Protein 4REL (pdb70)

Structure (mmCIF, N/CA/C/O backbone):
data_4REL
#
_entry.id   4REL
#
_cell.length_a   50.042
_cell.length_b   55.137
_cell.length_c   85.880
_cell.angle_alpha   90.00
_cell.angle_beta   104.92
_cell.angle_gamma   90.00
#
_symmetry.space_group_name_H-M   'P 1 21 1'
#
loop_
_entity.id
_entity.type
_entity.pdbx_description
1 polymer 'UDP-glucose:anthocyanidin 3-O-glucosyltransferase'
2 non-polymer 3,5,7-TRIHYDROXY-2-(4-HYDROXYPHENYL)-4H-CHROMEN-4-ONE
3 non-polymer GLYCEROL
4 non-polymer 'ACETATE ION'
5 water water
#
loop_
_atom_site.group_PDB
_atom_site.id
_atom_site.type_symbol
_atom_site.label_atom_id
_atom_site.label_alt_id
_atom_site.label_comp_id
_atom_site.label_asym_id
_atom_site.label_entity_id
_atom_site.label_seq_id
_atom_site.pdbx_PDB_ins_code
_atom_site.Cartn_x
_atom_site.Cartn_y
_atom_site.Cartn_z
_atom_site.occupancy
_atom_site.B_iso_or_equiv
_atom_site.auth_seq_id
_atom_site.auth_comp_id
_atom_site.auth_asym_id
_atom_site.auth_atom_id
_atom_site.pdbx_PDB_model_num
ATOM 1 N N . MET A 1 1 ? 58.082 39.612 18.761 1.00 16.87 1 MET A N 1
ATOM 2 C CA . MET A 1 1 ? 58.247 38.701 17.627 1.00 21.48 1 MET A CA 1
ATOM 3 C C . MET A 1 1 ? 57.035 37.805 17.541 1.00 26.96 1 MET A C 1
ATOM 4 O O . MET A 1 1 ? 56.511 37.379 18.570 1.00 22.18 1 MET A O 1
ATOM 9 N N . LYS A 1 2 ? 56.612 37.485 16.324 1.00 27.52 2 LYS A N 1
ATOM 10 C CA . LYS A 1 2 ? 55.541 36.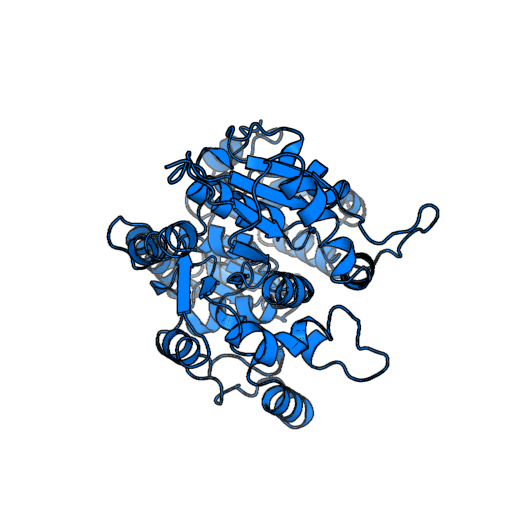514 16.146 1.00 29.88 2 LYS A CA 1
ATOM 11 C C . LYS A 1 2 ? 56.047 35.095 16.411 1.00 22.62 2 LYS A C 1
ATOM 12 O O . LYS A 1 2 ? 57.091 34.697 15.889 1.00 23.10 2 LYS A O 1
ATOM 18 N N . ASN A 1 3 ? 55.337 34.340 17.249 1.00 21.42 3 ASN A N 1
ATOM 19 C CA . ASN A 1 3 ? 55.691 32.940 17.448 1.00 23.50 3 ASN A CA 1
ATOM 20 C C . ASN A 1 3 ? 55.431 32.182 16.152 1.00 17.76 3 ASN A C 1
ATOM 21 O O . ASN A 1 3 ? 54.329 32.225 15.602 1.00 25.07 3 ASN A O 1
ATOM 26 N N . LYS A 1 4 ? 56.458 31.506 15.656 1.00 14.52 4 LYS A N 1
ATOM 27 C CA . LYS A 1 4 ? 56.327 30.779 14.407 1.00 11.59 4 LYS A CA 1
ATOM 28 C C . LYS A 1 4 ? 56.608 29.300 14.614 1.00 11.63 4 LYS A C 1
ATOM 29 O O . LYS A 1 4 ? 56.855 28.592 13.647 1.00 17.11 4 LYS A O 1
ATOM 35 N N . GLN A 1 5 ? 56.587 28.846 15.872 1.00 9.53 5 GLN A N 1
ATOM 36 C CA . GLN A 1 5 ? 56.814 27.421 16.164 1.00 9.26 5 GLN A CA 1
ATOM 37 C C . GLN A 1 5 ? 55.657 26.583 15.626 1.00 9.90 5 GLN A C 1
ATOM 38 O O . GLN A 1 5 ? 54.480 26.877 15.873 1.00 12.40 5 GLN A O 1
ATOM 44 N N . HIS A 1 6 ? 55.993 25.536 14.885 1.00 7.28 6 HIS A N 1
ATOM 45 C CA . HIS A 1 6 ? 54.976 24.759 14.186 1.00 10.01 6 HIS A CA 1
ATOM 46 C C . HIS A 1 6 ? 55.407 23.307 14.096 1.00 10.96 6 HIS A C 1
ATOM 47 O O . HIS A 1 6 ? 56.316 22.962 13.338 1.00 9.85 6 HIS A O 1
ATOM 54 N N . VAL A 1 7 ? 54.729 22.458 14.862 1.00 8.44 7 VAL A N 1
ATOM 55 C CA . VAL A 1 7 ? 55.076 21.050 14.943 1.00 7.10 7 VAL A CA 1
ATOM 56 C C . VAL A 1 7 ? 54.126 20.257 14.048 1.00 9.82 7 VAL A C 1
ATOM 57 O O . VAL A 1 7 ? 52.899 20.394 14.144 1.00 10.84 7 VAL A O 1
ATOM 61 N N . ALA A 1 8 ? 54.686 19.445 13.155 1.00 6.03 8 ALA A N 1
ATOM 62 C CA . ALA A 1 8 ? 53.865 18.546 12.357 1.00 7.19 8 ALA A CA 1
ATOM 63 C C . ALA A 1 8 ? 53.958 17.184 12.998 1.00 10.08 8 ALA A C 1
ATOM 64 O O . ALA A 1 8 ? 55.044 16.768 13.407 1.00 8.85 8 ALA A O 1
ATOM 66 N N . ILE A 1 9 ? 52.823 16.486 13.079 1.00 6.80 9 ILE A N 1
ATOM 67 C CA . ILE A 1 9 ? 52.762 15.206 13.764 1.00 6.04 9 ILE A CA 1
ATOM 68 C C . ILE A 1 9 ? 52.222 14.136 12.836 1.00 7.56 9 ILE A C 1
ATOM 69 O O . ILE A 1 9 ? 51.166 14.320 12.218 1.00 9.05 9 ILE A O 1
ATOM 74 N N . PHE A 1 10 ? 52.958 13.027 12.736 1.00 7.30 10 PHE A N 1
ATOM 75 C CA . PHE A 1 10 ? 52.543 11.878 11.915 1.00 5.90 10 PHE A CA 1
ATOM 76 C C . PHE A 1 10 ? 52.321 10.639 12.768 1.00 8.48 10 PHE A C 1
ATOM 77 O O . PHE A 1 10 ? 53.282 9.948 13.102 1.00 8.50 10 PHE A O 1
ATOM 85 N N . PRO A 1 11 ? 51.057 10.337 13.107 1.00 9.16 11 PRO A N 1
ATOM 86 C CA . PRO A 1 11 ? 50.809 9.036 13.737 1.00 8.93 11 PRO A CA 1
ATOM 87 C C . PRO A 1 11 ? 51.037 7.906 12.753 1.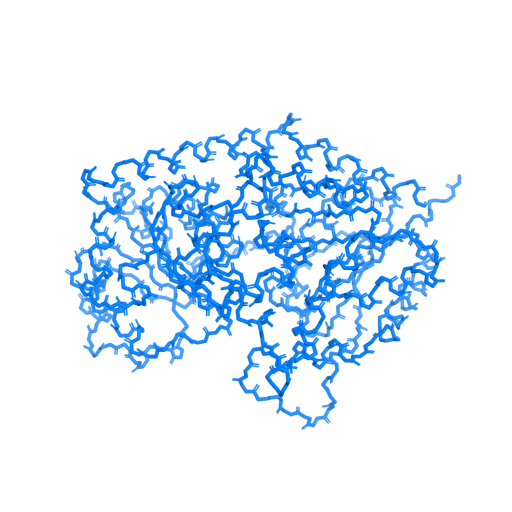00 7.23 11 PRO A C 1
ATOM 88 O O . PRO A 1 11 ? 50.969 8.120 11.542 1.00 9.87 11 PRO A O 1
ATOM 92 N N . PHE A 1 12 ? 51.303 6.714 13.276 1.00 5.80 12 PHE A N 1
ATOM 93 C CA . PHE A 1 12 ? 51.084 5.481 12.527 1.00 6.55 12 PHE A CA 1
ATOM 94 C C . PHE A 1 12 ? 49.565 5.330 12.585 1.00 7.36 12 PHE A C 1
ATOM 95 O O . PHE A 1 12 ? 48.994 5.149 13.659 1.00 10.04 12 PHE A O 1
ATOM 103 N N . PRO A 1 13 ? 48.894 5.461 11.429 1.00 9.18 13 PRO A N 1
ATOM 104 C CA . PRO A 1 13 ? 47.454 5.774 11.431 1.00 10.70 13 PRO A CA 1
ATOM 105 C C . PRO A 1 13 ? 46.553 4.550 11.626 1.00 12.43 13 PRO A C 1
ATOM 106 O O . PRO A 1 13 ? 45.607 4.312 10.856 1.00 12.43 13 PRO A O 1
ATOM 110 N N . PHE A 1 14 ? 46.839 3.800 12.688 1.00 11.75 14 PHE A N 1
ATOM 111 C CA . PHE A 1 14 ? 46.148 2.545 12.968 1.00 11.21 14 PHE A CA 1
ATOM 112 C C . PHE A 1 14 ? 45.869 2.356 14.446 1.00 16.40 14 PHE A C 1
ATOM 113 O O . PHE A 1 14 ? 46.795 2.387 15.261 1.00 20.85 14 PHE A O 1
ATOM 121 N N . GLY A 1 15 ? 44.590 2.155 14.768 1.00 15.11 15 GLY A N 1
ATOM 122 C CA . GLY A 1 15 ? 44.136 1.783 16.103 1.00 18.45 15 GLY A CA 1
ATOM 123 C C . GLY A 1 15 ? 44.950 2.214 17.309 1.00 16.74 15 GLY A C 1
ATOM 124 O O . GLY A 1 15 ? 44.907 3.374 17.717 1.00 15.76 15 GLY A O 1
ATOM 125 N N . SER A 1 16 ? 45.712 1.275 17.859 1.00 13.06 16 SER A N 1
ATOM 126 C CA . SER A 1 16 ? 46.352 1.454 19.160 1.00 19.71 16 SER A CA 1
ATOM 127 C C . SER A 1 16 ? 47.455 2.505 19.166 1.00 16.65 16 SER A C 1
ATOM 128 O O . SER A 1 16 ? 47.873 2.968 20.226 1.00 17.09 16 SER A O 1
ATOM 131 N N . HIS A 1 17 ? 47.942 2.876 17.988 1.00 10.81 17 HIS A N 1
ATOM 132 C CA . HIS A 1 17 ? 48.964 3.918 17.921 1.00 9.82 17 HIS A CA 1
ATOM 133 C C . HIS A 1 17 ? 48.399 5.330 17.997 1.00 8.97 17 HIS A C 1
ATOM 134 O O . HIS A 1 17 ? 49.149 6.279 18.203 1.00 10.98 17 HIS A O 1
ATOM 141 N N . LEU A 1 18 ? 47.089 5.464 17.827 1.00 9.52 18 LEU A N 1
ATOM 142 C CA . LEU A 1 18 ? 46.477 6.784 17.698 1.00 11.02 18 LEU A CA 1
ATOM 143 C C . LEU A 1 18 ? 46.234 7.527 19.025 1.00 11.25 18 LEU A C 1
ATOM 144 O O . LEU A 1 18 ? 46.703 8.661 19.190 1.00 11.94 18 LEU A O 1
ATOM 149 N N . PRO A 1 19 ? 45.517 6.907 19.980 1.00 9.67 19 PRO A N 1
ATOM 150 C CA . PRO A 1 19 ? 45.333 7.671 21.222 1.00 13.53 19 PRO A CA 1
ATOM 151 C C . PRO A 1 19 ? 46.629 8.093 21.963 1.00 9.76 19 PRO A C 1
ATOM 152 O O . PRO A 1 19 ? 46.675 9.229 22.442 1.00 11.49 19 PRO A O 1
ATOM 156 N N . PRO A 1 20 ? 47.659 7.220 22.056 1.00 9.64 20 PRO A N 1
ATOM 157 C CA . PRO A 1 20 ? 48.842 7.684 22.799 1.00 9.83 20 PRO A CA 1
ATOM 158 C C . PRO A 1 20 ? 49.523 8.907 22.181 1.00 9.53 20 PRO A C 1
ATOM 159 O O . PRO A 1 20 ? 50.046 9.751 22.923 1.00 11.27 20 PRO A O 1
ATOM 163 N N . LEU A 1 21 ? 49.516 9.025 20.856 1.00 8.09 21 LEU A N 1
ATOM 164 C CA . LEU A 1 21 ? 50.171 10.177 20.245 1.00 9.19 21 LEU A CA 1
ATOM 165 C C . LEU A 1 21 ? 49.303 11.426 20.392 1.00 7.90 21 LEU A C 1
ATOM 166 O O . LEU A 1 21 ? 49.823 12.518 20.628 1.00 8.33 21 LEU A O 1
ATOM 171 N N . LEU A 1 22 ? 47.984 11.282 20.252 1.00 9.42 22 LEU A N 1
ATOM 172 C CA . LEU A 1 22 ? 47.110 12.437 20.486 1.00 11.39 22 LEU A CA 1
ATOM 173 C C . LEU A 1 22 ? 47.247 12.894 21.922 1.00 10.18 22 LEU A C 1
ATOM 174 O O . LEU A 1 22 ? 47.254 14.095 22.206 1.00 11.19 22 LEU A O 1
ATOM 179 N N . ASN A 1 23 ? 47.366 11.931 22.827 1.00 10.21 23 ASN A N 1
ATOM 180 C CA . ASN A 1 23 ? 47.548 12.225 24.244 1.00 10.56 23 ASN A CA 1
ATOM 181 C C . ASN A 1 23 ? 48.769 13.116 24.449 1.00 9.60 23 ASN A C 1
ATOM 182 O O . ASN A 1 23 ? 48.706 14.136 25.137 1.00 8.90 23 ASN A O 1
ATOM 187 N N . LEU A 1 24 ? 49.885 12.737 23.839 1.00 8.19 24 LEU A N 1
ATOM 188 C CA . LEU A 1 24 ? 51.107 13.532 23.965 1.00 9.81 24 LEU A CA 1
ATOM 189 C C . LEU A 1 24 ? 50.948 14.923 23.351 1.00 11.09 24 LEU A C 1
ATOM 190 O O . LEU A 1 24 ? 51.331 15.934 23.953 1.00 9.60 24 LEU A O 1
ATOM 195 N N . VAL A 1 25 ? 50.376 14.984 22.154 1.00 9.45 25 VAL A N 1
ATOM 196 C CA . VAL A 1 25 ? 50.175 16.275 21.485 1.00 9.32 25 VAL A CA 1
ATOM 197 C C . VAL A 1 25 ? 49.245 17.190 22.288 1.00 10.04 25 VAL A C 1
ATOM 198 O O . VAL A 1 25 ? 49.474 18.404 22.376 1.00 10.16 25 VAL A O 1
ATOM 202 N N . LEU A 1 26 ? 48.203 16.615 22.889 1.00 8.29 26 LEU A N 1
ATOM 203 C CA . LEU A 1 26 ? 47.319 17.404 23.752 1.00 9.25 26 LEU A CA 1
ATOM 204 C C . LEU A 1 26 ? 48.101 18.035 24.906 1.00 12.97 26 LEU A C 1
ATOM 205 O O . LEU A 1 26 ? 47.885 19.202 25.240 1.00 11.78 26 LEU A O 1
ATOM 210 N N . LYS A 1 27 ? 49.005 17.271 25.509 1.00 12.64 27 LYS A N 1
ATOM 211 C CA . LYS A 1 27 ? 49.807 17.787 26.627 1.00 11.66 27 LYS A CA 1
ATOM 212 C C . LYS A 1 27 ? 50.725 18.906 26.156 1.00 11.55 27 LYS A C 1
ATOM 213 O O . LYS A 1 27 ? 50.860 19.932 26.821 1.00 10.56 27 LYS A O 1
ATOM 219 N N . LEU A 1 28 ? 51.375 18.686 25.017 1.00 8.26 28 LEU A N 1
ATOM 220 C CA . LEU A 1 28 ? 52.285 19.689 24.455 1.00 6.84 28 LEU A CA 1
ATOM 221 C C . LEU A 1 28 ? 51.527 20.950 24.039 1.00 10.49 28 LEU A C 1
ATOM 222 O O . LEU A 1 28 ? 52.012 22.066 24.232 1.00 11.10 28 LEU A O 1
ATOM 227 N N . ALA A 1 29 ? 50.351 20.772 23.442 1.00 10.37 29 ALA A N 1
ATOM 228 C CA . ALA A 1 29 ? 49.560 21.914 22.990 1.00 12.23 29 ALA A CA 1
ATOM 229 C C . ALA A 1 29 ? 49.050 22.743 24.168 1.00 13.75 29 ALA A C 1
ATOM 230 O O . ALA A 1 29 ? 48.926 23.967 24.076 1.00 13.30 29 ALA A O 1
ATOM 232 N N . HIS A 1 30 ? 48.741 22.083 25.279 1.00 11.45 30 HIS A N 1
ATOM 233 C CA A HIS A 1 30 ? 48.229 22.790 26.449 0.50 12.53 30 HIS A CA 1
ATOM 234 C CA B HIS A 1 30 ? 48.234 22.794 26.452 0.50 12.50 30 HIS A CA 1
ATOM 235 C C . HIS A 1 30 ? 49.307 23.656 27.101 1.00 13.37 30 HIS A C 1
ATOM 236 O O . HIS A 1 30 ? 49.037 24.775 27.565 1.00 13.52 30 HIS A O 1
ATOM 249 N N . ILE A 1 31 ? 50.530 23.146 27.133 1.00 10.21 31 ILE A N 1
ATOM 250 C CA . ILE A 1 31 ? 51.620 23.869 27.787 1.00 15.21 31 ILE A CA 1
ATOM 251 C C . ILE A 1 31 ? 52.227 24.936 26.879 1.00 15.53 31 ILE A C 1
ATOM 252 O O . ILE A 1 31 ? 52.838 25.900 27.354 1.00 13.02 31 ILE A O 1
ATOM 257 N N . ALA A 1 32 ? 52.027 24.777 25.575 1.00 10.34 32 ALA A N 1
ATOM 258 C CA . ALA A 1 32 ? 52.521 25.734 24.592 1.00 12.62 32 ALA A CA 1
ATOM 259 C C . ALA A 1 32 ? 51.404 26.221 23.677 1.00 10.90 32 ALA A C 1
ATOM 260 O O . ALA A 1 32 ? 51.398 25.929 22.482 1.00 11.21 32 ALA A O 1
ATOM 262 N N . PRO A 1 33 ? 50.451 26.985 24.225 1.00 10.21 33 PRO A N 1
ATOM 263 C CA . PRO A 1 33 ? 49.313 27.423 23.412 1.00 11.50 33 PRO A CA 1
ATOM 264 C C . PRO A 1 33 ? 49.673 28.403 22.288 1.00 10.82 33 PRO A C 1
ATOM 265 O O . PRO A 1 33 ? 48.844 28.621 21.412 1.00 12.55 33 PRO A O 1
ATOM 269 N N . ASN A 1 34 ? 50.869 28.977 22.315 1.00 11.18 34 ASN A N 1
ATOM 270 C CA . ASN A 1 34 ? 51.318 29.856 21.238 1.00 14.08 34 ASN A CA 1
ATOM 271 C C . ASN A 1 34 ? 51.958 29.116 20.060 1.00 14.70 34 ASN A C 1
ATOM 272 O O . ASN A 1 34 ? 52.359 29.726 19.068 1.00 18.28 34 ASN A O 1
ATOM 277 N N . THR A 1 35 ? 52.044 27.797 20.180 1.00 9.81 35 THR A N 1
ATOM 278 C CA . THR A 1 35 ? 52.695 26.962 19.174 1.00 7.67 35 THR A CA 1
ATOM 279 C C . THR A 1 35 ? 51.630 26.190 18.403 1.00 10.19 35 THR A C 1
ATOM 280 O O . THR A 1 35 ? 50.642 25.752 18.991 1.00 9.54 35 THR A O 1
ATOM 284 N N . SER A 1 36 ? 51.824 26.057 17.091 1.00 9.41 36 SER A N 1
ATOM 285 C CA . SER A 1 36 ? 50.890 25.334 16.229 1.00 9.54 36 SER A CA 1
ATOM 286 C C . SER A 1 36 ? 51.243 23.864 16.201 1.00 10.07 36 SER A C 1
ATOM 287 O O . SER A 1 36 ? 52.415 23.517 16.049 1.00 11.29 36 SER A O 1
ATOM 290 N N . PHE A 1 37 ? 50.225 23.014 16.322 1.00 8.88 37 PHE A N 1
ATOM 291 C CA . PHE A 1 37 ? 50.398 21.569 16.218 1.00 7.82 37 PHE A CA 1
ATOM 292 C C . PHE A 1 37 ? 49.503 21.049 15.099 1.00 8.40 37 PHE A C 1
ATOM 293 O O . PHE A 1 37 ? 48.281 21.206 15.136 1.00 10.88 37 PHE A O 1
ATOM 301 N N . SER A 1 38 ? 50.123 20.438 14.096 1.00 8.87 38 SER A N 1
ATOM 302 C CA . SER A 1 38 ? 49.397 19.994 12.919 1.00 8.55 38 SER A CA 1
ATOM 303 C C . SER A 1 38 ? 49.430 18.476 12.866 1.00 10.72 38 SER A C 1
ATOM 304 O O . SER A 1 38 ? 50.475 17.879 12.613 1.00 10.14 38 SER A O 1
ATOM 307 N N . PHE A 1 39 ? 48.277 17.867 13.117 1.00 8.30 39 PHE A N 1
ATOM 308 C CA . PHE A 1 39 ? 48.148 16.415 13.247 1.00 9.92 39 PHE A CA 1
ATOM 309 C C . PHE A 1 39 ? 47.708 15.850 11.899 1.00 12.69 39 PHE A C 1
ATOM 310 O O . PHE A 1 39 ? 46.621 16.153 11.408 1.00 11.50 39 PHE A O 1
ATOM 318 N N . ILE A 1 40 ? 48.553 15.019 11.304 1.00 9.31 40 ILE A N 1
ATOM 319 C CA . ILE A 1 40 ? 48.365 14.608 9.920 1.00 8.33 40 ILE A CA 1
ATOM 320 C C . ILE A 1 40 ? 48.065 13.113 9.874 1.00 7.78 40 ILE A C 1
ATOM 321 O O . ILE A 1 40 ? 48.951 12.285 10.085 1.00 11.43 40 ILE A O 1
ATOM 326 N N . GLY A 1 41 ? 46.808 12.771 9.609 1.00 9.44 41 GLY A N 1
ATOM 327 C CA . GLY A 1 41 ? 46.398 11.372 9.574 1.00 8.32 41 GLY A CA 1
ATOM 328 C C . GLY A 1 41 ? 45.672 11.033 8.290 1.00 11.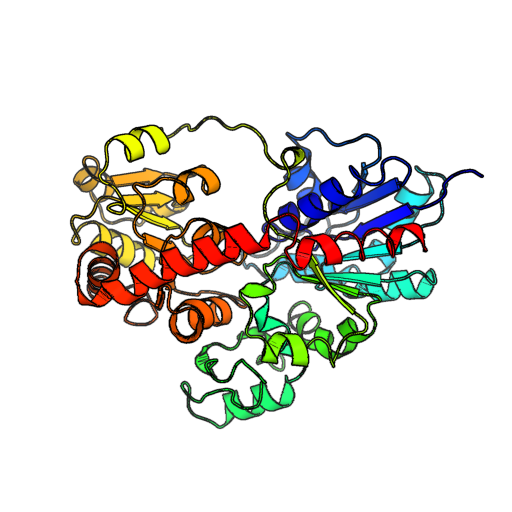41 41 GLY A C 1
ATOM 329 O O . GLY A 1 41 ? 45.601 11.859 7.380 1.00 10.29 41 GLY A O 1
ATOM 330 N N . THR A 1 42 ? 45.132 9.819 8.210 1.00 10.24 42 THR A N 1
ATOM 331 C CA . THR A 1 42 ? 44.329 9.421 7.060 1.00 10.84 42 THR A CA 1
ATOM 332 C C . THR A 1 42 ? 42.870 9.717 7.374 1.00 13.23 42 THR A C 1
ATOM 333 O O . THR A 1 42 ? 42.538 10.061 8.512 1.00 11.65 42 THR A O 1
ATOM 337 N N . HIS A 1 43 ? 41.991 9.572 6.388 1.00 13.18 43 HIS A N 1
ATOM 338 C CA . HIS A 1 43 ? 40.575 9.811 6.652 1.00 12.92 43 HIS A CA 1
ATOM 339 C C . HIS A 1 43 ? 40.112 8.856 7.746 1.00 13.86 43 HIS A C 1
ATOM 340 O O . HIS A 1 43 ? 39.455 9.268 8.700 1.00 15.75 43 HIS A O 1
ATOM 347 N N . SER A 1 44 ? 40.494 7.588 7.642 1.00 14.57 44 SER A N 1
ATOM 348 C CA . SER A 1 44 ? 40.069 6.618 8.644 1.00 16.18 44 SER A CA 1
ATOM 349 C C . SER A 1 44 ? 40.685 6.864 10.029 1.00 15.73 44 SER A C 1
ATOM 350 O O . SER A 1 44 ? 40.014 6.673 11.039 1.00 15.60 44 SER A O 1
ATOM 353 N N . SER A 1 45 ? 41.943 7.299 10.091 1.00 10.76 45 SER A N 1
ATOM 354 C CA . SER A 1 45 ? 42.556 7.523 11.400 1.00 10.15 45 SER A CA 1
ATOM 355 C C . SER A 1 45 ? 42.015 8.798 12.036 1.00 10.19 45 SER A C 1
ATOM 356 O O . SER A 1 45 ? 41.871 8.879 13.261 1.00 15.71 45 SER A O 1
ATOM 359 N N . ASN A 1 46 ? 41.715 9.793 11.205 1.00 12.57 46 ASN A N 1
ATOM 360 C CA . ASN A 1 46 ? 41.142 11.033 11.716 1.00 12.68 46 ASN A CA 1
ATOM 361 C C . ASN A 1 46 ? 39.717 10.794 12.210 1.00 14.38 46 ASN A C 1
ATOM 362 O O . ASN A 1 46 ? 39.317 11.326 13.242 1.00 15.42 46 ASN A O 1
ATOM 367 N N . ALA A 1 47 ? 38.962 9.965 11.497 1.00 14.75 47 ALA A N 1
ATOM 368 C CA . ALA A 1 47 ? 37.613 9.623 11.953 1.00 18.06 47 ALA A CA 1
ATOM 369 C C . ALA A 1 47 ? 37.677 8.940 13.317 1.00 19.19 47 ALA A C 1
ATOM 370 O O . ALA A 1 47 ? 36.894 9.243 14.223 1.00 18.44 47 ALA A O 1
ATOM 372 N N . PHE A 1 48 ? 38.628 8.023 13.452 1.00 19.11 48 PHE A N 1
ATOM 373 C CA . PHE A 1 48 ? 38.820 7.265 14.682 1.00 15.42 48 PHE A CA 1
ATOM 374 C C . PHE A 1 48 ? 39.090 8.161 15.889 1.00 20.85 48 PHE A C 1
ATOM 375 O O . PHE A 1 48 ? 38.509 7.955 16.951 1.00 18.91 48 PHE A O 1
ATOM 383 N N . LEU A 1 49 ? 39.951 9.163 15.724 1.00 18.89 49 LEU A N 1
ATOM 384 C CA . LEU A 1 49 ? 40.332 10.035 16.837 1.00 16.15 49 LEU A CA 1
ATOM 385 C C . LEU A 1 49 ? 39.414 11.219 17.078 1.00 18.24 49 LEU A C 1
ATOM 386 O O . LEU A 1 49 ? 39.158 11.574 18.221 1.00 20.89 49 LEU A O 1
ATOM 391 N N . PHE A 1 50 ? 38.935 11.846 16.012 1.00 14.63 50 PHE A N 1
ATOM 392 C CA . PHE A 1 50 ? 38.376 13.187 16.154 1.00 17.55 50 PHE A CA 1
ATOM 393 C C . PHE A 1 50 ? 36.866 13.322 15.959 1.00 22.60 50 PHE A C 1
ATOM 394 O O . PHE A 1 50 ? 36.334 14.427 16.008 1.00 27.92 50 PHE A O 1
ATOM 402 N N . THR A 1 51 ? 36.175 12.213 15.748 1.00 25.87 51 THR A N 1
ATOM 403 C CA . THR A 1 51 ? 34.733 12.289 15.526 1.00 29.71 51 THR A CA 1
ATOM 404 C C . THR A 1 51 ? 33.981 12.898 16.716 1.00 31.79 51 THR A C 1
ATOM 405 O O . THR A 1 51 ? 33.268 13.891 16.565 1.00 37.65 51 THR A O 1
ATOM 409 N N . LYS A 1 52 ? 34.160 12.318 17.897 1.00 29.25 52 LYS A N 1
ATOM 410 C CA . LYS A 1 52 ? 33.345 12.681 19.057 1.00 47.77 52 LYS A CA 1
ATOM 411 C C . LYS A 1 52 ? 34.033 13.720 19.936 1.00 51.04 52 LYS A C 1
ATOM 412 O O . LYS A 1 52 ? 33.568 14.026 21.034 1.00 55.19 52 LYS A O 1
ATOM 418 N N . ARG A 1 53 ? 35.125 14.279 19.431 1.00 46.40 53 ARG A N 1
ATOM 419 C CA . ARG A 1 53 ? 36.142 14.886 20.280 1.00 37.43 53 ARG A CA 1
ATOM 420 C C . ARG A 1 53 ? 36.371 16.378 19.995 1.00 34.67 53 ARG A C 1
ATOM 421 O O . ARG A 1 53 ? 36.505 16.782 18.843 1.00 38.18 53 ARG A O 1
ATOM 429 N N . HIS A 1 54 ? 36.396 17.196 21.047 1.00 33.77 54 HIS A N 1
ATOM 430 C CA . HIS A 1 54 ? 36.768 18.608 20.917 1.00 37.45 54 HIS A CA 1
ATOM 431 C C . HIS A 1 54 ? 38.276 18.762 21.117 1.00 31.55 54 HIS A C 1
ATOM 432 O O . HIS A 1 54 ? 38.857 18.155 22.019 1.00 31.59 54 HIS A O 1
ATOM 439 N N . ILE A 1 55 ? 38.918 19.565 20.277 1.00 23.31 55 ILE A N 1
ATOM 440 C CA . ILE A 1 55 ? 40.356 19.757 20.414 1.00 19.26 55 ILE A CA 1
ATOM 441 C C . ILE A 1 55 ? 40.702 21.227 20.583 1.00 16.04 55 ILE A C 1
ATOM 442 O O . ILE A 1 55 ? 39.982 22.091 20.074 1.00 23.06 55 ILE A O 1
ATOM 447 N N . PRO A 1 56 ? 41.793 21.512 21.314 1.00 21.79 56 PRO A N 1
ATOM 448 C CA . PRO A 1 56 ? 42.236 22.894 21.519 1.00 21.24 56 PRO A CA 1
ATOM 449 C C . PRO A 1 56 ? 42.500 23.627 20.213 1.00 20.20 56 PRO A C 1
ATOM 450 O O . PRO A 1 56 ? 42.718 23.008 19.167 1.00 15.84 56 PRO A O 1
ATOM 454 N N . ASN A 1 57 ? 42.471 24.952 20.287 1.00 15.84 57 ASN A N 1
ATOM 455 C CA . ASN A 1 57 ? 42.556 25.795 19.107 1.00 19.83 57 ASN A CA 1
ATOM 456 C C . ASN A 1 57 ? 43.885 25.695 18.362 1.00 21.91 57 ASN A C 1
ATOM 457 O O . ASN A 1 57 ? 43.940 25.934 17.157 1.00 24.00 57 ASN A O 1
ATOM 462 N N . ASN A 1 58 ? 44.950 25.327 19.068 1.00 17.30 58 ASN A N 1
ATOM 463 C CA . ASN A 1 58 ? 46.263 25.246 18.427 1.00 14.94 58 ASN A CA 1
ATOM 464 C C . ASN A 1 58 ? 46.604 23.867 17.838 1.00 13.14 58 ASN A C 1
ATOM 465 O O . ASN A 1 58 ? 47.728 23.643 17.378 1.00 14.05 58 ASN A O 1
ATOM 470 N N . ILE A 1 59 ? 45.629 22.956 17.854 1.00 10.02 59 ILE A N 1
ATOM 471 C CA . ILE A 1 59 ? 45.761 21.679 17.155 1.00 8.63 59 ILE A CA 1
ATOM 472 C C . ILE A 1 59 ? 44.837 21.696 15.943 1.00 11.57 59 ILE A C 1
ATOM 473 O O . ILE A 1 59 ? 43.640 21.996 16.060 1.00 13.25 59 ILE A O 1
ATOM 478 N N . ARG A 1 60 ? 45.393 21.406 14.774 1.00 7.27 60 ARG A N 1
ATOM 479 C CA . ARG A 1 60 ? 44.602 21.362 13.552 1.00 8.54 60 ARG A CA 1
ATOM 480 C C . ARG A 1 60 ? 44.820 20.009 12.919 1.00 12.78 60 ARG A C 1
ATOM 481 O O . ARG A 1 60 ? 45.917 19.461 12.999 1.00 9.36 60 ARG A O 1
ATOM 489 N N . VAL A 1 61 ? 43.781 19.483 12.279 1.00 11.09 61 VAL A N 1
ATOM 490 C CA . VAL A 1 61 ? 43.839 18.125 11.746 1.00 10.67 61 VAL A CA 1
ATOM 491 C C . VAL A 1 61 ? 43.850 18.151 10.225 1.00 11.46 61 VAL A C 1
ATOM 492 O O . VAL A 1 61 ? 43.050 18.854 9.601 1.00 12.42 61 VAL A O 1
ATOM 496 N N . PHE A 1 62 ? 44.779 17.405 9.629 1.00 7.90 62 PHE A N 1
ATOM 497 C CA . PHE A 1 62 ? 44.888 17.340 8.174 1.00 9.49 62 PHE A CA 1
ATOM 498 C C . PHE A 1 62 ? 44.835 15.902 7.699 1.00 13.16 62 PHE A C 1
ATOM 499 O O . PHE A 1 62 ? 45.132 14.978 8.462 1.00 12.98 62 PHE A O 1
ATOM 507 N N . THR A 1 63 ? 44.441 15.715 6.444 1.00 8.89 63 THR A N 1
ATOM 508 C CA . THR A 1 63 ? 44.217 14.370 5.915 1.00 7.19 63 THR A CA 1
ATOM 509 C C . THR A 1 63 ? 45.109 14.048 4.719 1.00 11.43 63 THR A C 1
ATOM 510 O O . THR A 1 63 ? 45.175 14.815 3.755 1.00 11.54 63 THR A O 1
ATOM 514 N N . ILE A 1 64 ? 45.773 12.896 4.781 1.00 10.57 64 ILE A N 1
ATOM 515 C CA . ILE A 1 64 ? 46.560 12.388 3.655 1.00 9.46 64 ILE A CA 1
ATOM 516 C C . ILE A 1 64 ? 46.036 11.019 3.207 1.00 10.85 64 ILE A C 1
ATOM 517 O O . ILE A 1 64 ? 45.161 10.433 3.854 1.00 12.90 64 ILE A O 1
ATOM 522 N N . SER A 1 65 ? 46.568 10.514 2.099 1.00 9.57 65 SER A N 1
ATOM 523 C CA . SER A 1 65 ? 46.110 9.232 1.547 1.00 11.30 65 SER A CA 1
ATOM 524 C C . SER A 1 65 ? 46.392 8.038 2.463 1.00 14.26 65 SER A C 1
ATOM 525 O O . SER A 1 65 ? 47.412 8.007 3.151 1.00 10.91 65 SER A O 1
ATOM 528 N N . ASP A 1 66 ? 45.497 7.046 2.456 1.00 11.19 66 ASP A N 1
ATOM 529 C CA . ASP A 1 66 ? 45.755 5.795 3.164 1.00 10.48 66 ASP A CA 1
ATOM 530 C C . ASP A 1 66 ? 46.431 4.742 2.285 1.00 11.93 66 ASP A C 1
ATOM 531 O O . ASP A 1 66 ? 46.781 3.660 2.763 1.00 10.76 66 ASP A O 1
ATOM 536 N N . GLY A 1 67 ? 46.634 5.064 1.010 1.00 11.51 67 GLY A N 1
ATOM 537 C CA . GLY A 1 67 ? 47.326 4.157 0.109 1.00 13.11 67 GLY A CA 1
ATOM 538 C C . GLY A 1 67 ? 46.444 3.073 -0.467 1.00 10.67 67 GLY A C 1
ATOM 539 O O . GLY A 1 67 ? 46.920 2.172 -1.167 1.00 12.07 67 GLY A O 1
ATOM 540 N N . ILE A 1 68 ? 45.152 3.161 -0.179 1.00 9.59 68 ILE A N 1
ATOM 541 C CA . ILE A 1 68 ? 44.192 2.186 -0.688 1.00 11.75 68 ILE A CA 1
ATOM 542 C C . ILE A 1 68 ? 43.446 2.840 -1.847 1.00 14.76 68 ILE A C 1
ATOM 543 O O . ILE A 1 68 ? 42.577 3.682 -1.622 1.00 17.42 68 ILE A O 1
ATOM 548 N N . PRO A 1 69 ? 43.803 2.489 -3.097 1.00 13.41 69 PRO A N 1
ATOM 549 C CA . PRO A 1 69 ? 43.125 3.131 -4.232 1.00 12.42 69 PRO A CA 1
ATOM 550 C C . PRO A 1 69 ? 41.642 2.784 -4.229 1.00 12.69 69 PRO A C 1
ATOM 551 O O . PRO A 1 69 ? 41.277 1.690 -3.809 1.00 13.59 69 PRO A O 1
ATOM 555 N N . GLU A 1 70 ? 40.794 3.707 -4.669 1.00 15.16 70 GLU A N 1
ATOM 556 C CA . GLU A 1 70 ? 39.364 3.433 -4.691 1.00 17.64 70 GLU A CA 1
ATOM 557 C C . GLU A 1 70 ? 39.107 2.187 -5.519 1.00 14.59 70 GLU A C 1
ATOM 558 O O . GLU A 1 70 ? 39.665 2.034 -6.613 1.00 16.40 70 GLU A O 1
ATOM 564 N N . GLY A 1 71 ? 38.283 1.285 -4.995 1.00 17.32 71 GLY A N 1
ATOM 565 C CA . GLY A 1 71 ? 37.974 0.051 -5.696 1.00 18.80 71 GLY A CA 1
ATOM 566 C C . GLY A 1 71 ? 38.715 -1.132 -5.108 1.00 14.15 71 GLY A C 1
ATOM 567 O O . GLY A 1 71 ? 38.278 -2.278 -5.225 1.00 21.20 71 GLY A O 1
ATOM 568 N N . HIS A 1 72 ? 39.853 -0.870 -4.468 1.00 12.09 72 HIS A N 1
ATOM 569 C CA . HIS A 1 72 ? 40.597 -1.959 -3.848 1.00 12.14 72 HIS A CA 1
ATOM 570 C C . HIS A 1 72 ? 39.936 -2.372 -2.534 1.00 17.94 72 HIS A C 1
ATOM 571 O O . HIS A 1 72 ? 39.436 -1.528 -1.776 1.00 17.03 72 HIS A O 1
ATOM 578 N N . VAL A 1 73 ? 39.937 -3.674 -2.282 1.00 13.98 73 VAL A N 1
ATOM 579 C CA . VAL A 1 73 ? 39.413 -4.245 -1.048 1.00 12.94 73 VAL A CA 1
ATOM 580 C C . VAL A 1 73 ? 40.498 -5.100 -0.395 1.00 17.18 73 VAL A C 1
ATOM 581 O O . VAL A 1 73 ? 40.750 -6.238 -0.824 1.00 13.62 73 VAL A O 1
ATOM 585 N N . PRO A 1 74 ? 41.148 -4.570 0.651 1.00 12.35 74 PRO A N 1
ATOM 586 C CA . PRO A 1 74 ? 42.219 -5.330 1.303 1.00 15.58 74 PRO A CA 1
ATOM 587 C C . PRO A 1 74 ? 41.729 -6.652 1.877 1.00 17.45 74 PRO A C 1
ATOM 588 O O . PRO A 1 74 ? 40.563 -6.776 2.254 1.00 18.48 74 PRO A O 1
ATOM 592 N N . ALA A 1 75 ? 42.618 -7.636 1.924 1.00 12.97 75 ALA A N 1
ATOM 593 C CA . ALA A 1 75 ? 42.307 -8.923 2.528 1.00 16.66 75 ALA A CA 1
ATOM 594 C C . ALA A 1 75 ? 42.158 -8.755 4.034 1.00 17.33 75 ALA A C 1
ATOM 595 O O . ALA A 1 75 ? 42.612 -7.758 4.607 1.00 17.52 75 ALA A O 1
ATOM 597 N N . ASN A 1 76 ? 41.526 -9.732 4.676 1.00 20.94 76 ASN A N 1
ATOM 598 C CA . ASN A 1 76 ? 41.361 -9.698 6.125 1.00 26.71 76 ASN A CA 1
ATOM 599 C C . ASN A 1 76 ? 42.615 -10.200 6.828 1.00 29.82 76 ASN A C 1
ATOM 600 O O . ASN A 1 76 ? 42.621 -11.272 7.427 1.00 31.04 76 ASN A O 1
ATOM 605 N N . ASN A 1 77 ? 43.686 -9.422 6.742 1.00 23.02 77 ASN A N 1
ATOM 606 C CA . ASN A 1 77 ? 44.881 -9.713 7.506 1.00 25.86 77 ASN A 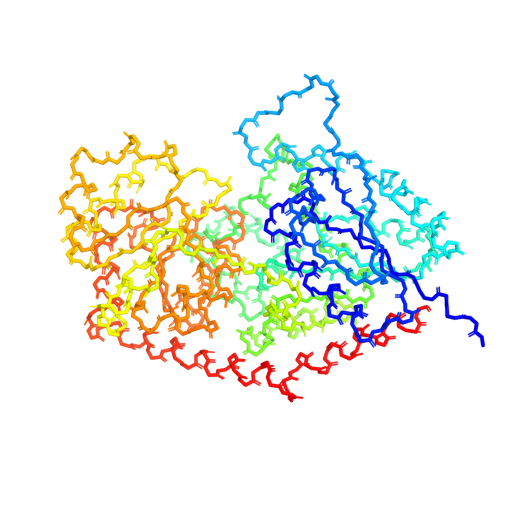CA 1
ATOM 607 C C . ASN A 1 77 ? 45.502 -8.398 7.954 1.00 26.74 77 ASN A C 1
ATOM 608 O O . ASN A 1 77 ? 45.484 -7.407 7.213 1.00 27.75 77 ASN A O 1
ATOM 613 N N . PRO A 1 78 ? 46.047 -8.381 9.173 1.00 24.65 78 PRO A N 1
ATOM 614 C CA . PRO A 1 78 ? 46.354 -7.120 9.853 1.00 25.12 78 PRO A CA 1
ATOM 615 C C . PRO A 1 78 ? 47.538 -6.356 9.268 1.00 21.13 78 PRO A C 1
ATOM 616 O O . PRO A 1 78 ? 47.841 -5.278 9.762 1.00 21.23 78 PRO A O 1
ATOM 620 N N . ILE A 1 79 ? 48.202 -6.893 8.253 1.00 14.11 79 ILE A N 1
ATOM 621 C CA . ILE A 1 79 ? 49.402 -6.237 7.750 1.00 13.62 79 ILE A CA 1
ATOM 622 C C . ILE A 1 79 ? 49.151 -5.452 6.464 1.00 12.75 79 ILE A C 1
ATOM 623 O O . ILE A 1 79 ? 49.835 -4.460 6.193 1.00 11.58 79 ILE A O 1
ATOM 628 N N . GLU A 1 80 ? 48.178 -5.889 5.670 1.00 11.66 80 GLU A N 1
ATOM 629 C CA . GLU A 1 80 ? 47.971 -5.277 4.352 1.00 10.13 80 GLU A CA 1
ATOM 630 C C . GLU A 1 80 ? 47.788 -3.762 4.387 1.00 11.44 80 GLU A C 1
ATOM 631 O O . GLU A 1 80 ? 48.472 -3.036 3.658 1.00 10.39 80 GLU A O 1
ATOM 637 N N . LYS A 1 81 ? 46.881 -3.273 5.229 1.00 9.53 81 LYS A N 1
ATOM 638 C CA . LYS A 1 81 ? 46.646 -1.831 5.271 1.00 10.86 81 LYS A CA 1
ATOM 639 C C . LYS A 1 81 ? 47.866 -1.067 5.761 1.00 12.76 81 LYS A C 1
ATOM 640 O O . LYS A 1 81 ? 48.080 0.088 5.361 1.00 11.00 81 LYS A O 1
ATOM 646 N N . LEU A 1 82 ? 48.663 -1.701 6.618 1.00 10.85 82 LEU A N 1
ATOM 647 C CA . LEU A 1 82 ? 49.914 -1.094 7.083 1.00 10.69 82 LEU A CA 1
ATOM 648 C C . LEU A 1 82 ? 50.881 -0.931 5.912 1.00 12.29 82 LEU A C 1
ATOM 649 O O . LEU A 1 82 ? 51.462 0.138 5.723 1.00 9.77 82 LEU A O 1
ATOM 654 N N . ASP A 1 83 ? 51.074 -2.000 5.142 1.00 11.52 83 ASP A N 1
ATOM 655 C CA . ASP A 1 83 ? 51.927 -1.925 3.953 1.00 9.04 83 ASP A CA 1
ATOM 656 C C . ASP A 1 83 ? 51.456 -0.836 2.989 1.00 14.28 83 ASP A C 1
ATOM 657 O O . ASP A 1 83 ? 52.263 -0.064 2.461 1.00 11.78 83 ASP A O 1
ATOM 662 N N . LEU A 1 84 ? 50.149 -0.800 2.731 1.00 10.30 84 LEU A N 1
ATOM 663 C CA . LEU A 1 84 ? 49.599 0.140 1.750 1.00 8.50 84 LEU A CA 1
ATOM 664 C C . LEU A 1 84 ? 49.836 1.579 2.180 1.00 8.25 84 LEU A C 1
ATOM 665 O O . LEU A 1 84 ? 50.224 2.420 1.362 1.00 9.29 84 LEU A O 1
ATOM 670 N N . PHE A 1 85 ? 49.633 1.870 3.462 1.00 8.89 85 PHE A N 1
ATOM 671 C CA . PHE A 1 85 ? 49.956 3.213 3.942 1.00 8.30 85 PHE A CA 1
ATOM 672 C C . PHE A 1 85 ? 51.450 3.501 3.842 1.00 9.13 85 PHE A C 1
ATOM 673 O O . PHE A 1 85 ? 51.849 4.561 3.379 1.00 10.50 85 PHE A O 1
ATOM 681 N N . LEU A 1 86 ? 52.283 2.572 4.305 1.00 8.71 86 LEU A N 1
ATOM 682 C CA . LEU A 1 86 ? 53.716 2.831 4.283 1.00 8.61 86 LEU A CA 1
ATOM 683 C C . LEU A 1 86 ? 54.202 3.008 2.839 1.00 10.54 86 LEU A C 1
ATOM 684 O O . LEU A 1 86 ? 55.140 3.773 2.588 1.00 11.03 86 LEU A O 1
ATOM 689 N N . SER A 1 87 ? 53.556 2.327 1.894 1.00 11.25 87 SER A N 1
ATOM 690 C CA . SER A 1 87 ? 53.979 2.414 0.494 1.00 7.63 87 SER A CA 1
ATOM 691 C C . SER A 1 87 ? 53.752 3.791 -0.128 1.00 10.77 87 SER A C 1
ATOM 692 O O . SER A 1 87 ? 54.288 4.075 -1.200 1.00 12.29 87 SER A O 1
ATOM 695 N N . THR A 1 88 ? 52.980 4.651 0.536 1.00 12.91 88 THR A N 1
ATOM 696 C CA . THR A 1 88 ? 52.713 5.980 -0.012 1.00 13.89 88 THR A CA 1
ATOM 697 C C . THR A 1 88 ? 53.916 6.907 0.093 1.00 14.70 88 THR A C 1
ATOM 698 O O . THR A 1 88 ? 53.937 7.959 -0.539 1.00 12.48 88 THR A O 1
ATOM 702 N N . GLY A 1 89 ? 54.888 6.533 0.919 1.00 11.89 89 GLY A N 1
ATOM 703 C CA . GLY A 1 89 ? 56.181 7.195 0.941 1.00 11.88 89 GLY A CA 1
ATOM 704 C C . GLY A 1 89 ? 56.170 8.616 1.466 1.00 14.63 89 GLY A C 1
ATOM 705 O O . GLY A 1 89 ? 55.141 9.124 1.922 1.00 12.33 89 GLY A O 1
ATOM 706 N N . PRO A 1 90 ? 57.335 9.273 1.410 1.00 13.34 90 PRO A N 1
ATOM 707 C CA . PRO A 1 90 ? 57.433 10.620 1.972 1.00 12.25 90 PRO A CA 1
ATOM 708 C C . PRO A 1 90 ? 56.614 11.644 1.190 1.00 11.68 90 PRO A C 1
ATOM 709 O O . PRO A 1 90 ? 56.195 12.632 1.777 1.00 12.78 90 PRO A O 1
ATOM 713 N N . ASP A 1 91 ? 56.369 11.421 -0.097 1.00 11.79 91 ASP A N 1
ATOM 714 C CA . ASP A 1 91 ? 55.581 12.407 -0.839 1.00 15.43 91 ASP A CA 1
ATOM 715 C C . ASP A 1 91 ? 54.151 12.560 -0.326 1.00 12.37 91 ASP A C 1
ATOM 716 O O . ASP A 1 91 ? 53.609 13.664 -0.306 1.00 10.74 91 ASP A O 1
ATOM 721 N N . ASN A 1 92 ? 53.542 11.463 0.104 1.00 11.25 92 ASN A N 1
ATOM 722 C CA . ASN A 1 92 ? 52.226 11.545 0.717 1.00 11.97 92 ASN A CA 1
ATOM 723 C C . ASN A 1 92 ? 52.303 12.333 2.020 1.00 12.51 92 ASN A C 1
ATOM 724 O O . ASN A 1 92 ? 51.430 13.150 2.320 1.00 9.61 92 ASN A O 1
ATOM 729 N N . LEU A 1 93 ? 53.356 12.100 2.796 1.00 10.04 93 LEU A N 1
ATOM 730 C CA . LEU A 1 93 ? 53.537 12.856 4.029 1.00 6.88 93 LEU A CA 1
ATOM 731 C C . LEU A 1 93 ? 53.727 14.336 3.743 1.00 9.59 93 LEU A C 1
ATOM 732 O O . LEU A 1 93 ? 53.229 15.193 4.491 1.00 11.48 93 LEU A O 1
ATOM 737 N N . ARG A 1 94 ? 54.434 14.653 2.660 1.00 7.36 94 ARG A N 1
ATOM 738 C CA A ARG A 1 94 ? 54.683 16.052 2.306 0.50 9.10 94 ARG A CA 1
ATOM 739 C CA B ARG A 1 94 ? 54.681 16.054 2.322 0.50 9.06 94 ARG A CA 1
ATOM 740 C C . ARG A 1 94 ? 53.417 16.751 1.829 1.00 10.79 94 ARG A C 1
ATOM 741 O O . ARG A 1 94 ? 53.329 17.968 1.848 1.00 12.72 94 ARG A O 1
ATOM 756 N N . LYS A 1 95 ? 52.429 15.979 1.390 1.00 11.11 95 LYS A N 1
ATOM 757 C CA . LYS A 1 95 ? 51.148 16.594 1.057 1.00 11.30 95 LYS A CA 1
ATOM 758 C C . LYS A 1 95 ? 50.521 17.101 2.365 1.00 10.15 95 LYS A C 1
ATOM 759 O O . LYS A 1 95 ? 49.925 18.173 2.409 1.00 11.79 95 LYS A O 1
ATOM 765 N N . GLY A 1 96 ? 50.675 16.332 3.437 1.00 6.24 96 GLY A N 1
ATOM 766 C CA . GLY A 1 96 ? 50.242 16.771 4.754 1.00 8.14 96 GLY A CA 1
ATOM 767 C C . GLY A 1 96 ? 50.953 18.033 5.202 1.00 8.67 96 GLY A C 1
ATOM 768 O O . GLY A 1 96 ? 50.331 18.943 5.764 1.00 11.10 96 GLY A O 1
ATOM 769 N N . ILE A 1 97 ? 52.267 18.084 4.981 1.00 8.38 97 ILE A N 1
ATOM 770 C CA . ILE A 1 97 ? 53.043 19.270 5.356 1.00 9.11 97 ILE A CA 1
ATOM 771 C C . ILE A 1 97 ? 52.496 20.480 4.603 1.00 7.60 97 ILE A C 1
ATOM 772 O O . ILE A 1 97 ? 52.309 21.565 5.183 1.00 8.99 97 ILE A O 1
ATOM 777 N N . GLU A 1 98 ? 52.221 20.287 3.315 1.00 10.70 98 GLU A N 1
ATOM 778 C CA . GLU A 1 98 ? 51.716 21.384 2.479 1.00 8.60 98 GLU A CA 1
ATOM 779 C C . GLU A 1 98 ? 50.420 21.944 3.049 1.00 10.72 98 GLU A C 1
ATOM 780 O O . GLU A 1 98 ? 50.297 23.151 3.243 1.00 9.38 98 GLU A O 1
ATOM 786 N N . LEU A 1 99 ? 49.455 21.070 3.328 1.00 12.22 99 LEU A N 1
ATOM 787 C CA . LEU A 1 99 ? 48.188 21.509 3.921 1.00 9.14 99 LEU A CA 1
ATOM 788 C C . LEU A 1 99 ? 48.393 22.271 5.233 1.00 11.24 99 LEU A C 1
ATOM 789 O O . LEU A 1 99 ? 47.739 23.283 5.487 1.00 10.43 99 LEU A O 1
ATOM 794 N N . ALA A 1 100 ? 49.307 21.783 6.070 1.00 8.85 100 ALA A N 1
ATOM 795 C CA . ALA A 1 100 ? 49.584 22.413 7.366 1.00 8.83 100 ALA A CA 1
ATOM 796 C C . ALA A 1 100 ? 50.226 23.791 7.202 1.00 10.44 100 ALA A C 1
ATOM 797 O O . ALA A 1 100 ? 49.871 24.765 7.887 1.00 9.72 100 ALA A O 1
ATOM 799 N N . VAL A 1 101 ? 51.160 23.880 6.272 1.00 10.01 101 VAL A N 1
ATOM 800 C CA . VAL A 1 101 ? 51.843 25.137 6.018 1.00 8.50 101 VAL A CA 1
ATOM 801 C C . VAL A 1 101 ? 50.856 26.142 5.421 1.00 12.63 101 VAL A C 1
ATOM 802 O O . VAL A 1 101 ? 50.859 27.315 5.788 1.00 12.85 101 VAL A O 1
ATOM 806 N N . ALA A 1 102 ? 49.987 25.677 4.525 1.00 9.14 102 ALA A N 1
ATOM 807 C CA . ALA A 1 102 ? 49.024 26.577 3.890 1.00 10.89 102 ALA A CA 1
ATOM 808 C C . ALA A 1 102 ? 48.026 27.146 4.905 1.00 13.41 102 ALA A C 1
ATOM 809 O O . ALA A 1 102 ? 47.684 28.328 4.852 1.00 12.56 102 ALA A O 1
ATOM 811 N N . GLU A 1 103 ? 47.579 26.319 5.849 1.00 11.46 103 GLU A N 1
ATOM 812 C CA A GLU A 1 103 ? 46.580 26.754 6.824 0.50 10.87 103 GLU A CA 1
ATOM 813 C CA B GLU A 1 103 ? 46.577 26.764 6.814 0.50 10.84 103 GLU A CA 1
ATOM 814 C C . GLU A 1 103 ? 47.182 27.668 7.885 1.00 12.40 103 GLU A C 1
ATOM 815 O O . GLU A 1 103 ? 46.606 28.709 8.235 1.00 12.68 103 GLU A O 1
ATOM 826 N N . THR A 1 104 ? 48.352 27.289 8.389 1.00 11.34 104 THR A N 1
ATOM 827 C CA . THR A 1 104 ? 48.986 28.045 9.474 1.00 11.30 104 THR A CA 1
ATOM 828 C C . THR A 1 104 ? 49.781 29.249 8.981 1.00 13.06 104 THR A C 1
ATOM 829 O O . THR A 1 104 ? 50.081 30.159 9.754 1.00 14.11 104 THR A O 1
ATOM 833 N N . LYS A 1 105 ? 50.140 29.228 7.701 1.00 10.71 105 LYS A N 1
ATOM 834 C CA . LYS A 1 105 ? 51.064 30.203 7.101 1.00 10.81 105 LYS A CA 1
ATOM 835 C C . LYS A 1 105 ? 52.445 30.179 7.757 1.00 15.54 105 LYS A C 1
ATOM 836 O O . LYS A 1 105 ? 53.186 31.174 7.723 1.00 14.60 105 LYS A O 1
ATOM 842 N N . GLN A 1 106 ? 52.793 29.030 8.335 1.00 11.36 106 GLN A N 1
ATOM 843 C CA . GLN A 1 106 ? 54.052 28.864 9.061 1.00 13.14 106 GLN A CA 1
ATOM 844 C C . GLN A 1 106 ? 54.791 27.646 8.545 1.00 9.74 106 GLN A C 1
ATOM 845 O O . GLN A 1 106 ? 54.210 26.571 8.440 1.00 10.48 106 GLN A O 1
ATOM 851 N N . SER A 1 107 ? 56.072 27.805 8.237 1.00 9.99 107 SER A N 1
ATOM 852 C CA . SER A 1 107 ? 56.898 26.658 7.893 1.00 11.20 107 SER A CA 1
ATOM 853 C C . SER A 1 107 ? 56.962 25.751 9.127 1.00 10.12 107 SER A C 1
ATOM 854 O O . SER A 1 107 ? 56.898 26.223 10.270 1.00 9.92 107 SER A O 1
ATOM 857 N N . VAL A 1 108 ? 57.034 24.447 8.896 1.00 8.81 108 VAL A N 1
ATOM 858 C CA . VAL A 1 108 ? 57.226 23.492 9.983 1.00 9.73 108 VAL A CA 1
ATOM 859 C C . VAL A 1 108 ? 58.611 23.660 10.616 1.00 10.01 108 VAL A C 1
ATOM 860 O O . VAL A 1 108 ? 59.613 23.835 9.914 1.00 11.81 108 VAL A O 1
ATOM 864 N N . THR A 1 109 ? 58.675 23.634 11.946 1.00 9.48 109 THR A N 1
ATOM 865 C CA . THR A 1 109 ? 59.959 23.785 12.637 1.00 7.25 109 THR A CA 1
ATOM 866 C C . THR A 1 109 ? 60.424 22.508 13.333 1.00 8.91 109 THR A C 1
ATOM 867 O O . THR A 1 109 ? 61.572 22.423 13.772 1.00 10.33 109 THR A O 1
ATOM 871 N N . CYS A 1 110 ? 59.541 21.513 13.424 1.00 6.42 110 CYS A N 1
ATOM 872 C CA . CYS A 1 110 ? 59.841 20.303 14.169 1.00 8.38 110 CYS A CA 1
ATOM 873 C C . CYS A 1 110 ? 58.831 19.233 13.764 1.00 11.82 110 CYS A C 1
ATOM 874 O O . CYS A 1 110 ? 57.671 19.544 13.508 1.00 8.27 110 CYS A O 1
ATOM 877 N N . ILE A 1 111 ? 59.270 17.980 13.673 1.00 7.89 111 ILE A N 1
ATOM 878 C CA . ILE A 1 111 ? 58.354 16.884 13.397 1.00 6.16 111 ILE A CA 1
ATOM 879 C C . ILE A 1 111 ? 58.379 15.900 14.551 1.00 8.91 111 ILE A C 1
ATOM 880 O O . ILE A 1 111 ? 59.454 15.540 15.042 1.00 10.43 111 ILE A O 1
ATOM 885 N N . ILE A 1 112 ? 57.190 15.499 15.002 1.00 8.10 112 ILE A N 1
ATOM 886 C CA . ILE A 1 112 ? 57.053 14.361 15.907 1.00 6.74 112 ILE A CA 1
ATOM 887 C C . ILE A 1 112 ? 56.342 13.287 15.120 1.00 7.53 112 ILE A C 1
ATOM 888 O O . ILE A 1 112 ? 55.302 13.530 14.515 1.00 7.47 112 ILE A O 1
ATOM 893 N N . ALA A 1 113 ? 56.893 12.086 15.124 1.00 4.58 113 ALA A N 1
ATOM 894 C CA . ALA A 1 113 ? 56.271 11.005 14.379 1.00 7.45 113 ALA A CA 1
ATOM 895 C C . ALA A 1 113 ? 56.358 9.697 15.131 1.00 7.49 113 ALA A C 1
ATOM 896 O O . ALA A 1 113 ? 57.335 9.427 15.835 1.00 10.15 113 ALA A O 1
ATOM 898 N N . ASP A 1 114 ? 55.321 8.883 14.978 1.00 6.59 114 ASP A N 1
ATOM 899 C CA . ASP A 1 114 ? 55.391 7.505 15.440 1.00 8.31 114 ASP A CA 1
ATOM 900 C C . ASP A 1 114 ? 56.613 6.895 14.759 1.00 10.77 114 ASP A C 1
ATOM 901 O O . ASP A 1 114 ? 56.825 7.114 13.576 1.00 8.69 114 ASP A O 1
ATOM 906 N N . ALA A 1 115 ? 57.441 6.173 15.512 1.00 7.58 115 ALA A N 1
ATOM 907 C CA . ALA A 1 115 ? 58.685 5.616 14.973 1.00 10.33 115 ALA A CA 1
ATOM 908 C C . ALA A 1 115 ? 58.490 4.756 13.725 1.00 8.77 115 ALA A C 1
ATOM 909 O O . ALA A 1 115 ? 59.406 4.629 12.913 1.00 8.29 115 ALA A O 1
ATOM 911 N N . PHE A 1 116 ? 57.324 4.130 13.588 1.00 7.97 116 PHE A N 1
ATOM 912 C CA . PHE A 1 116 ? 57.090 3.249 12.438 1.00 9.66 116 PHE A CA 1
ATOM 913 C C . PHE A 1 116 ? 56.966 4.028 11.127 1.00 9.76 116 PHE A C 1
ATOM 914 O O . PHE A 1 116 ? 57.134 3.453 10.048 1.00 9.52 116 PHE A O 1
ATOM 922 N N . VAL A 1 117 ? 56.635 5.315 11.210 1.00 9.49 117 VAL A N 1
ATOM 923 C CA . VAL A 1 117 ? 56.519 6.124 9.995 1.00 6.84 117 VAL A CA 1
ATOM 924 C C . VAL A 1 117 ? 57.904 6.648 9.643 1.00 9.75 117 VAL A C 1
ATOM 925 O O . VAL A 1 117 ? 58.203 7.837 9.760 1.00 9.68 117 VAL A O 1
ATOM 929 N N . THR A 1 118 ? 58.768 5.741 9.213 1.00 9.72 118 THR A N 1
ATOM 930 C CA . THR A 1 118 ? 60.167 6.103 9.016 1.00 9.82 118 THR A CA 1
ATOM 931 C C . THR A 1 118 ? 60.363 7.076 7.858 1.00 10.05 118 THR A C 1
ATOM 932 O O . THR A 1 118 ? 61.350 7.808 7.830 1.00 11.90 118 THR A O 1
ATOM 936 N N . SER A 1 119 ? 59.429 7.096 6.909 1.00 11.08 119 SER A N 1
ATOM 937 C CA . SER A 1 119 ? 59.506 8.069 5.811 1.00 10.81 119 SER A CA 1
ATOM 938 C C . SER A 1 119 ? 59.462 9.515 6.318 1.00 10.08 119 SER A C 1
ATOM 939 O O . SER A 1 119 ? 59.919 10.432 5.633 1.00 10.49 119 SER A O 1
ATOM 942 N N . SER A 1 120 ? 58.908 9.726 7.509 1.00 8.02 120 SER A N 1
ATOM 943 C CA . SER A 1 120 ? 58.841 11.084 8.045 1.00 10.89 120 SER A CA 1
ATOM 944 C C . SER A 1 120 ? 60.212 11.621 8.448 1.00 11.83 120 SER A C 1
ATOM 945 O O . SER A 1 120 ? 60.398 12.831 8.555 1.00 11.02 120 SER A O 1
ATOM 948 N N . LEU A 1 121 ? 61.186 10.734 8.656 1.00 9.66 121 LEU A N 1
ATOM 949 C CA . LEU A 1 121 ? 62.540 11.207 8.911 1.00 7.82 121 LEU A CA 1
ATOM 950 C C . LEU A 1 121 ? 63.115 11.854 7.657 1.00 8.59 121 LEU A C 1
ATOM 951 O O . LEU A 1 121 ? 63.799 12.882 7.739 1.00 13.14 121 LEU A O 1
ATOM 956 N N . LEU A 1 122 ? 62.830 11.263 6.499 1.00 9.16 122 LEU A N 1
ATOM 957 C CA . LEU A 1 122 ? 63.266 11.834 5.227 1.00 11.37 122 LEU A CA 1
ATOM 958 C C . LEU A 1 122 ? 62.649 13.210 5.043 1.00 12.57 122 LEU A C 1
ATOM 959 O O . LEU A 1 122 ? 63.306 14.142 4.550 1.00 13.91 122 LEU A O 1
ATOM 964 N N . VAL A 1 123 ? 61.387 13.337 5.451 1.00 9.05 123 VAL A N 1
ATOM 965 C CA . VAL A 1 123 ? 60.670 14.609 5.352 1.00 13.95 123 VAL A CA 1
ATOM 966 C C . VAL A 1 123 ? 61.347 15.647 6.245 1.00 13.65 123 VAL A C 1
ATOM 967 O O . VAL A 1 123 ? 61.575 16.788 5.836 1.00 13.29 123 VAL A O 1
ATOM 971 N N . ALA A 1 124 ? 61.673 15.245 7.467 1.00 8.54 124 ALA A N 1
ATOM 972 C CA . ALA A 1 124 ? 62.330 16.157 8.401 1.00 8.57 124 ALA A CA 1
ATOM 973 C C . ALA A 1 124 ? 63.695 16.579 7.866 1.00 12.96 124 ALA A C 1
ATOM 974 O O . ALA A 1 124 ? 64.081 17.742 7.975 1.00 12.38 124 ALA A O 1
ATOM 976 N N . GLN A 1 125 ? 64.422 15.636 7.272 1.00 10.46 125 GLN A N 1
ATOM 977 C CA . GLN A 1 125 ? 65.746 15.944 6.746 1.00 13.45 125 GLN A CA 1
ATOM 978 C C . GLN A 1 125 ? 65.674 16.910 5.561 1.00 17.13 125 GLN A C 1
ATOM 979 O O . GLN A 1 125 ? 66.500 17.819 5.436 1.00 18.08 125 GLN A O 1
ATOM 985 N N . THR A 1 126 ? 64.666 16.728 4.717 1.00 13.00 126 THR A N 1
ATOM 986 C CA . THR A 1 126 ? 64.418 17.627 3.596 1.00 14.61 126 THR A CA 1
ATOM 987 C C . THR A 1 126 ? 64.128 19.059 4.058 1.00 18.60 126 THR A C 1
ATOM 988 O O . THR A 1 126 ? 64.617 20.035 3.466 1.00 17.85 126 THR A O 1
ATOM 992 N N . LEU A 1 127 ? 63.350 19.182 5.128 1.00 12.21 127 LEU A N 1
ATOM 993 C CA . LEU A 1 127 ? 62.988 20.493 5.673 1.00 14.29 127 LEU A CA 1
ATOM 994 C C . LEU A 1 127 ? 64.082 21.065 6.574 1.00 15.85 127 LEU A C 1
ATOM 995 O O . LEU A 1 127 ? 64.017 22.234 6.984 1.00 18.85 127 LEU A O 1
ATOM 1000 N N . ASN A 1 128 ? 65.068 20.231 6.890 1.00 12.11 128 ASN A N 1
ATOM 1001 C CA . ASN A 1 128 ? 66.101 20.560 7.877 1.00 14.65 128 ASN A CA 1
ATOM 1002 C C . ASN A 1 128 ? 65.514 20.939 9.240 1.00 13.88 128 ASN A C 1
ATOM 1003 O O . ASN A 1 128 ? 65.852 21.988 9.811 1.00 16.15 128 ASN A O 1
ATOM 1008 N N . VAL A 1 129 ? 64.642 20.077 9.762 1.00 9.03 129 VAL A N 1
ATOM 1009 C CA . VAL A 1 129 ? 64.067 20.271 11.096 1.00 9.73 129 VAL A CA 1
ATOM 1010 C C . VAL A 1 129 ? 64.330 19.028 11.933 1.00 12.55 129 VAL A C 1
ATOM 1011 O O . VAL A 1 129 ? 64.531 17.940 11.384 1.00 11.31 129 VAL A O 1
ATOM 1015 N N . PRO A 1 130 ? 64.325 19.176 13.266 1.00 10.54 130 PRO A N 1
ATOM 1016 C CA . PRO A 1 130 ? 64.490 17.985 14.105 1.00 10.44 130 PRO A CA 1
ATOM 1017 C C . PRO A 1 130 ? 63.372 16.960 13.934 1.00 13.46 130 PRO A C 1
ATOM 1018 O O . PRO A 1 130 ? 62.204 17.316 13.711 1.00 11.43 130 PRO A O 1
ATOM 1022 N N . TRP A 1 131 ? 63.742 15.688 14.044 1.00 10.01 131 TRP A N 1
ATOM 1023 C CA . TRP A 1 131 ? 62.788 14.595 13.979 1.00 8.93 131 TRP A CA 1
ATOM 1024 C C . TRP A 1 131 ? 62.731 13.904 15.334 1.00 8.31 131 TRP A C 1
ATOM 1025 O O . TRP A 1 131 ? 63.741 13.392 15.836 1.00 10.58 131 TRP A O 1
ATOM 1036 N N . ILE A 1 132 ? 61.548 13.905 15.931 1.00 7.90 132 ILE A N 1
ATOM 1037 C CA . ILE A 1 132 ? 61.353 13.322 17.249 1.00 5.36 132 ILE A CA 1
ATOM 1038 C C . ILE A 1 132 ? 60.508 12.073 17.067 1.00 7.09 132 ILE A C 1
ATOM 1039 O O . ILE A 1 132 ? 59.388 12.143 16.572 1.00 8.64 132 ILE A O 1
ATOM 1044 N N . ALA A 1 133 ? 61.061 10.922 17.439 1.00 6.20 133 ALA A N 1
ATOM 1045 C CA . ALA A 1 133 ? 60.364 9.653 17.251 1.00 8.27 133 ALA A CA 1
ATOM 1046 C C . ALA A 1 133 ? 59.597 9.268 18.515 1.00 8.57 133 ALA A C 1
ATOM 1047 O O . ALA A 1 133 ? 60.124 9.369 19.633 1.00 16.45 133 ALA A O 1
ATOM 1049 N N . PHE A 1 134 ? 58.352 8.831 18.331 1.00 7.84 134 PHE A N 1
ATOM 1050 C CA . PHE A 1 134 ? 57.482 8.462 19.449 1.00 7.45 134 PHE A CA 1
ATOM 1051 C C . PHE A 1 134 ? 57.341 6.940 19.455 1.00 11.11 134 PHE A C 1
ATOM 1052 O O . PHE A 1 134 ? 57.130 6.327 18.399 1.00 9.74 134 PHE A O 1
ATOM 1060 N N . TRP A 1 135 ? 57.450 6.340 20.639 1.00 5.77 135 TRP A N 1
ATOM 1061 C CA . TRP A 1 135 ? 57.432 4.881 20.790 1.00 9.36 135 TRP A CA 1
ATOM 1062 C C . TRP A 1 135 ? 56.318 4.427 21.729 1.00 9.69 135 TRP A C 1
ATOM 1063 O O . TRP A 1 135 ? 56.495 4.419 22.954 1.00 10.29 135 TRP A O 1
ATOM 1074 N N . PRO A 1 136 ? 55.157 4.052 21.165 1.00 10.47 136 PRO A N 1
ATOM 1075 C CA . PRO A 1 136 ? 54.033 3.642 22.010 1.00 9.41 136 PRO A CA 1
ATOM 1076 C C . PRO A 1 136 ? 53.949 2.120 22.170 1.00 11.95 136 PRO A C 1
ATOM 1077 O O . PRO A 1 136 ? 52.919 1.598 22.583 1.00 19.51 136 PRO A O 1
ATOM 1081 N N . ASN A 1 137 ? 55.020 1.417 21.835 1.00 11.14 137 ASN A N 1
ATOM 1082 C CA . ASN A 1 137 ? 55.027 -0.037 21.936 1.00 11.60 137 ASN A CA 1
ATOM 1083 C C . ASN A 1 137 ? 55.654 -0.470 23.239 1.00 11.91 137 ASN A C 1
ATOM 1084 O O . ASN A 1 137 ? 55.871 0.355 24.127 1.00 18.14 137 ASN A O 1
ATOM 1089 N N . VAL A 1 138 ? 55.921 -1.761 23.380 1.00 11.98 138 VAL A N 1
ATOM 1090 C CA . VAL A 1 138 ? 56.589 -2.233 24.577 1.00 8.06 138 VAL A CA 1
ATOM 1091 C C . VAL A 1 138 ? 57.959 -1.572 24.633 1.00 10.20 138 VAL A C 1
ATOM 1092 O O . VAL A 1 138 ? 58.745 -1.665 23.691 1.00 8.98 138 VAL A O 1
ATOM 1096 N N . SER A 1 139 ? 58.220 -0.859 25.723 1.00 10.61 139 SER A N 1
ATOM 1097 C CA . SER A 1 139 ? 59.457 -0.093 25.858 1.00 12.72 139 SER A CA 1
ATOM 1098 C C . SER A 1 139 ? 60.690 -0.954 25.577 1.00 13.21 139 SER A C 1
ATOM 1099 O O . SER A 1 139 ? 61.546 -0.586 24.774 1.00 11.89 139 SER A O 1
ATOM 1102 N N . CYS A 1 140 ? 60.750 -2.123 26.208 1.00 15.56 140 CYS A N 1
ATOM 1103 C CA . CYS A 1 140 ? 61.907 -3.012 26.082 1.00 14.67 140 CYS A CA 1
ATOM 1104 C C . CYS A 1 140 ? 62.213 -3.491 24.660 1.00 21.58 140 CYS A C 1
ATOM 1105 O O . CYS A 1 140 ? 63.357 -3.827 24.351 1.00 20.61 140 CYS A O 1
ATOM 1108 N N . SER A 1 141 ? 61.215 -3.502 23.783 1.00 14.47 141 SER A N 1
ATOM 1109 C CA . SER A 1 141 ? 61.445 -4.032 22.444 1.00 10.21 141 SER A CA 1
ATOM 1110 C C . SER A 1 141 ? 62.362 -3.129 21.621 1.00 11.19 141 SER A C 1
ATOM 1111 O O . SER A 1 141 ? 62.875 -3.550 20.599 1.00 12.59 141 SER A O 1
ATOM 1114 N N . LEU A 1 142 ? 62.590 -1.894 22.076 1.00 10.48 142 LEU A N 1
ATOM 1115 C CA . LEU A 1 142 ? 63.531 -0.995 21.387 1.00 10.00 142 LEU A CA 1
ATOM 1116 C C . LEU A 1 142 ? 64.894 -1.645 21.158 1.00 13.32 142 LEU A C 1
ATOM 1117 O O . LEU A 1 142 ? 65.529 -1.434 20.120 1.00 13.88 142 LEU A O 1
ATOM 1122 N N A SER A 1 143 ? 65.336 -2.441 22.126 0.50 10.55 143 SER A N 1
ATOM 1123 N N B SER A 1 143 ? 65.334 -2.448 22.126 0.50 10.51 143 SER A N 1
ATOM 1124 C CA A SER A 1 143 ? 66.662 -3.048 22.060 0.50 14.38 143 SER A CA 1
ATOM 1125 C CA B SER A 1 143 ? 66.666 -3.052 22.074 0.50 14.41 143 SER A CA 1
ATOM 1126 C C A SER A 1 143 ? 66.823 -4.022 20.907 0.50 14.83 143 SER A C 1
ATOM 1127 C C B SER A 1 143 ? 66.831 -4.048 20.931 0.50 14.82 143 SER A C 1
ATOM 1128 O O A SER A 1 143 ? 67.908 -4.148 20.340 0.50 13.78 143 SER A O 1
ATOM 1129 O O B SER A 1 143 ? 67.927 -4.222 20.398 0.50 14.14 143 SER A O 1
ATOM 1134 N N . LEU A 1 144 ? 65.735 -4.702 20.561 1.00 12.73 144 LEU A N 1
ATOM 1135 C CA . LEU A 1 144 ? 65.763 -5.710 19.507 1.00 14.97 144 LEU A CA 1
ATOM 1136 C C . LEU A 1 144 ? 66.302 -5.166 18.189 1.00 11.59 144 LEU A C 1
ATOM 1137 O O . LEU A 1 144 ? 67.073 -5.835 17.499 1.00 12.60 144 LEU A O 1
ATOM 1142 N N . TYR A 1 145 ? 65.902 -3.942 17.850 1.00 8.42 145 TYR A N 1
ATOM 1143 C CA . TYR A 1 145 ? 66.186 -3.385 16.532 1.00 12.25 145 TYR A CA 1
ATOM 1144 C C . TYR A 1 145 ? 67.644 -2.982 16.332 1.00 13.39 145 TYR A C 1
ATOM 1145 O O . TYR A 1 145 ? 68.075 -2.724 15.210 1.00 14.98 145 TYR A O 1
ATOM 1154 N N . PHE A 1 146 ? 68.408 -2.974 17.419 1.00 12.25 146 PHE A N 1
ATOM 1155 C CA . PHE A 1 146 ? 69.845 -2.738 17.344 1.00 13.01 146 PHE A CA 1
ATOM 1156 C C . PHE A 1 146 ? 70.661 -4.022 17.354 1.00 10.11 146 PHE A C 1
ATOM 1157 O O . PHE A 1 146 ? 71.898 -3.982 17.369 1.00 15.99 146 PHE A O 1
ATOM 1165 N N . ASN A 1 147 ? 69.971 -5.159 17.305 1.00 10.47 147 ASN A N 1
ATOM 1166 C CA . ASN A 1 147 ? 70.631 -6.455 17.436 1.00 9.79 147 ASN A CA 1
ATOM 1167 C C . ASN A 1 147 ? 70.002 -7.517 16.540 1.00 13.11 147 ASN A C 1
ATOM 1168 O O . ASN A 1 147 ? 69.966 -8.686 16.898 1.00 12.49 147 ASN A O 1
ATOM 1173 N N . ILE A 1 148 ? 69.522 -7.106 15.368 1.00 11.86 148 ILE A N 1
ATOM 1174 C CA . ILE A 1 148 ? 68.795 -8.023 14.490 1.00 12.29 148 ILE A CA 1
ATOM 1175 C C . ILE A 1 148 ? 69.642 -9.229 14.065 1.00 14.26 148 ILE A C 1
ATOM 1176 O O . ILE A 1 148 ? 69.168 -10.371 14.108 1.00 13.18 148 ILE A O 1
ATOM 1181 N N . ASP A 1 149 ? 70.894 -8.993 13.677 1.00 15.59 149 ASP A N 1
ATOM 1182 C CA . ASP A 1 149 ? 71.737 -10.104 13.222 1.00 14.88 149 ASP A CA 1
ATOM 1183 C C . ASP A 1 149 ? 72.003 -11.123 14.332 1.00 14.73 149 ASP A C 1
ATOM 1184 O O . ASP A 1 149 ? 71.942 -12.331 14.096 1.00 15.70 149 ASP A O 1
ATOM 1189 N N . LEU A 1 150 ? 72.274 -10.644 15.543 1.00 12.69 150 LEU A N 1
ATOM 1190 C CA . LEU A 1 150 ? 72.495 -11.552 16.673 1.00 15.25 150 LEU A CA 1
ATOM 1191 C C . LEU A 1 150 ? 71.227 -12.331 16.980 1.00 16.16 150 LEU A C 1
ATOM 1192 O O . LEU A 1 150 ? 71.266 -13.535 17.255 1.00 17.04 150 LEU A O 1
ATOM 1197 N N . ILE A 1 151 ? 70.100 -11.631 16.938 1.00 10.25 151 ILE A N 1
ATOM 1198 C CA . ILE A 1 151 ? 68.821 -12.249 17.247 1.00 11.45 151 ILE A CA 1
ATOM 1199 C C . ILE A 1 151 ? 68.465 -13.319 16.209 1.00 14.76 151 ILE A C 1
ATOM 1200 O O . ILE A 1 151 ? 68.085 -14.434 16.574 1.00 14.71 151 ILE A O 1
ATOM 1205 N N . ARG A 1 152 ? 68.620 -12.999 14.926 1.00 14.49 152 ARG A N 1
ATOM 1206 C CA . ARG A 1 152 ? 68.323 -13.971 13.876 1.00 12.91 152 ARG A CA 1
ATOM 1207 C C . ARG A 1 152 ? 69.226 -15.183 13.990 1.00 14.04 152 ARG A C 1
ATOM 1208 O O . ARG A 1 152 ? 68.777 -16.323 13.824 1.00 17.76 152 ARG A O 1
ATOM 1216 N N . ASP A 1 153 ? 70.502 -14.944 14.269 1.00 19.76 153 ASP A N 1
ATOM 1217 C CA . ASP A 1 153 ? 71.445 -16.049 14.395 1.00 17.61 153 ASP A CA 1
ATOM 1218 C C . ASP A 1 153 ? 71.072 -16.956 15.566 1.00 17.20 153 ASP A C 1
ATOM 1219 O O . ASP A 1 153 ? 71.039 -18.183 15.426 1.00 19.55 153 ASP A O 1
ATOM 1224 N N . LYS A 1 154 ? 70.780 -16.357 16.716 1.00 15.98 154 LYS A N 1
ATOM 1225 C CA . LYS A 1 154 ? 70.398 -17.132 17.891 1.00 14.03 154 LYS A CA 1
ATOM 1226 C C . LYS A 1 154 ? 69.066 -17.867 17.681 1.00 18.00 154 LYS A C 1
ATOM 1227 O O . LYS A 1 154 ? 68.934 -19.034 18.040 1.00 22.64 154 LYS A O 1
ATOM 1233 N N . CYS A 1 155 ? 68.084 -17.194 17.088 1.00 15.98 155 CYS A N 1
ATOM 1234 C CA . CYS A 1 155 ? 66.785 -17.835 16.869 1.00 15.50 155 CYS A CA 1
ATOM 1235 C C . CYS A 1 155 ? 66.885 -18.999 15.896 1.00 23.77 155 CYS A C 1
ATOM 1236 O O . CYS A 1 155 ? 66.103 -19.946 15.969 1.00 25.71 155 CYS A O 1
ATOM 1239 N N . SER A 1 156 ? 67.861 -18.930 14.999 1.00 18.72 156 SER A N 1
ATOM 1240 C CA . SER A 1 156 ? 68.044 -19.978 14.000 1.00 27.16 156 SER A CA 1
ATOM 1241 C C . SER A 1 156 ? 68.829 -21.180 14.530 1.00 30.76 156 SER A C 1
ATOM 1242 O O . SER A 1 156 ? 68.564 -22.319 14.144 1.00 30.99 156 SER A O 1
ATOM 1245 N N . LYS A 1 157 ? 69.791 -20.926 15.410 1.00 25.91 157 LYS A N 1
ATOM 1246 C CA . LYS A 1 157 ? 70.735 -21.965 15.834 1.00 25.65 157 LYS A CA 1
ATOM 1247 C C . LYS A 1 157 ? 70.461 -22.545 17.217 1.00 31.35 157 LYS A C 1
ATOM 1248 O O . LYS A 1 157 ? 70.673 -23.735 17.457 1.00 40.85 157 LYS A O 1
ATOM 1254 N N . ASP A 1 158 ? 70.014 -21.692 18.130 1.00 22.30 158 ASP A N 1
ATOM 1255 C CA . ASP A 1 158 ? 69.892 -22.056 19.540 1.00 25.59 158 ASP A CA 1
ATOM 1256 C C . ASP A 1 158 ? 68.507 -22.612 19.896 1.00 24.18 158 ASP A C 1
ATOM 1257 O O . ASP A 1 158 ? 67.620 -22.678 19.048 1.00 24.15 158 ASP A O 1
ATOM 1262 N N . ALA A 1 159 ? 68.334 -23.010 21.155 1.00 28.64 159 ALA A N 1
ATOM 1263 C CA . ALA A 1 159 ? 67.080 -23.603 21.617 1.00 29.04 159 ALA A CA 1
ATOM 1264 C C . ALA A 1 159 ? 66.014 -22.529 21.764 1.00 28.39 159 ALA A C 1
ATOM 1265 O O . ALA A 1 159 ? 66.336 -21.351 21.879 1.00 20.19 159 ALA A O 1
ATOM 1267 N N . LYS A 1 160 ? 64.750 -22.934 21.785 1.00 25.36 160 LYS A N 1
ATOM 1268 C CA . LYS A 1 160 ? 63.656 -21.964 21.824 1.00 28.56 160 LYS A CA 1
ATOM 1269 C C . LYS A 1 160 ? 63.593 -21.189 23.136 1.00 24.78 160 LYS A C 1
ATOM 1270 O O . LYS A 1 160 ? 63.120 -20.049 23.175 1.00 23.36 160 LYS A O 1
ATOM 1276 N N . ASN A 1 161 ? 64.082 -21.801 24.207 1.00 17.93 161 ASN A N 1
ATOM 1277 C CA . ASN A 1 161 ? 64.096 -21.143 25.509 1.00 16.36 161 ASN A CA 1
ATOM 1278 C C . ASN A 1 161 ? 65.450 -20.516 25.863 1.00 16.60 161 ASN A C 1
ATOM 1279 O O . ASN A 1 161 ? 65.683 -20.138 27.015 1.00 23.70 161 ASN A O 1
ATOM 1284 N N . ALA A 1 162 ? 66.338 -20.408 24.875 1.00 20.67 162 ALA A N 1
ATOM 1285 C CA . ALA A 1 162 ? 67.659 -19.818 25.104 1.00 18.67 162 ALA A CA 1
ATOM 1286 C C . ALA A 1 162 ? 67.503 -18.332 25.362 1.00 13.81 162 ALA A C 1
ATOM 1287 O O . ALA A 1 162 ? 66.696 -17.672 24.706 1.00 19.93 162 ALA A O 1
ATOM 1289 N N . THR A 1 163 ? 68.294 -17.803 26.291 1.00 15.83 163 THR A N 1
ATOM 1290 C CA . THR A 1 163 ? 68.147 -16.413 26.714 1.00 16.18 163 THR A CA 1
ATOM 1291 C C . THR A 1 163 ? 68.962 -15.468 25.831 1.00 21.54 163 THR A C 1
ATOM 1292 O O . THR A 1 163 ? 69.973 -15.873 25.243 1.00 19.75 163 THR A O 1
ATOM 1296 N N . LEU A 1 164 ? 68.504 -14.220 25.725 1.00 12.44 164 LEU A N 1
ATOM 1297 C CA . LEU A 1 164 ? 69.146 -13.227 24.871 1.00 14.76 164 LEU A CA 1
ATOM 1298 C C . LEU A 1 164 ? 70.120 -12.401 25.707 1.00 14.34 164 LEU A C 1
ATOM 1299 O O . LEU A 1 164 ? 69.966 -11.184 25.856 1.00 12.78 164 LEU A O 1
ATOM 1304 N N . ASP A 1 165 ? 71.134 -13.068 26.245 1.00 14.64 165 ASP A N 1
ATOM 1305 C CA . ASP A 1 165 ? 72.031 -12.431 27.202 1.00 14.84 165 ASP A CA 1
ATOM 1306 C C . ASP A 1 165 ? 72.781 -11.240 26.618 1.00 14.58 165 ASP A C 1
ATOM 1307 O O . ASP A 1 165 ? 73.224 -10.363 27.360 1.00 17.35 165 ASP A O 1
ATOM 1312 N N . PHE A 1 166 ? 72.882 -11.187 25.291 1.00 13.84 166 PHE A N 1
ATOM 1313 C CA . PHE A 1 166 ? 73.605 -10.092 24.633 1.00 18.51 166 PHE A CA 1
ATOM 1314 C C . PHE A 1 166 ? 72.886 -8.742 24.684 1.00 18.58 166 PHE A C 1
ATOM 1315 O O . PHE A 1 166 ? 73.445 -7.723 24.272 1.00 16.51 166 PHE A O 1
ATOM 1323 N N . LEU A 1 167 ? 71.644 -8.737 25.166 1.00 14.38 167 LEU A N 1
ATOM 1324 C CA . LEU A 1 167 ? 70.888 -7.496 25.337 1.00 11.78 167 LEU A CA 1
ATOM 1325 C C . LEU A 1 167 ? 71.023 -7.041 26.778 1.00 13.50 167 LEU A C 1
ATOM 1326 O O . LEU A 1 167 ? 70.469 -7.673 27.681 1.00 13.26 167 LEU A O 1
ATOM 1331 N N . PRO A 1 168 ? 71.752 -5.936 27.013 1.00 14.70 168 PRO A N 1
ATOM 1332 C CA . PRO A 1 168 ? 71.926 -5.481 28.397 1.00 15.67 168 PRO A CA 1
ATOM 1333 C C . PRO A 1 168 ? 70.593 -5.207 29.099 1.00 15.73 168 PRO A C 1
ATOM 1334 O O . PRO A 1 168 ? 69.712 -4.532 28.552 1.00 13.38 168 PRO A O 1
ATOM 1338 N N . GLY A 1 169 ? 70.446 -5.771 30.294 1.00 13.56 169 GLY A N 1
ATOM 1339 C CA . GLY A 1 169 ? 69.257 -5.579 31.106 1.00 13.78 169 GLY A CA 1
ATOM 1340 C C . GLY A 1 169 ? 68.099 -6.490 30.732 1.00 12.90 169 GLY A C 1
ATOM 1341 O O . GLY A 1 169 ? 67.084 -6.543 31.435 1.00 14.45 169 GLY A O 1
ATOM 1342 N N . LEU A 1 170 ? 68.238 -7.196 29.614 1.00 10.15 170 LEU A N 1
ATOM 1343 C CA . LEU A 1 170 ? 67.127 -7.972 29.070 1.00 8.63 170 LEU A CA 1
ATOM 1344 C C . LEU A 1 170 ? 67.487 -9.439 28.876 1.00 9.87 170 LEU A C 1
ATOM 1345 O O . LEU A 1 170 ? 66.983 -10.097 27.963 1.00 12.36 170 LEU A O 1
ATOM 1350 N N . SER A 1 171 ? 68.345 -9.952 29.750 1.00 11.98 171 SER A N 1
ATOM 1351 C CA . SER A 1 171 ? 68.779 -11.349 29.675 1.00 11.98 171 SER A CA 1
ATOM 1352 C C . SER A 1 171 ? 67.647 -12.347 29.954 1.00 16.32 171 SER A C 1
ATOM 1353 O O . SER A 1 171 ? 67.776 -13.531 29.652 1.00 19.35 171 SER A O 1
ATOM 1356 N N . LYS A 1 172 ? 66.534 -11.883 30.520 1.00 11.58 172 LYS A N 1
ATOM 1357 C CA . LYS A 1 172 ? 65.389 -12.773 30.704 1.00 11.06 172 LYS A CA 1
ATOM 1358 C C . LYS A 1 172 ? 64.627 -13.045 29.405 1.00 13.10 172 LYS A C 1
ATOM 1359 O O . LYS A 1 172 ? 63.877 -14.015 29.330 1.00 15.14 172 LYS A O 1
ATOM 1365 N N . LEU A 1 173 ? 64.802 -12.195 28.392 1.00 10.81 173 LEU A N 1
ATOM 1366 C CA . LEU A 1 173 ? 64.133 -12.411 27.109 1.00 9.09 173 LEU A CA 1
ATOM 1367 C C . LEU A 1 173 ? 64.678 -13.677 26.455 1.00 13.21 173 LEU A C 1
ATOM 1368 O O . LEU A 1 173 ? 65.872 -13.986 26.575 1.00 16.79 173 LEU A O 1
ATOM 1373 N N . ARG A 1 174 ? 63.793 -14.422 25.796 1.00 13.45 174 ARG A N 1
ATOM 1374 C CA . ARG A 1 174 ? 64.178 -15.670 25.151 1.00 13.45 174 ARG A CA 1
ATOM 1375 C C . ARG A 1 174 ? 63.914 -15.642 23.657 1.00 13.02 174 ARG A C 1
ATOM 1376 O O . ARG A 1 174 ? 63.114 -14.848 23.159 1.00 12.78 174 ARG A O 1
ATOM 1384 N N . VAL A 1 175 ? 64.586 -16.545 22.953 1.00 14.69 175 VAL A N 1
ATOM 1385 C CA . VAL A 1 175 ? 64.356 -16.778 21.541 1.00 13.03 175 VAL A CA 1
ATOM 1386 C C . VAL A 1 175 ? 62.863 -16.850 21.199 1.00 14.03 175 VAL A C 1
ATOM 1387 O O . VAL A 1 175 ? 62.402 -16.217 20.246 1.00 15.83 175 VAL A O 1
ATOM 1391 N N . GLU A 1 176 ? 62.098 -17.582 22.004 1.00 11.96 176 GLU A N 1
ATOM 1392 C CA . GLU A 1 176 ? 60.676 -17.780 21.712 1.00 13.45 176 GLU A CA 1
ATOM 1393 C C . GLU A 1 176 ? 59.827 -16.511 21.864 1.00 15.73 176 GLU A C 1
ATOM 1394 O O . GLU A 1 176 ? 58.675 -16.465 21.413 1.00 15.99 176 GLU A O 1
ATOM 1400 N N . ASP A 1 177 ? 60.393 -15.475 22.481 1.00 14.39 177 ASP A N 1
ATOM 1401 C CA . ASP A 1 177 ? 59.664 -14.223 22.678 1.00 13.88 177 ASP A CA 1
ATOM 1402 C C . ASP A 1 177 ? 59.792 -13.255 21.501 1.00 15.27 177 ASP A C 1
ATOM 1403 O O . ASP A 1 177 ? 59.020 -12.305 21.394 1.00 12.45 177 ASP A O 1
ATOM 1408 N N . VAL A 1 178 ? 60.778 -13.489 20.637 1.00 14.80 178 VAL A N 1
ATOM 1409 C CA . VAL A 1 178 ? 61.124 -12.548 19.567 1.00 15.05 178 VAL A CA 1
ATOM 1410 C C . VAL A 1 178 ? 59.980 -12.385 18.556 1.00 17.11 178 VAL A C 1
ATOM 1411 O O . VAL A 1 178 ? 59.380 -13.377 18.140 1.00 19.82 178 VAL A O 1
ATOM 1415 N N . PRO A 1 179 ? 59.655 -11.135 18.173 1.00 12.90 179 PRO A N 1
ATOM 1416 C CA . PRO A 1 179 ? 58.630 -10.940 17.137 1.00 13.60 179 PRO A CA 1
ATOM 1417 C C . PRO A 1 179 ? 58.976 -11.709 15.862 1.00 19.19 179 PRO A C 1
ATOM 1418 O O . PRO A 1 179 ? 60.096 -11.581 15.357 1.00 15.56 179 PRO A O 1
ATOM 1422 N N . GLN A 1 180 ? 58.042 -12.514 15.357 1.00 16.94 180 GLN A N 1
ATOM 1423 C CA . GLN A 1 180 ? 58.313 -13.279 14.144 1.00 16.58 180 GLN A CA 1
ATOM 1424 C C . GLN A 1 180 ? 58.673 -12.358 12.978 1.00 17.02 180 GLN A C 1
ATOM 1425 O O . GLN A 1 180 ? 59.510 -12.716 12.146 1.00 17.24 180 GLN A O 1
ATOM 1431 N N . ASP A 1 181 ? 58.057 -11.176 12.930 1.00 17.43 181 ASP A N 1
ATOM 1432 C CA . ASP A 1 181 ? 58.310 -10.222 11.846 1.00 23.73 181 ASP A CA 1
ATOM 1433 C C . ASP A 1 181 ? 59.799 -9.949 11.618 1.00 21.28 181 ASP A C 1
ATOM 1434 O O . ASP A 1 181 ? 60.230 -9.756 10.478 1.00 21.52 181 ASP A O 1
ATOM 1439 N N . MET A 1 182 ? 60.587 -9.933 12.690 1.00 14.35 182 MET A N 1
ATOM 1440 C CA . MET A 1 182 ? 61.980 -9.516 12.547 1.00 14.34 182 MET A CA 1
ATOM 1441 C C . MET A 1 182 ? 62.873 -10.663 12.105 1.00 12.88 182 MET A C 1
ATOM 1442 O O . MET A 1 182 ? 64.022 -10.446 11.718 1.00 17.45 182 MET A O 1
ATOM 1447 N N . LEU A 1 183 ? 62.319 -11.871 12.132 1.00 13.39 183 LEU A N 1
ATOM 1448 C CA . LEU A 1 183 ? 63.040 -13.062 11.698 1.00 13.65 183 LEU A CA 1
ATOM 1449 C C . LEU A 1 183 ? 62.756 -13.432 10.236 1.00 19.11 183 LEU A C 1
ATOM 1450 O O . LEU A 1 183 ? 63.583 -14.087 9.591 1.00 18.31 183 LEU A O 1
ATOM 1455 N N . ASP A 1 184 ? 61.585 -13.042 9.725 1.00 20.73 184 ASP A N 1
ATOM 1456 C CA . ASP A 1 184 ? 61.166 -13.437 8.377 1.00 21.66 184 ASP A CA 1
ATOM 1457 C C . ASP A 1 184 ? 62.137 -12.924 7.319 1.00 25.98 184 ASP A C 1
ATOM 1458 O O . ASP A 1 184 ? 62.509 -11.755 7.333 1.00 26.20 184 ASP A O 1
ATOM 1463 N N . VAL A 1 185 ? 62.541 -13.809 6.410 1.00 34.74 185 VAL A N 1
ATOM 1464 C CA . VAL A 1 185 ? 63.394 -13.433 5.286 1.00 39.71 185 VAL A CA 1
ATOM 1465 C C . VAL A 1 185 ? 62.766 -13.914 3.980 1.00 37.26 185 VAL A C 1
ATOM 1466 O O . VAL A 1 185 ? 62.106 -14.954 3.949 1.00 47.12 185 VAL A O 1
ATOM 1470 N N . GLY A 1 186 ? 62.959 -13.157 2.907 1.00 33.34 186 GLY A N 1
ATOM 1471 C CA . GLY A 1 186 ? 62.431 -13.548 1.611 1.00 35.70 186 GLY A CA 1
ATOM 1472 C C . GLY A 1 186 ? 60.977 -13.171 1.390 1.00 36.92 186 GLY A C 1
ATOM 1473 O O . GLY A 1 186 ? 60.549 -12.081 1.763 1.00 34.69 186 GLY A O 1
ATOM 1474 N N . GLU A 1 187 ? 60.223 -14.082 0.780 1.00 38.89 187 GLU A N 1
ATOM 1475 C CA . GLU A 1 187 ? 58.816 -13.850 0.446 1.00 37.49 187 GLU A CA 1
ATOM 1476 C C . GLU A 1 187 ? 57.969 -13.499 1.670 1.00 32.99 187 GLU A C 1
ATOM 1477 O O . GLU A 1 187 ? 56.980 -12.777 1.555 1.00 34.40 187 GLU A O 1
ATOM 1483 N N . LYS A 1 188 ? 58.356 -14.011 2.837 1.00 30.39 188 LYS A N 1
ATOM 1484 C CA . LYS A 1 188 ? 57.623 -13.734 4.068 1.00 25.07 188 LYS A CA 1
ATOM 1485 C C . LYS A 1 188 ? 57.775 -12.270 4.516 1.00 23.71 188 LYS A C 1
ATOM 1486 O O . LYS A 1 188 ? 56.926 -11.759 5.253 1.00 29.49 188 LYS A O 1
ATOM 1492 N N . GLU A 1 189 ? 58.841 -11.601 4.072 1.00 17.11 189 GLU A N 1
ATOM 1493 C CA . GLU A 1 189 ? 59.076 -10.200 4.465 1.00 16.88 189 GLU A CA 1
ATOM 1494 C C . GLU A 1 189 ? 58.009 -9.297 3.884 1.00 21.58 189 GLU A C 1
ATOM 1495 O O . GLU A 1 189 ? 57.525 -9.518 2.775 1.00 24.39 189 GLU A O 1
ATOM 1501 N N . THR A 1 190 ? 57.642 -8.267 4.630 1.00 12.51 190 THR A N 1
ATOM 1502 C CA . THR A 1 190 ? 56.640 -7.330 4.148 1.00 14.22 190 THR A CA 1
ATOM 1503 C C . THR A 1 190 ? 57.230 -5.935 4.224 1.00 13.77 190 THR A C 1
ATOM 1504 O O . THR A 1 190 ? 58.257 -5.734 4.876 1.00 14.11 190 THR A O 1
ATOM 1508 N N . LEU A 1 191 ? 56.599 -4.968 3.565 1.00 12.25 191 LEU A N 1
ATOM 1509 C CA . LEU A 1 191 ? 57.091 -3.600 3.661 1.00 9.32 191 LEU A CA 1
ATOM 1510 C C . LEU A 1 191 ? 57.089 -3.176 5.124 1.00 13.81 191 LEU A C 1
ATOM 1511 O O . LEU A 1 191 ? 57.990 -2.468 5.579 1.00 14.19 191 LEU A O 1
ATOM 1516 N N . PHE A 1 192 ? 56.093 -3.644 5.870 1.00 12.26 192 PHE A N 1
ATOM 1517 C CA . PHE A 1 192 ? 56.005 -3.339 7.296 1.00 14.70 192 PHE A CA 1
ATOM 1518 C C . PHE A 1 192 ? 57.178 -3.947 8.062 1.00 12.98 192 PHE A C 1
ATOM 1519 O O . PHE A 1 192 ? 57.812 -3.272 8.870 1.00 11.04 192 PHE A O 1
ATOM 1527 N N . SER A 1 193 ? 57.483 -5.218 7.814 1.00 11.90 193 SER A N 1
ATOM 1528 C CA . SER A 1 193 ? 58.594 -5.835 8.540 1.00 12.07 193 SER A CA 1
ATOM 1529 C C . SER A 1 193 ? 59.922 -5.183 8.188 1.00 11.63 193 SER A C 1
ATOM 1530 O O . SER A 1 193 ? 60.777 -5.008 9.058 1.00 12.92 193 SER A O 1
ATOM 1533 N N . ARG A 1 194 ? 60.101 -4.815 6.921 1.00 9.09 194 ARG A N 1
ATOM 1534 C CA A ARG A 1 194 ? 61.331 -4.160 6.483 0.50 11.55 194 ARG A CA 1
ATOM 1535 C CA B ARG A 1 194 ? 61.340 -4.172 6.500 0.50 11.58 194 ARG A CA 1
ATOM 1536 C C . ARG A 1 194 ? 61.494 -2.795 7.137 1.00 13.10 194 ARG A C 1
ATOM 1537 O O . ARG A 1 194 ? 62.605 -2.380 7.486 1.00 11.79 194 ARG A O 1
ATOM 1552 N N . THR A 1 195 ? 60.377 -2.097 7.288 1.00 10.98 195 THR A N 1
ATOM 1553 C CA . THR A 1 195 ? 60.360 -0.804 7.960 1.00 11.67 195 THR A CA 1
ATOM 1554 C C . THR A 1 195 ? 60.777 -0.948 9.433 1.00 13.47 195 THR A C 1
ATOM 1555 O O . THR A 1 195 ? 61.637 -0.205 9.923 1.00 12.52 195 THR A O 1
ATOM 1559 N N . LEU A 1 196 ? 60.186 -1.909 10.139 1.00 8.84 196 LEU A N 1
ATOM 1560 C CA . LEU A 1 196 ? 60.582 -2.150 11.524 1.00 10.82 196 LEU A CA 1
ATOM 1561 C C . LEU A 1 196 ? 62.059 -2.526 11.608 1.00 8.95 196 LEU A C 1
ATOM 1562 O O . LEU A 1 196 ? 62.787 -2.026 12.466 1.00 10.28 196 LEU A O 1
ATOM 1567 N N . ASN A 1 197 ? 62.526 -3.366 10.691 1.00 9.69 197 ASN A N 1
ATOM 1568 C CA . ASN A 1 197 ? 63.918 -3.791 10.740 1.00 10.53 197 ASN A CA 1
ATOM 1569 C C . ASN A 1 197 ? 64.923 -2.683 10.450 1.00 13.52 197 ASN A C 1
ATOM 1570 O O . ASN A 1 197 ? 66.109 -2.856 10.683 1.00 16.50 197 ASN A O 1
ATOM 1575 N N . SER A 1 198 ? 64.450 -1.550 9.942 1.00 10.39 198 SER A N 1
ATOM 1576 C CA . SER A 1 198 ? 65.328 -0.413 9.678 1.00 12.05 198 SER A CA 1
ATOM 1577 C C . SER A 1 198 ? 65.464 0.493 10.897 1.00 13.57 198 SER A C 1
ATOM 1578 O O . SER A 1 198 ? 66.212 1.472 10.863 1.00 11.43 198 SER A O 1
ATOM 1581 N N . LEU A 1 199 ? 64.747 0.181 11.973 1.00 9.71 199 LEU A N 1
ATOM 1582 C CA . LEU A 1 199 ? 64.714 1.092 13.127 1.00 8.29 199 LEU A CA 1
ATOM 1583 C C . LEU A 1 199 ? 66.080 1.301 13.799 1.00 10.76 199 LEU A C 1
ATOM 1584 O O . LEU A 1 199 ? 66.339 2.361 14.362 1.00 11.22 199 LEU A O 1
ATOM 1589 N N . GLY A 1 200 ? 66.943 0.293 13.740 1.00 10.38 200 GLY A N 1
ATOM 1590 C CA . GLY A 1 200 ? 68.276 0.410 14.307 1.00 10.50 200 GLY A CA 1
ATOM 1591 C C . GLY A 1 200 ? 69.083 1.512 13.646 1.00 12.53 200 GLY A C 1
ATOM 1592 O O . GLY A 1 200 ? 69.892 2.187 14.292 1.00 13.60 200 GLY A O 1
ATOM 1593 N N . VAL A 1 201 ? 68.855 1.715 12.353 1.00 9.89 201 VAL A N 1
ATOM 1594 C CA . VAL A 1 201 ? 69.559 2.753 11.623 1.00 7.68 201 VAL A CA 1
ATOM 1595 C C . VAL A 1 201 ? 68.782 4.072 11.684 1.00 12.59 201 VAL A C 1
ATOM 1596 O O . VAL A 1 201 ? 69.370 5.159 11.721 1.00 14.71 201 VAL A O 1
ATOM 1600 N N . VAL A 1 202 ? 67.460 3.967 11.704 1.00 11.26 202 VAL A N 1
ATOM 1601 C CA . VAL A 1 202 ? 66.596 5.152 11.709 1.00 12.43 202 VAL A CA 1
ATOM 1602 C C . VAL A 1 202 ? 66.625 5.915 13.042 1.00 12.41 202 VAL A C 1
ATOM 1603 O O . VAL A 1 202 ? 66.831 7.130 13.066 1.00 11.65 202 VAL A O 1
ATOM 1607 N N . LEU A 1 203 ? 66.433 5.205 14.149 1.00 10.51 203 LEU A N 1
ATOM 1608 C CA . LEU A 1 203 ? 66.264 5.857 15.453 1.00 7.19 203 LEU A CA 1
ATOM 1609 C C . LEU A 1 203 ? 67.431 6.745 15.957 1.00 9.08 203 LEU A C 1
ATOM 1610 O O . LEU A 1 203 ? 67.181 7.775 16.594 1.00 8.98 203 LEU A O 1
ATOM 1615 N N . PRO A 1 204 ? 68.696 6.363 15.685 1.00 9.28 204 PRO A N 1
ATOM 1616 C CA . PRO A 1 204 ? 69.768 7.266 16.124 1.00 10.63 204 PRO A CA 1
ATOM 1617 C C . PRO A 1 204 ? 69.782 8.613 15.392 1.00 9.19 204 PRO A C 1
ATOM 1618 O O . PRO A 1 204 ? 70.494 9.541 15.808 1.00 11.58 204 PRO A O 1
ATOM 1622 N N . GLN A 1 205 ? 69.013 8.732 14.316 1.00 10.67 205 GLN A N 1
ATOM 1623 C CA . GLN A 1 205 ? 68.968 9.989 13.575 1.00 12.85 205 GLN A CA 1
ATOM 1624 C C . GLN A 1 205 ? 67.936 10.946 14.166 1.00 12.95 205 GLN A C 1
ATOM 1625 O O . GLN A 1 205 ? 67.857 12.107 13.767 1.00 11.54 205 GLN A O 1
ATOM 1631 N N . ALA A 1 206 ? 67.148 10.450 15.117 1.00 9.03 206 ALA A N 1
ATOM 1632 C CA . ALA A 1 206 ? 66.148 11.279 15.786 1.00 9.45 206 ALA A CA 1
ATOM 1633 C C . ALA A 1 206 ? 66.794 12.227 16.783 1.00 10.49 206 ALA A C 1
ATOM 1634 O O . ALA A 1 206 ? 67.707 11.844 17.520 1.00 10.31 206 ALA A O 1
ATOM 1636 N N . LYS A 1 207 ? 66.307 13.465 16.814 1.00 9.07 207 LYS A N 1
ATOM 1637 C CA . LYS A 1 207 ? 66.747 14.443 17.808 1.00 10.00 207 LYS A CA 1
ATOM 1638 C C . LYS A 1 207 ? 66.457 13.930 19.218 1.00 9.99 207 LYS A C 1
ATOM 1639 O O . LYS A 1 207 ? 67.253 14.132 20.150 1.00 10.86 207 LYS A O 1
ATOM 1645 N N . ALA A 1 208 ? 65.318 13.258 19.366 1.00 12.27 208 ALA A N 1
ATOM 1646 C CA . ALA A 1 208 ? 64.965 12.578 20.606 1.00 10.23 208 ALA A CA 1
ATOM 1647 C C . ALA A 1 208 ? 64.016 11.423 20.309 1.00 9.57 208 ALA A C 1
ATOM 1648 O O . ALA A 1 208 ? 63.273 11.452 19.318 1.00 9.53 208 ALA A O 1
ATOM 1650 N N . VAL A 1 209 ? 64.056 10.396 21.151 1.00 7.66 209 VAL A N 1
ATOM 1651 C CA . VAL A 1 209 ? 63.074 9.330 21.090 1.00 8.76 209 VAL A CA 1
ATOM 1652 C C . VAL A 1 209 ? 62.241 9.445 22.360 1.00 13.22 209 VAL A C 1
ATOM 1653 O O . VAL A 1 209 ? 62.789 9.474 23.471 1.00 9.40 209 VAL A O 1
ATOM 1657 N N . VAL A 1 210 ? 60.925 9.547 22.193 1.00 8.96 210 VAL A N 1
ATOM 1658 C CA . VAL A 1 210 ? 60.011 9.714 23.323 1.00 5.54 210 VAL A CA 1
ATOM 1659 C C . VAL A 1 210 ? 59.291 8.391 23.590 1.00 8.62 210 VAL A C 1
ATOM 1660 O O . VAL A 1 210 ? 58.564 7.885 22.725 1.00 10.23 210 VAL A O 1
ATOM 1664 N N . VAL A 1 211 ? 59.508 7.827 24.780 1.00 9.75 211 VAL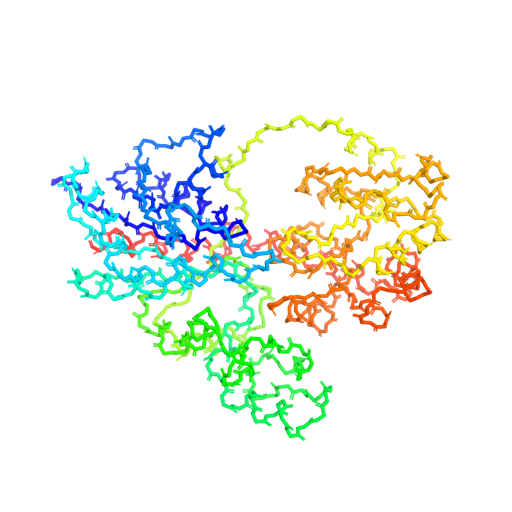 A N 1
ATOM 1665 C CA . VAL A 1 211 ? 58.927 6.535 25.125 1.00 11.34 211 VAL A CA 1
ATOM 1666 C C . VAL A 1 211 ? 57.676 6.749 25.968 1.00 8.06 211 VAL A C 1
ATOM 1667 O O . VAL A 1 211 ? 57.704 7.478 26.956 1.00 9.43 211 VAL A O 1
ATOM 1671 N N . ASN A 1 212 ? 56.589 6.090 25.575 1.00 7.64 212 ASN A N 1
ATOM 1672 C CA . ASN A 1 212 ? 55.285 6.242 26.215 1.00 10.71 212 ASN A CA 1
ATOM 1673 C C . ASN A 1 212 ? 55.178 5.283 27.399 1.00 10.12 212 ASN A C 1
ATOM 1674 O O . ASN A 1 212 ? 54.333 4.392 27.414 1.00 13.55 212 ASN A O 1
ATOM 1679 N N . PHE A 1 213 ? 56.037 5.457 28.394 1.00 9.26 213 PHE A N 1
ATOM 1680 C CA . PHE A 1 213 ? 56.066 4.527 29.517 1.00 9.56 213 PHE A CA 1
ATOM 1681 C C . PHE A 1 213 ? 56.727 5.154 30.744 1.00 11.82 213 PHE A C 1
ATOM 1682 O O . PHE A 1 213 ? 57.012 6.348 30.768 1.00 13.01 213 PHE A O 1
ATOM 1690 N N . PHE A 1 214 ? 56.963 4.333 31.760 1.00 14.15 214 PHE A N 1
ATOM 1691 C CA . PHE A 1 214 ? 57.537 4.783 33.020 1.00 14.38 214 PHE A CA 1
ATOM 1692 C C . PHE A 1 214 ? 58.984 4.307 33.102 1.00 17.34 214 PHE A C 1
ATOM 1693 O O . PHE A 1 214 ? 59.239 3.107 33.192 1.00 15.70 214 PHE A O 1
ATOM 1701 N N . ALA A 1 215 ? 59.933 5.241 33.071 1.00 12.65 215 ALA A N 1
ATOM 1702 C CA . ALA A 1 215 ? 61.349 4.885 33.083 1.00 15.21 215 ALA A CA 1
ATOM 1703 C C . ALA A 1 215 ? 61.707 4.018 34.288 1.00 14.28 215 ALA A C 1
ATOM 1704 O O . ALA A 1 215 ? 62.548 3.120 34.195 1.00 15.87 215 ALA A O 1
ATOM 1706 N N . GLU A 1 216 ? 61.046 4.291 35.412 1.00 15.01 216 GLU A N 1
ATOM 1707 C CA . GLU A 1 216 ? 61.305 3.589 36.670 1.00 15.61 216 GLU A CA 1
ATOM 1708 C C . GLU A 1 216 ? 60.958 2.102 36.613 1.00 18.16 216 GLU A C 1
ATOM 1709 O O . GLU A 1 216 ? 61.405 1.322 37.456 1.00 21.30 216 GLU A O 1
ATOM 1715 N N . LEU A 1 217 ? 60.177 1.702 35.615 1.00 13.89 217 LEU A N 1
ATOM 1716 C CA . LEU A 1 217 ? 59.784 0.298 35.459 1.00 11.72 217 LEU A CA 1
ATOM 1717 C C . LEU A 1 217 ? 60.674 -0.491 34.509 1.00 14.84 217 LEU A C 1
ATOM 1718 O O . LEU A 1 217 ? 60.641 -1.720 34.503 1.00 20.79 217 LEU A O 1
ATOM 1723 N N . ASP A 1 218 ? 61.436 0.206 33.675 1.00 13.51 218 ASP A N 1
ATOM 1724 C CA . ASP A 1 218 ? 62.327 -0.469 32.736 1.00 11.42 218 ASP A CA 1
ATOM 1725 C C . ASP A 1 218 ? 63.619 -0.845 33.450 1.00 11.48 218 ASP A C 1
ATOM 1726 O O . ASP A 1 218 ? 64.045 -0.150 34.376 1.00 14.32 218 ASP A O 1
ATOM 1731 N N . PRO A 1 219 ? 64.255 -1.950 33.026 1.00 14.15 219 PRO A N 1
ATOM 1732 C CA . PRO A 1 219 ? 65.533 -2.314 33.648 1.00 14.26 219 PRO A CA 1
ATOM 1733 C C . PRO A 1 219 ? 66.545 -1.200 33.424 1.00 15.07 219 PRO A C 1
ATOM 1734 O O . PRO A 1 219 ? 66.687 -0.741 32.285 1.00 11.97 219 PRO A O 1
ATOM 1738 N N . PRO A 1 220 ? 67.201 -0.729 34.499 1.00 15.13 220 PRO A N 1
ATOM 1739 C CA . PRO A 1 220 ? 68.135 0.399 34.392 1.00 14.73 220 PRO A CA 1
ATOM 1740 C C . PRO A 1 220 ? 69.242 0.178 33.352 1.00 16.44 220 PRO A C 1
ATOM 1741 O O . PRO A 1 220 ? 69.644 1.136 32.686 1.00 14.93 220 PRO A O 1
ATOM 1745 N N . LEU A 1 221 ? 69.725 -1.056 33.206 1.00 14.92 221 LEU A N 1
ATOM 1746 C CA . LEU A 1 221 ? 70.734 -1.350 32.181 1.00 15.47 221 LEU A CA 1
ATOM 1747 C C . LEU A 1 221 ? 70.191 -1.222 30.764 1.00 14.96 221 LEU A C 1
ATOM 1748 O O . LEU A 1 221 ? 70.903 -0.786 29.860 1.00 16.67 221 LEU A O 1
ATOM 1753 N N . PHE A 1 222 ? 68.938 -1.627 30.560 1.00 11.85 222 PHE A N 1
ATOM 1754 C CA . PHE A 1 222 ? 68.298 -1.405 29.274 1.00 15.64 222 PHE A CA 1
ATOM 1755 C C . PHE A 1 222 ? 68.230 0.093 28.984 1.00 10.17 222 PHE A C 1
ATOM 1756 O O . PHE A 1 222 ? 68.492 0.527 27.857 1.00 11.70 222 PHE A O 1
ATOM 1764 N N . VAL A 1 223 ? 67.878 0.885 29.996 1.00 9.84 223 VAL A N 1
ATOM 1765 C CA . VAL A 1 223 ? 67.738 2.318 29.797 1.00 11.47 223 VAL A CA 1
ATOM 1766 C C . VAL A 1 223 ? 69.093 2.899 29.431 1.00 14.47 223 VAL A C 1
ATOM 1767 O O . VAL A 1 223 ? 69.193 3.677 28.484 1.00 11.48 223 VAL A O 1
ATOM 1771 N N . LYS A 1 224 ? 70.137 2.493 30.158 1.00 13.18 224 LYS A N 1
ATOM 1772 C CA . LYS A 1 224 ? 71.494 2.951 29.848 1.00 15.35 224 LYS A CA 1
ATOM 1773 C C . LYS A 1 224 ? 71.921 2.529 28.452 1.00 15.55 224 LYS A C 1
ATOM 1774 O O . LYS A 1 224 ? 72.500 3.318 27.716 1.00 15.72 224 LYS A O 1
ATOM 1780 N N . TYR A 1 225 ? 71.628 1.286 28.088 1.00 13.04 225 TYR A N 1
ATOM 1781 C CA . TYR A 1 225 ? 71.938 0.814 26.743 1.00 15.70 225 TYR A CA 1
ATOM 1782 C C . TYR A 1 225 ? 71.276 1.686 25.670 1.00 14.08 225 TYR A C 1
ATOM 1783 O O . TYR A 1 225 ? 71.923 2.088 24.700 1.00 13.23 225 TYR A O 1
ATOM 1792 N N . MET A 1 226 ? 69.996 1.997 25.838 1.00 13.32 226 MET A N 1
ATOM 1793 C CA . MET A 1 226 ? 69.323 2.795 24.828 1.00 12.39 226 MET A CA 1
ATOM 1794 C C . MET A 1 226 ? 69.861 4.215 24.784 1.00 10.84 226 MET A C 1
ATOM 1795 O O . MET A 1 226 ? 69.936 4.810 23.720 1.00 13.91 226 MET A O 1
ATOM 1800 N N . ARG A 1 227 ? 70.249 4.761 25.934 1.00 11.24 227 ARG A N 1
ATOM 1801 C CA A ARG A 1 227 ? 70.828 6.104 25.950 0.50 12.54 227 ARG A CA 1
ATOM 1802 C CA B ARG A 1 227 ? 70.828 6.102 25.956 0.50 12.56 227 ARG A CA 1
ATOM 1803 C C . ARG A 1 227 ? 72.118 6.138 25.141 1.00 14.95 227 ARG A C 1
ATOM 1804 O O . ARG A 1 227 ? 72.449 7.149 24.525 1.00 15.15 227 ARG A O 1
ATOM 1819 N N . SER A 1 228 ? 72.840 5.025 25.144 1.00 12.96 228 SER A N 1
ATOM 1820 C CA . SER A 1 228 ? 74.106 4.942 24.423 1.00 14.06 228 SER A CA 1
ATOM 1821 C C . SER A 1 228 ? 73.899 4.848 22.909 1.00 15.69 228 SER A C 1
ATOM 1822 O O . SER A 1 228 ? 74.830 5.052 22.1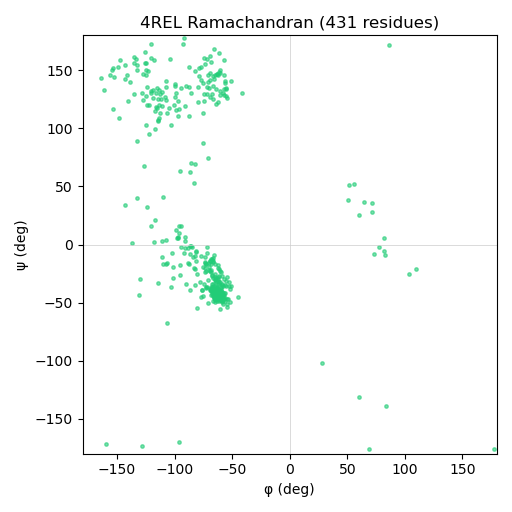32 1.00 15.75 228 SER A O 1
ATOM 1825 N N . LYS A 1 229 ? 72.675 4.548 22.491 1.00 12.94 229 LYS A N 1
ATOM 1826 C CA . LYS A 1 229 ? 72.375 4.388 21.068 1.00 12.04 229 LYS A CA 1
ATOM 1827 C C . LYS A 1 229 ? 71.697 5.600 20.451 1.00 12.87 229 LYS A C 1
ATOM 1828 O O . LYS A 1 229 ? 71.683 5.745 19.229 1.00 15.87 229 LYS A O 1
ATOM 1834 N N . LEU A 1 230 ? 71.114 6.448 21.291 1.00 13.35 230 LEU A N 1
ATOM 1835 C CA . LEU A 1 230 ? 70.241 7.522 20.811 1.00 9.48 230 LEU A CA 1
ATOM 1836 C C . LEU A 1 230 ? 70.777 8.901 21.160 1.00 13.50 230 LEU A C 1
ATOM 1837 O O . LEU A 1 230 ? 71.567 9.048 22.092 1.00 13.23 230 LEU A O 1
ATOM 1842 N N . GLN A 1 231 ? 70.334 9.920 20.423 1.00 11.61 231 GLN A N 1
ATOM 1843 C CA . GLN A 1 231 ? 70.734 11.286 20.735 1.00 12.85 231 GLN A CA 1
ATOM 1844 C C . GLN A 1 231 ? 70.153 11.727 22.066 1.00 15.29 231 GLN A C 1
ATOM 1845 O O . GLN A 1 231 ? 70.803 12.426 22.839 1.00 16.27 231 GLN A O 1
ATOM 1851 N N . SER A 1 232 ? 68.927 11.296 22.332 1.00 11.61 232 SER A N 1
ATOM 1852 C CA . SER A 1 232 ? 68.232 11.639 23.569 1.00 9.62 232 SER A CA 1
ATOM 1853 C C . SER A 1 232 ? 67.097 10.654 23.787 1.00 12.09 232 SER A C 1
ATOM 1854 O O . SER A 1 232 ? 66.351 10.353 22.853 1.00 13.66 232 SER A O 1
ATOM 1857 N N . LEU A 1 233 ? 66.985 10.125 25.004 1.00 10.90 233 LEU A N 1
ATOM 1858 C CA . LEU A 1 233 ? 65.897 9.221 25.344 1.00 8.82 233 LEU A CA 1
ATOM 1859 C C . LEU A 1 233 ? 65.049 9.877 26.407 1.00 12.83 233 LEU A C 1
ATOM 1860 O O . LEU A 1 233 ? 65.544 10.167 27.498 1.00 12.58 233 LEU A O 1
ATOM 1865 N N . LEU A 1 234 ? 63.778 10.113 26.092 1.00 8.83 234 LEU A N 1
ATOM 1866 C CA . LEU A 1 234 ? 62.879 10.814 27.003 1.00 8.13 234 LEU A CA 1
ATOM 1867 C C . LEU A 1 234 ? 61.658 9.949 27.286 1.00 12.86 234 LEU A C 1
ATOM 1868 O O . LEU A 1 234 ? 61.086 9.349 26.364 1.00 15.44 234 LEU A O 1
ATOM 1873 N N . TYR A 1 235 ? 61.261 9.871 28.554 1.00 11.22 235 TYR A N 1
ATOM 1874 C CA . TYR A 1 235 ? 60.045 9.149 28.918 1.00 12.42 235 TYR A CA 1
ATOM 1875 C C . TYR A 1 235 ? 58.973 10.163 29.303 1.00 19.45 235 TYR A C 1
ATOM 1876 O O . TYR A 1 235 ? 59.193 11.008 30.171 1.00 28.45 235 TYR A O 1
ATOM 1885 N N . VAL A 1 236 ? 57.825 10.093 28.642 1.00 9.42 236 VAL A N 1
ATOM 1886 C CA . VAL A 1 236 ? 56.685 10.920 29.010 1.00 11.34 236 VAL A CA 1
ATOM 1887 C C . VAL A 1 236 ? 55.560 10.005 29.471 1.00 12.11 236 VAL A C 1
ATOM 1888 O O . VAL A 1 236 ? 55.234 9.020 28.801 1.00 14.63 236 VAL A O 1
ATOM 1892 N N . VAL A 1 237 ? 55.003 10.328 30.636 1.00 13.67 237 VAL A N 1
ATOM 1893 C CA . VAL A 1 237 ? 54.000 9.498 31.294 1.00 16.89 237 VAL A CA 1
ATOM 1894 C C . VAL A 1 237 ? 52.837 9.225 30.349 1.00 13.80 237 VAL A C 1
ATOM 1895 O O . VAL A 1 237 ? 52.248 10.160 29.796 1.00 15.84 237 VAL A O 1
ATOM 1899 N N . PRO A 1 238 ? 52.501 7.941 30.160 1.00 14.00 238 PRO A N 1
ATOM 1900 C CA . PRO A 1 238 ? 51.482 7.510 29.190 1.00 16.19 238 PRO A CA 1
ATOM 1901 C C . PRO A 1 238 ? 50.045 7.720 29.647 1.00 14.94 238 PRO A C 1
ATOM 1902 O O . PRO A 1 238 ? 49.134 7.544 28.839 1.00 17.04 238 PRO A O 1
ATOM 1906 N N . LEU A 1 239 ? 49.850 8.063 30.920 1.00 13.73 239 LEU A N 1
ATOM 1907 C CA . LEU A 1 239 ? 48.516 8.282 31.467 1.00 16.40 239 LEU A CA 1
ATOM 1908 C C . LEU A 1 239 ? 47.777 9.347 30.674 1.00 15.03 239 LEU A C 1
ATOM 1909 O O . LEU A 1 239 ? 48.393 10.296 30.182 1.00 16.10 239 LEU A O 1
ATOM 1914 N N . PRO A 1 240 ? 46.449 9.191 30.541 1.00 18.82 240 PRO A N 1
ATOM 1915 C CA . PRO A 1 240 ? 45.653 10.129 29.742 1.00 21.78 240 PRO A CA 1
ATOM 1916 C C . PRO A 1 240 ? 45.539 11.498 30.395 1.00 25.68 240 PRO A C 1
ATOM 1917 O O . PRO A 1 240 ? 45.290 11.594 31.601 1.00 25.52 240 PRO A O 1
ATOM 1921 N N . CYS A 1 241 ? 45.731 12.549 29.609 1.00 23.98 241 CYS A N 1
ATOM 1922 C CA . CYS A 1 241 ? 45.383 13.884 30.065 1.00 20.57 241 CYS A CA 1
ATOM 1923 C C . CYS A 1 241 ? 43.863 14.002 29.954 1.00 24.07 241 CYS A C 1
ATOM 1924 O O . CYS A 1 241 ? 43.251 13.325 29.130 1.00 20.88 241 CYS A O 1
ATOM 1927 N N . PRO A 1 242 ? 43.245 14.852 30.788 1.00 30.98 242 PRO A N 1
ATOM 1928 C CA . PRO A 1 242 ? 41.778 14.927 30.816 1.00 33.64 242 PRO A CA 1
ATOM 1929 C C . PRO A 1 242 ? 41.124 15.162 29.450 1.00 29.81 242 PRO A C 1
ATOM 1930 O O . PRO A 1 242 ? 40.023 14.651 29.225 1.00 25.80 242 PRO A O 1
ATOM 1934 N N . GLN A 1 243 ? 41.788 15.895 28.554 1.00 30.14 243 GLN A N 1
ATOM 1935 C CA . GLN A 1 243 ? 41.200 16.204 27.248 1.00 33.61 243 GLN A CA 1
ATOM 1936 C C . GLN A 1 243 ? 41.164 14.993 26.312 1.00 27.89 243 GLN A C 1
ATOM 1937 O O . GLN A 1 243 ? 40.434 14.988 25.318 1.00 25.92 243 GLN A O 1
ATOM 1943 N N . LEU A 1 244 ? 41.946 13.964 26.625 1.00 24.17 244 LEU A N 1
ATOM 1944 C CA . LEU A 1 244 ? 41.924 12.754 25.805 1.00 24.23 244 LEU A CA 1
ATOM 1945 C C . LEU A 1 244 ? 40.620 11.992 26.031 1.00 25.48 244 LEU A C 1
ATOM 1946 O O . LEU A 1 244 ? 40.048 11.416 25.105 1.00 23.82 244 LEU A O 1
ATOM 1951 N N . LEU A 1 245 ? 40.153 12.007 27.274 1.00 32.80 245 LEU A N 1
ATOM 1952 C CA . LEU A 1 245 ? 39.008 11.200 27.672 1.00 41.18 245 LEU A CA 1
ATOM 1953 C C . LEU A 1 245 ? 37.683 11.710 27.112 1.00 48.39 245 LEU A C 1
ATOM 1954 O O . LEU A 1 245 ? 37.405 12.913 27.118 1.00 46.16 245 LEU A O 1
ATOM 1959 N N . LEU A 1 246 ? 36.876 10.776 26.619 1.00 52.17 246 LEU A N 1
ATOM 1960 C CA . LEU A 1 246 ? 35.515 11.073 26.202 1.00 60.70 246 LEU A CA 1
ATOM 1961 C C . LEU A 1 246 ? 34.553 10.329 27.121 1.00 65.98 246 LEU A C 1
ATOM 1962 O O . LEU A 1 246 ? 34.455 9.102 27.044 1.00 66.52 246 LEU A O 1
ATOM 1967 N N . PRO A 1 247 ? 33.868 11.070 28.014 1.00 69.06 247 PRO A N 1
ATOM 1968 C CA . PRO A 1 247 ? 32.834 10.548 28.915 1.00 68.47 247 PRO A CA 1
ATOM 1969 C C . PRO A 1 247 ? 31.924 9.562 28.196 1.00 65.44 247 PRO A C 1
ATOM 1970 O O . PRO A 1 247 ? 31.436 9.858 27.104 1.00 63.37 247 PRO A O 1
ATOM 1974 N N . GLU A 1 248 ? 31.716 8.396 28.797 1.00 64.11 248 GLU A N 1
ATOM 1975 C CA . GLU A 1 248 ? 31.013 7.320 28.117 1.00 60.77 248 GLU A CA 1
ATOM 1976 C C . GLU A 1 248 ? 30.038 6.586 29.037 1.00 47.78 248 GLU A C 1
ATOM 1977 O O . GLU A 1 248 ? 30.330 6.328 30.208 1.00 35.15 248 GLU A O 1
ATOM 1983 N N . ILE A 1 249 ? 28.873 6.257 28.492 1.00 44.00 249 ILE A N 1
ATOM 1984 C CA . ILE A 1 249 ? 27.865 5.514 29.235 1.00 33.62 249 ILE A CA 1
ATOM 1985 C C . ILE A 1 249 ? 28.267 4.045 29.363 1.00 35.24 249 ILE A C 1
ATOM 1986 O O . ILE A 1 249 ? 28.517 3.369 28.365 1.00 38.41 249 ILE A O 1
ATOM 1991 N N . ASP A 1 250 ? 28.347 3.576 30.603 1.00 29.61 250 ASP A N 1
ATOM 1992 C CA . ASP A 1 250 ? 28.629 2.172 30.914 1.00 28.71 250 ASP A CA 1
ATOM 1993 C C . ASP A 1 250 ? 27.396 1.355 30.538 1.00 21.39 250 ASP A C 1
ATOM 1994 O O . ASP A 1 250 ? 26.634 0.930 31.406 1.00 23.02 250 ASP A O 1
ATOM 1999 N N . SER A 1 251 ? 27.197 1.149 29.240 1.00 26.71 251 SER A N 1
ATOM 2000 C CA . SER A 1 251 ? 25.983 0.507 28.734 1.00 41.72 251 SER A CA 1
ATOM 2001 C C . SER A 1 251 ? 25.706 -0.865 29.357 1.00 43.84 251 SER A C 1
ATOM 2002 O O . SER A 1 251 ? 24.547 -1.252 29.536 1.00 44.91 251 SER A O 1
ATOM 2005 N N . ASN A 1 252 ? 26.767 -1.582 29.714 1.00 39.10 252 ASN A N 1
ATOM 2006 C CA . ASN A 1 252 ? 26.621 -2.917 30.276 1.00 40.51 252 ASN A CA 1
ATOM 2007 C C . ASN A 1 252 ? 26.600 -2.939 31.802 1.00 38.34 252 ASN A C 1
ATOM 2008 O O . ASN A 1 252 ? 26.453 -3.997 32.405 1.00 43.73 252 ASN A O 1
ATOM 2013 N N . GLY A 1 253 ? 26.751 -1.777 32.429 1.00 22.94 253 GLY A N 1
ATOM 2014 C CA . GLY A 1 253 ? 26.726 -1.701 33.883 1.00 27.12 253 GLY A CA 1
ATOM 2015 C C . GLY A 1 253 ? 27.879 -2.436 34.556 1.00 29.17 253 GLY A C 1
ATOM 2016 O O . GLY A 1 253 ? 27.717 -3.034 35.627 1.00 24.35 253 GLY A O 1
ATOM 2017 N N . CYS A 1 254 ? 29.051 -2.377 33.931 1.00 31.09 254 CYS A N 1
ATOM 2018 C CA . CYS A 1 254 ? 30.229 -3.091 34.420 1.00 26.27 254 CYS A CA 1
ATOM 2019 C C . CYS A 1 254 ? 30.627 -2.690 35.823 1.00 23.91 254 CYS A C 1
ATOM 2020 O O . CYS A 1 254 ? 30.873 -3.546 36.677 1.00 23.14 254 CYS A O 1
ATOM 2023 N N . LEU A 1 255 ? 30.703 -1.383 36.060 1.00 20.22 255 LEU A N 1
ATOM 2024 C CA . LEU A 1 255 ? 31.198 -0.889 37.332 1.00 21.25 255 LEU A CA 1
ATOM 2025 C C . LEU A 1 255 ? 30.241 -1.211 38.462 1.00 21.90 255 LEU A C 1
ATOM 2026 O O . LEU A 1 255 ? 30.669 -1.569 39.563 1.00 24.82 255 LEU A O 1
ATOM 2031 N N . SER A 1 256 ? 28.945 -1.082 38.185 1.00 21.39 256 SER A N 1
ATOM 2032 C CA . SER A 1 256 ? 27.934 -1.378 39.186 1.00 27.87 256 SER A CA 1
ATOM 2033 C C . SER A 1 256 ? 27.998 -2.868 39.510 1.00 24.16 256 SER A C 1
ATOM 2034 O O . SER A 1 256 ? 27.926 -3.270 40.675 1.00 27.18 256 SER A O 1
ATOM 2037 N N . TRP A 1 257 ? 28.149 -3.674 38.466 1.00 23.13 257 TRP A N 1
ATOM 2038 C CA . TRP A 1 257 ? 28.294 -5.114 38.628 1.00 19.53 257 TRP A CA 1
ATOM 2039 C C . TRP A 1 257 ? 29.531 -5.427 39.472 1.00 19.51 257 TRP A C 1
ATOM 2040 O O . TRP A 1 257 ? 29.478 -6.241 40.397 1.00 21.06 257 TRP A O 1
ATOM 2051 N N . LEU A 1 258 ? 30.642 -4.763 39.160 1.00 20.19 258 LEU A N 1
ATOM 2052 C CA . LEU A 1 258 ? 31.879 -4.962 39.916 1.00 17.72 258 LEU A CA 1
ATOM 2053 C C . LEU A 1 258 ? 31.731 -4.508 41.377 1.00 20.56 258 LEU A C 1
ATOM 2054 O O . LEU A 1 258 ? 32.333 -5.099 42.274 1.00 21.94 258 LEU A O 1
ATOM 2059 N N . ASP A 1 259 ? 30.914 -3.481 41.622 1.00 20.08 259 ASP A N 1
ATOM 2060 C CA . ASP A 1 259 ? 30.686 -3.008 42.993 1.00 22.94 259 ASP A CA 1
ATOM 2061 C C . ASP A 1 259 ? 30.121 -4.106 43.896 1.00 24.54 259 ASP A C 1
ATOM 2062 O O . ASP A 1 259 ? 30.317 -4.088 45.115 1.00 28.05 259 ASP A O 1
ATOM 2067 N N . SER A 1 260 ? 29.420 -5.058 43.289 1.00 24.57 260 SER A N 1
ATOM 2068 C CA . SER A 1 260 ? 28.745 -6.112 44.036 1.00 29.40 260 SER A CA 1
ATOM 2069 C C . SER A 1 260 ? 29.682 -7.278 44.304 1.00 28.80 260 SER A C 1
ATOM 2070 O O . SER A 1 260 ? 29.302 -8.248 44.958 1.00 25.15 260 SER A O 1
ATOM 2073 N N . LYS A 1 261 ? 30.912 -7.176 43.806 1.00 22.35 261 LYS A N 1
ATOM 2074 C CA . LYS A 1 261 ? 31.888 -8.256 43.953 1.00 18.74 261 LYS A CA 1
ATOM 2075 C C . LYS A 1 261 ? 32.941 -7.941 45.018 1.00 20.11 261 LYS A C 1
ATOM 2076 O O . LYS A 1 261 ? 33.150 -6.781 45.364 1.00 24.27 261 LYS A O 1
ATOM 2082 N N . SER A 1 262 ? 33.593 -8.984 45.527 1.00 18.82 262 SER A N 1
ATOM 2083 C CA . SER A 1 262 ? 34.641 -8.854 46.542 1.00 24.09 262 SER A CA 1
ATOM 2084 C C . SER A 1 262 ? 35.942 -8.301 45.957 1.00 24.76 262 SER A C 1
ATOM 2085 O O . SER A 1 262 ? 36.208 -8.461 44.764 1.00 19.83 262 SER A O 1
ATOM 2088 N N . SER A 1 263 ? 36.765 -7.670 46.794 1.00 23.02 263 SER A N 1
ATOM 2089 C CA A SER A 1 263 ? 38.011 -7.083 46.307 0.50 19.98 263 SER A CA 1
ATOM 2090 C CA B SER A 1 263 ? 38.029 -7.093 46.338 0.50 20.73 263 SER A CA 1
ATOM 2091 C C . SER A 1 263 ? 38.917 -8.154 45.697 1.00 16.26 263 SER A C 1
ATOM 2092 O O . SER A 1 263 ? 39.026 -9.267 46.216 1.00 20.23 263 SER A O 1
ATOM 2097 N N . ARG A 1 264 ? 39.544 -7.808 44.574 1.00 17.49 264 ARG A N 1
ATOM 2098 C CA . ARG A 1 264 ? 40.477 -8.702 43.878 1.00 15.03 264 ARG A CA 1
ATOM 2099 C C . ARG A 1 264 ? 39.929 -10.107 43.624 1.00 15.34 264 ARG A C 1
ATOM 2100 O O . ARG A 1 264 ? 40.669 -11.088 43.714 1.00 14.58 264 ARG A O 1
ATOM 2108 N N . SER A 1 265 ? 38.643 -10.216 43.291 1.00 12.76 265 SER A N 1
ATOM 2109 C CA . SER A 1 265 ? 38.034 -11.530 43.079 1.00 13.38 265 SER A CA 1
ATOM 2110 C C . SER A 1 265 ? 37.673 -11.819 41.616 1.00 12.77 265 SER A C 1
ATOM 2111 O O . SER A 1 265 ? 37.451 -12.976 41.250 1.00 13.22 265 SER A O 1
ATOM 2114 N N . VAL A 1 266 ? 37.617 -10.774 40.793 1.00 12.98 266 VAL A N 1
ATOM 2115 C CA . VAL A 1 266 ? 37.072 -10.894 39.437 1.00 11.87 266 VAL A CA 1
ATOM 2116 C C . VAL A 1 266 ? 38.154 -11.015 38.378 1.00 13.47 266 VAL A C 1
ATOM 2117 O O . VAL A 1 266 ? 39.152 -10.306 38.423 1.00 10.78 266 VAL A O 1
ATOM 2121 N N . ALA A 1 267 ? 37.962 -11.925 37.427 1.00 10.78 267 ALA A N 1
ATOM 2122 C CA . ALA A 1 267 ? 38.854 -11.987 36.268 1.00 7.43 267 ALA A CA 1
ATOM 2123 C C . ALA A 1 267 ? 38.318 -11.124 35.123 1.00 10.20 267 ALA A C 1
ATOM 2124 O O . ALA A 1 267 ? 37.215 -11.368 34.614 1.00 11.71 267 ALA A O 1
ATOM 2126 N N . TYR A 1 268 ? 39.093 -10.121 34.707 1.00 8.48 268 TYR A N 1
ATOM 2127 C CA . TYR A 1 268 ? 38.748 -9.338 33.527 1.00 9.55 268 TYR A CA 1
ATOM 2128 C C . TYR A 1 268 ? 39.529 -9.910 32.353 1.00 10.57 268 TYR A C 1
ATOM 2129 O O . TYR A 1 268 ? 40.757 -10.011 32.396 1.00 9.65 268 TYR A O 1
ATOM 2138 N N . VAL A 1 269 ? 38.807 -10.306 31.311 1.00 8.10 269 VAL A N 1
ATOM 2139 C CA . VAL A 1 269 ? 39.408 -10.959 30.161 1.00 8.21 269 VAL A CA 1
ATOM 2140 C C . VAL A 1 269 ? 39.185 -10.119 28.908 1.00 9.97 269 VAL A C 1
ATOM 2141 O O . VAL A 1 269 ? 38.057 -9.759 28.563 1.00 11.66 269 VAL A O 1
ATOM 2145 N N . CYS A 1 270 ? 40.273 -9.804 28.221 1.00 9.45 270 CYS A N 1
ATOM 2146 C CA . CYS A 1 270 ? 40.173 -9.139 26.937 1.00 15.71 270 CYS A CA 1
ATOM 2147 C C . CYS A 1 270 ? 41.404 -9.496 26.122 1.00 23.26 270 CYS A C 1
ATOM 2148 O O . CYS A 1 270 ? 42.523 -9.169 26.522 1.00 24.55 270 CYS A O 1
ATOM 2151 N N . PHE A 1 271 ? 41.229 -10.181 25.000 1.00 33.06 271 PHE A N 1
ATOM 2152 C CA . PHE A 1 271 ? 42.416 -10.489 24.206 1.00 47.28 271 PHE A CA 1
ATOM 2153 C C . PHE A 1 271 ? 42.544 -9.751 22.869 1.00 50.71 271 PHE A C 1
ATOM 2154 O O . PHE A 1 271 ? 42.959 -10.330 21.867 1.00 54.75 271 PHE A O 1
ATOM 2162 N N . GLY A 1 272 ? 42.207 -8.462 22.878 1.00 53.06 272 GLY A N 1
ATOM 2163 C CA . GLY A 1 272 ? 42.576 -7.561 21.796 1.00 57.80 272 GLY A CA 1
ATOM 2164 C C . GLY A 1 272 ? 41.642 -7.492 20.602 1.00 66.58 272 GLY A C 1
ATOM 2165 O O . GLY A 1 272 ? 40.700 -8.277 20.484 1.00 65.98 272 GLY A O 1
ATOM 2166 N N . THR A 1 273 ? 41.921 -6.538 19.712 1.00 74.27 273 THR A N 1
ATOM 2167 C CA . THR A 1 273 ? 41.104 -6.281 18.527 1.00 73.16 273 THR A CA 1
ATOM 2168 C C . THR A 1 273 ? 41.951 -6.138 17.266 1.00 69.82 273 THR A C 1
ATOM 2169 O O . THR A 1 273 ? 41.670 -5.278 16.432 1.00 76.86 273 THR A O 1
ATOM 2173 N N . VAL A 1 274 ? 42.989 -6.956 17.118 1.00 59.00 274 VAL A N 1
ATOM 2174 C CA . VAL A 1 274 ? 43.864 -6.830 15.948 1.00 53.13 274 VAL A CA 1
ATOM 2175 C C . VAL A 1 274 ? 44.110 -8.163 15.242 1.00 52.84 274 VAL A C 1
ATOM 2176 O O . VAL A 1 274 ? 44.074 -8.239 14.012 1.00 52.07 274 VAL A O 1
ATOM 2180 N N . VAL A 1 275 ? 44.363 -9.209 16.019 1.00 52.08 275 VAL A N 1
ATOM 2181 C CA . VAL A 1 275 ? 44.432 -10.555 15.468 1.00 50.83 275 VAL A CA 1
ATOM 2182 C C . VAL A 1 275 ? 43.294 -11.369 16.071 1.00 43.35 275 VAL A C 1
ATOM 2183 O O . VAL A 1 275 ? 43.037 -11.282 17.271 1.00 36.89 275 VAL A O 1
ATOM 2187 N N . SER A 1 276 ? 42.586 -12.119 15.232 1.00 46.30 276 SER A N 1
ATOM 2188 C CA . SER A 1 276 ? 41.531 -12.998 15.715 1.00 51.56 276 SER A CA 1
ATOM 2189 C C . SER A 1 276 ? 42.147 -14.180 16.451 1.00 49.57 276 SER A C 1
ATOM 2190 O O . SER A 1 276 ? 43.051 -14.838 15.935 1.00 52.88 276 SER A O 1
ATOM 2193 N N . PRO A 1 277 ? 41.668 -14.449 17.670 1.00 43.51 277 PRO A N 1
ATOM 2194 C CA . PRO A 1 277 ? 42.160 -15.628 18.379 1.00 37.99 277 PRO A CA 1
ATOM 2195 C C . PRO A 1 277 ? 41.639 -16.865 17.669 1.00 33.61 277 PRO A C 1
ATOM 2196 O O . PRO A 1 277 ? 40.545 -16.813 17.091 1.00 30.14 277 PRO A O 1
ATOM 2200 N N . PRO A 1 278 ? 42.418 -17.955 17.678 1.00 27.23 278 PRO A N 1
ATOM 2201 C CA . PRO A 1 278 ? 41.906 -19.210 17.123 1.00 22.44 278 PRO A CA 1
ATOM 2202 C C . PRO A 1 278 ? 40.596 -19.555 17.812 1.00 21.77 278 PRO A C 1
ATOM 2203 O O . PRO A 1 278 ? 40.525 -19.466 19.043 1.00 18.08 278 PRO A O 1
ATOM 2207 N N . PRO A 1 279 ? 39.569 -19.938 17.042 1.00 20.23 279 PRO A N 1
ATOM 2208 C CA . PRO A 1 279 ? 38.286 -20.281 17.664 1.00 19.32 279 PRO A CA 1
ATOM 2209 C C . PRO A 1 279 ? 38.413 -21.321 18.777 1.00 19.75 279 PRO A C 1
ATOM 2210 O O . PRO A 1 279 ? 37.694 -21.233 19.769 1.00 16.84 279 PRO A O 1
ATOM 2214 N N . GLN A 1 280 ? 39.323 -22.281 18.628 1.00 15.55 280 GLN A N 1
ATOM 2215 C CA . GLN A 1 280 ? 39.494 -23.291 19.665 1.00 19.80 280 GLN A CA 1
ATOM 2216 C C . GLN A 1 280 ? 39.989 -22.685 20.984 1.00 14.68 280 GLN A C 1
ATOM 2217 O O . GLN A 1 280 ? 39.694 -23.203 22.058 1.00 16.34 280 GLN A O 1
ATOM 2223 N N . GLU A 1 2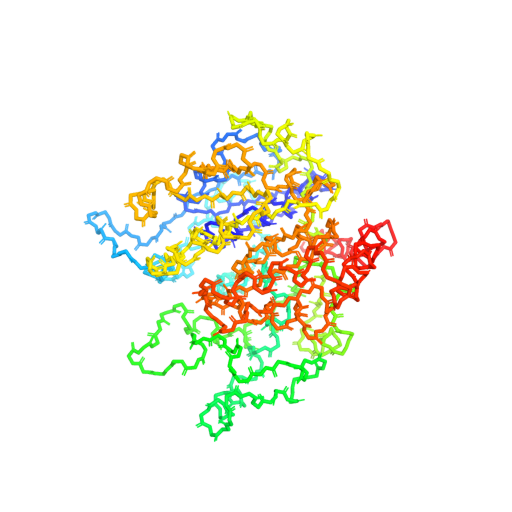81 ? 40.728 -21.583 20.910 1.00 14.48 281 GLU A N 1
ATOM 2224 C CA . GLU A 1 281 ? 41.158 -20.908 22.135 1.00 15.77 281 GLU A CA 1
ATOM 2225 C C . GLU A 1 281 ? 40.040 -20.086 22.757 1.00 18.17 281 GLU A C 1
ATOM 2226 O O . GLU A 1 281 ? 39.976 -19.947 23.983 1.00 17.02 281 GLU A O 1
ATOM 2232 N N . VAL A 1 282 ? 39.160 -19.541 21.921 1.00 14.04 282 VAL A N 1
ATOM 2233 C CA . VAL A 1 282 ? 37.977 -18.858 22.440 1.00 16.01 282 VAL A CA 1
ATOM 2234 C C . VAL A 1 282 ? 37.135 -19.863 23.225 1.00 14.40 282 VAL A C 1
ATOM 2235 O O . VAL A 1 282 ? 36.688 -19.579 24.338 1.00 13.47 282 VAL A O 1
ATOM 2239 N N . VAL A 1 283 ? 36.929 -21.042 22.648 1.00 14.53 283 VAL A N 1
ATOM 2240 C CA . VAL A 1 283 ? 36.204 -22.103 23.336 1.00 10.95 283 VAL A CA 1
ATOM 2241 C C . VAL A 1 283 ? 36.898 -22.483 24.645 1.00 15.60 283 VAL A C 1
ATOM 2242 O O . VAL A 1 283 ? 36.247 -22.636 25.673 1.00 13.82 283 VAL A O 1
ATOM 2246 N N . ALA A 1 284 ? 38.221 -22.633 24.595 1.00 13.98 284 ALA A N 1
ATOM 2247 C CA . ALA A 1 284 ? 38.998 -22.978 25.783 1.00 12.57 284 ALA A CA 1
ATOM 2248 C C . ALA A 1 284 ? 38.853 -21.936 26.887 1.00 14.91 284 ALA A C 1
ATOM 2249 O O . ALA A 1 284 ? 38.736 -22.285 28.066 1.00 15.29 284 ALA A O 1
ATOM 2251 N N . VAL A 1 285 ? 38.878 -20.664 26.505 1.00 12.49 285 VAL A N 1
ATOM 2252 C CA . VAL A 1 285 ? 38.697 -19.583 27.473 1.00 10.77 285 VAL A CA 1
ATOM 2253 C C . VAL A 1 285 ? 37.330 -19.701 28.144 1.00 14.78 285 VAL A C 1
ATOM 2254 O O . VAL A 1 285 ? 37.230 -19.651 29.375 1.00 12.32 285 VAL A O 1
ATOM 2258 N N . ALA A 1 286 ? 36.281 -19.890 27.347 1.00 8.86 286 ALA A N 1
ATOM 2259 C CA . ALA A 1 286 ? 34.942 -20.049 27.922 1.00 9.81 286 ALA A CA 1
ATOM 2260 C C . ALA A 1 286 ? 34.846 -21.250 28.871 1.00 13.61 286 ALA A C 1
ATOM 2261 O O . ALA A 1 286 ? 34.331 -21.125 29.986 1.00 10.88 286 ALA A O 1
ATOM 2263 N N . GLU A 1 287 ? 35.343 -22.409 28.438 1.00 12.71 287 GLU A N 1
ATOM 2264 C CA . GLU A 1 287 ? 35.295 -23.607 29.278 1.00 13.11 287 GLU A CA 1
ATOM 2265 C C . GLU A 1 287 ? 36.011 -23.411 30.612 1.00 11.94 287 GLU A C 1
ATOM 2266 O O . GLU A 1 287 ? 35.517 -23.834 31.666 1.00 10.47 287 GLU A O 1
ATOM 2272 N N . ALA A 1 288 ? 37.182 -22.781 30.557 1.00 10.01 288 ALA A N 1
ATOM 2273 C CA . ALA A 1 288 ? 37.992 -22.555 31.756 1.00 10.83 288 ALA A CA 1
ATOM 2274 C C . ALA A 1 288 ? 37.308 -21.562 32.680 1.00 11.88 288 ALA A C 1
ATOM 2275 O O . ALA A 1 288 ? 37.271 -21.754 33.889 1.00 15.35 288 ALA A O 1
ATOM 2277 N N . LEU A 1 289 ? 36.768 -20.494 32.110 1.00 8.86 289 LEU A N 1
ATOM 2278 C CA . LEU A 1 289 ? 36.072 -19.506 32.929 1.00 9.26 289 LEU A CA 1
ATOM 2279 C C . LEU A 1 289 ? 34.899 -20.152 33.651 1.00 10.57 289 LEU A C 1
ATOM 2280 O O . LEU A 1 289 ? 34.740 -19.983 34.861 1.00 12.87 289 LEU A O 1
ATOM 2285 N N . GLU A 1 290 ? 34.092 -20.916 32.920 1.00 11.77 290 GLU A N 1
ATOM 2286 C CA . GLU A 1 290 ? 32.935 -21.566 33.532 1.00 9.82 290 GLU A CA 1
ATOM 2287 C C . GLU A 1 290 ? 33.361 -22.564 34.605 1.00 11.66 290 GLU A C 1
ATOM 2288 O O . GLU A 1 290 ? 32.817 -22.576 35.707 1.00 12.26 290 GLU A O 1
ATOM 2294 N N . GLU A 1 291 ? 34.338 -23.402 34.278 1.00 14.52 291 GLU A N 1
ATOM 2295 C CA A GLU A 1 291 ? 34.762 -24.441 35.205 0.50 18.11 291 GLU A CA 1
ATOM 2296 C CA B GLU A 1 291 ? 34.804 -24.443 35.192 0.50 18.65 291 GLU A CA 1
ATOM 2297 C C . GLU A 1 291 ? 35.413 -23.847 36.454 1.00 17.87 291 GLU A C 1
ATOM 2298 O O . GLU A 1 291 ? 35.283 -24.402 37.542 1.00 15.83 291 GLU A O 1
ATOM 2309 N N . SER A 1 292 ? 36.080 -22.704 36.299 1.00 16.36 292 SER A N 1
ATOM 2310 C CA . SER A 1 292 ? 36.809 -22.082 37.404 1.00 17.27 292 SER A CA 1
ATOM 2311 C C . SER A 1 292 ? 35.887 -21.634 38.524 1.00 17.48 292 SER A C 1
ATOM 2312 O O . SER A 1 292 ? 36.291 -21.611 39.686 1.00 15.82 292 SER A O 1
ATOM 2315 N N . GLY A 1 293 ? 34.653 -21.274 38.170 1.00 12.52 293 GLY A N 1
ATOM 2316 C CA . GLY A 1 293 ? 33.694 -20.773 39.139 1.00 14.61 293 GLY A CA 1
ATOM 2317 C C . GLY A 1 293 ? 33.915 -19.327 39.557 1.00 16.83 293 GLY A C 1
ATOM 2318 O O . GLY A 1 293 ? 33.133 -18.787 40.344 1.00 14.84 293 GLY A O 1
ATOM 2319 N N . PHE A 1 294 ? 34.969 -18.694 39.042 1.00 12.45 294 PHE A N 1
ATOM 2320 C CA . PHE A 1 294 ? 35.295 -17.330 39.459 1.00 11.58 294 PHE A CA 1
ATOM 2321 C C . PHE A 1 294 ? 34.390 -16.347 38.744 1.00 10.65 294 PHE A C 1
ATOM 2322 O O . PHE A 1 294 ? 33.941 -16.612 37.626 1.00 12.57 294 PHE A O 1
ATOM 2330 N N . PRO A 1 295 ? 34.125 -15.199 39.379 1.00 11.09 295 PRO A N 1
ATOM 2331 C CA . PRO A 1 295 ? 33.391 -14.155 38.662 1.00 10.23 295 PRO A CA 1
ATOM 2332 C C . PRO A 1 295 ? 34.283 -13.548 37.582 1.00 11.83 295 PRO A C 1
ATOM 2333 O O . PRO A 1 295 ? 35.496 -13.480 37.742 1.00 9.77 295 PRO A O 1
ATOM 2337 N N . PHE A 1 296 ? 33.686 -13.155 36.465 1.00 8.15 296 PHE A N 1
ATOM 2338 C CA . PHE A 1 296 ? 34.475 -12.660 35.348 1.00 6.78 296 PHE A CA 1
ATOM 2339 C C . PHE A 1 296 ? 33.729 -11.626 34.525 1.00 9.30 296 PHE A C 1
ATOM 2340 O O . PHE A 1 296 ? 32.499 -11.615 34.490 1.00 11.31 296 PHE A O 1
ATOM 2348 N N . VAL A 1 297 ? 34.489 -10.739 33.888 1.00 8.75 297 VAL A N 1
ATOM 2349 C CA . VAL A 1 297 ? 33.967 -9.855 32.862 1.00 10.01 297 VAL A CA 1
ATOM 2350 C C . VAL A 1 297 ? 34.817 -10.115 31.631 1.00 11.56 297 VAL A C 1
ATOM 2351 O O . VAL A 1 297 ? 36.032 -9.955 31.673 1.00 12.30 297 VAL A O 1
ATOM 2355 N N . TRP A 1 298 ? 34.185 -10.538 30.542 1.00 9.20 298 TRP A N 1
ATOM 2356 C CA . TRP A 1 298 ? 34.920 -10.868 29.327 1.00 8.26 298 TRP A CA 1
ATOM 2357 C C . TRP A 1 298 ? 34.471 -9.915 28.229 1.00 11.46 298 TRP A C 1
ATOM 2358 O O . TRP A 1 298 ? 33.299 -9.920 27.832 1.00 11.45 298 TRP A O 1
ATOM 2369 N N . ALA A 1 299 ? 35.394 -9.068 27.773 1.00 8.50 299 ALA A N 1
ATOM 2370 C CA . ALA A 1 299 ? 35.123 -8.177 26.658 1.00 11.74 299 ALA A CA 1
ATOM 2371 C C . ALA A 1 299 ? 35.459 -8.967 25.414 1.00 13.29 299 ALA A C 1
ATOM 2372 O O . ALA A 1 299 ? 36.627 -9.281 25.167 1.00 14.83 299 ALA A O 1
ATOM 2374 N N . LEU A 1 300 ? 34.418 -9.310 24.657 1.00 13.33 300 LEU A N 1
ATOM 2375 C CA . LEU A 1 300 ? 34.511 -10.230 23.532 1.00 16.19 300 LEU A CA 1
ATOM 2376 C C . LEU A 1 300 ? 33.738 -9.655 22.344 1.00 18.94 300 LEU A C 1
ATOM 2377 O O . LEU A 1 300 ? 32.575 -9.263 22.489 1.00 18.09 300 LEU A O 1
ATOM 2382 N N . LYS A 1 301 ? 34.374 -9.606 21.173 1.00 19.61 301 LYS A N 1
ATOM 2383 C CA . LYS A 1 301 ? 33.691 -9.142 19.966 1.00 19.27 301 LYS A CA 1
ATOM 2384 C C . LYS A 1 301 ? 32.426 -9.938 19.674 1.00 15.93 301 LYS A C 1
ATOM 2385 O O . LYS A 1 301 ? 32.394 -11.167 19.800 1.00 17.66 301 LYS A O 1
ATOM 2391 N N . GLU A 1 302 ? 31.397 -9.207 19.260 1.00 20.37 302 GLU A N 1
ATOM 2392 C CA . GLU A 1 302 ? 30.070 -9.730 18.979 1.00 25.78 302 GLU A CA 1
ATOM 2393 C C . GLU A 1 302 ? 30.085 -10.928 18.031 1.00 16.81 302 GLU A C 1
ATOM 2394 O O . GLU A 1 302 ? 29.326 -11.882 18.191 1.00 17.79 302 GLU A O 1
ATOM 2400 N N . SER A 1 303 ? 30.966 -10.868 17.039 1.00 22.07 303 SER A N 1
ATOM 2401 C CA . SER A 1 303 ? 31.024 -11.887 16.002 1.00 23.74 303 SER A CA 1
ATOM 2402 C C . SER A 1 303 ? 31.533 -13.219 16.536 1.00 22.95 303 SER A C 1
ATOM 2403 O O . SER A 1 303 ? 31.404 -14.254 15.876 1.00 21.96 303 SER A O 1
ATOM 2406 N N . LEU A 1 304 ? 32.106 -13.195 17.738 1.00 20.81 304 LEU A N 1
ATOM 2407 C CA . LEU A 1 304 ? 32.603 -14.414 18.362 1.00 19.00 304 LEU A CA 1
ATOM 2408 C C . LEU A 1 304 ? 31.571 -15.108 19.254 1.00 19.21 304 LEU A C 1
ATOM 2409 O O . LEU A 1 304 ? 31.813 -16.219 19.728 1.00 17.01 304 LEU A O 1
ATOM 2414 N N . LEU A 1 305 ? 30.423 -14.470 19.481 1.00 17.67 305 LEU A N 1
ATOM 2415 C CA . LEU A 1 305 ? 29.416 -15.077 20.352 1.00 16.85 305 LEU A CA 1
ATOM 2416 C C . LEU A 1 305 ? 28.968 -16.443 19.839 1.00 18.80 305 LEU A C 1
ATOM 2417 O O . LEU A 1 305 ? 28.686 -17.346 20.627 1.00 17.61 305 LEU A O 1
ATOM 2422 N N . SER A 1 306 ? 28.928 -16.597 18.516 1.00 18.60 306 SER A N 1
ATOM 2423 C CA . SER A 1 306 ? 28.399 -17.816 17.902 1.00 19.41 306 SER A CA 1
ATOM 2424 C C . SER A 1 306 ? 29.298 -19.036 18.096 1.00 20.66 306 SER A C 1
ATOM 2425 O O . SER A 1 306 ? 28.862 -20.171 17.898 1.00 21.74 306 SER A O 1
ATOM 2428 N N . ILE A 1 307 ? 30.550 -18.821 18.482 1.00 19.63 307 ILE A N 1
ATOM 2429 C CA . ILE A 1 307 ? 31.442 -19.968 18.658 1.00 23.02 307 ILE A CA 1
ATOM 2430 C C . ILE A 1 307 ? 31.637 -20.362 20.124 1.00 22.97 307 ILE A C 1
ATOM 2431 O O . ILE A 1 307 ? 32.243 -21.393 20.413 1.00 20.38 307 ILE A O 1
ATOM 2436 N N . LEU A 1 308 ? 31.119 -19.550 21.044 1.00 15.95 308 LEU A N 1
ATOM 2437 C CA . LEU A 1 308 ? 31.105 -19.924 22.458 1.00 15.94 308 LEU A CA 1
ATOM 2438 C C . LEU A 1 308 ? 30.302 -21.204 22.617 1.00 17.73 308 LEU A C 1
ATOM 2439 O O . LEU A 1 308 ? 29.353 -21.423 21.862 1.00 24.30 308 LEU A O 1
ATOM 2444 N N . PRO A 1 309 ? 30.680 -22.059 23.588 1.00 18.12 309 PRO A N 1
ATOM 2445 C CA . PRO A 1 309 ? 29.947 -23.297 23.867 1.00 17.39 309 PRO A CA 1
ATOM 2446 C C . PRO A 1 309 ? 28.460 -23.007 24.047 1.00 18.99 309 PRO A C 1
ATOM 2447 O O . PRO A 1 309 ? 28.107 -21.973 24.623 1.00 15.41 309 PRO A O 1
ATOM 2451 N N . LYS A 1 310 ? 27.599 -23.880 23.530 1.00 15.79 310 LYS A N 1
ATOM 2452 C CA . LYS A 1 310 ? 26.165 -23.699 23.705 1.00 19.26 310 LYS A CA 1
ATOM 2453 C C . LYS A 1 310 ? 25.811 -23.626 25.194 1.00 15.13 310 LYS A C 1
ATOM 2454 O O . LYS A 1 310 ? 26.229 -24.474 25.982 1.00 17.75 310 LYS A O 1
ATOM 2460 N N . GLY A 1 311 ? 25.063 -22.589 25.574 1.00 13.44 311 GLY A N 1
ATOM 2461 C CA . GLY A 1 311 ? 24.630 -22.431 26.950 1.00 16.78 311 GLY A CA 1
ATOM 2462 C C . GLY A 1 311 ? 25.643 -21.814 27.901 1.00 15.48 311 GLY A C 1
ATOM 2463 O O . GLY A 1 311 ? 25.321 -21.560 29.067 1.00 15.41 311 GLY A O 1
ATOM 2464 N N . PHE A 1 312 ? 26.863 -21.577 27.428 1.00 14.13 312 PHE A N 1
ATOM 2465 C CA . PHE A 1 312 ? 27.900 -21.030 28.303 1.00 12.44 312 PHE A CA 1
ATOM 2466 C C . PHE A 1 312 ? 27.511 -19.673 28.900 1.00 11.49 312 PHE A C 1
ATOM 2467 O O . PHE A 1 312 ? 27.634 -19.462 30.108 1.00 13.93 312 PHE A O 1
ATOM 2475 N N . VAL A 1 313 ? 27.065 -18.742 28.064 1.00 8.85 313 VAL A N 1
ATOM 2476 C CA . VAL A 1 313 ? 26.732 -17.416 28.573 1.00 10.20 313 VAL A CA 1
ATOM 2477 C C . VAL A 1 313 ? 25.556 -17.508 29.535 1.00 13.11 313 VAL A C 1
ATOM 2478 O O . VAL A 1 313 ? 25.553 -16.890 30.599 1.00 12.13 313 VAL A O 1
ATOM 2482 N N . GLU A 1 314 ? 24.555 -18.292 29.152 1.00 13.02 314 GLU A N 1
ATOM 2483 C CA . GLU A 1 314 ? 23.377 -18.476 29.988 1.00 15.20 314 GLU A CA 1
ATOM 2484 C C . GLU A 1 314 ? 23.717 -19.113 31.341 1.00 16.39 314 GLU A C 1
ATOM 2485 O O . GLU A 1 314 ? 23.296 -18.614 32.390 1.00 18.30 314 GLU A O 1
ATOM 2491 N N . ARG A 1 315 ? 24.486 -20.198 31.328 1.00 16.54 315 ARG A N 1
ATOM 2492 C CA . ARG A 1 315 ? 24.838 -20.880 32.575 1.00 16.39 315 ARG A CA 1
ATOM 2493 C C . ARG A 1 315 ? 25.692 -20.013 33.517 1.00 17.58 315 ARG A C 1
ATOM 2494 O O . ARG A 1 315 ? 25.590 -20.139 34.739 1.00 17.61 315 ARG A O 1
ATOM 2502 N N . THR A 1 316 ? 26.522 -19.129 32.957 1.00 15.24 316 THR A N 1
ATOM 2503 C CA . THR A 1 316 ? 27.405 -18.300 33.786 1.00 12.07 316 THR A CA 1
ATOM 2504 C C . THR A 1 316 ? 26.838 -16.913 34.062 1.00 15.66 316 THR A C 1
ATOM 2505 O O . THR A 1 316 ? 27.509 -16.084 34.672 1.00 15.75 316 THR A O 1
ATOM 2509 N N . SER A 1 317 ? 25.599 -16.665 33.645 1.00 11.27 317 SER A N 1
ATOM 2510 C CA . SER A 1 317 ? 25.066 -15.304 33.677 1.00 13.50 317 SER A CA 1
ATOM 2511 C C . SER A 1 317 ? 25.008 -14.741 35.091 1.00 18.01 317 SER A C 1
ATOM 2512 O O . SER A 1 317 ? 25.097 -13.532 35.289 1.00 14.42 317 SER A O 1
ATOM 2515 N N . THR A 1 318 ? 24.882 -15.618 36.080 1.00 17.62 318 THR A N 1
ATOM 2516 C CA . THR A 1 318 ? 24.758 -15.161 37.456 1.00 18.74 318 THR A CA 1
ATOM 2517 C C . THR A 1 318 ? 26.098 -14.818 38.112 1.00 25.42 318 THR A C 1
ATOM 2518 O O . THR A 1 318 ? 26.119 -14.320 39.239 1.00 28.09 318 THR A O 1
ATOM 2522 N N . ARG A 1 319 ? 27.208 -15.083 37.418 1.00 11.78 319 ARG A N 1
ATOM 2523 C CA . ARG A 1 319 ? 28.528 -14.795 37.977 1.00 10.65 319 ARG A CA 1
ATOM 2524 C C . ARG A 1 319 ? 29.483 -14.169 36.975 1.00 14.98 319 ARG A C 1
ATOM 2525 O O . ARG A 1 319 ? 30.631 -13.890 37.293 1.00 12.40 319 ARG A O 1
ATOM 2533 N N . GLY A 1 320 ? 29.021 -13.942 35.757 1.00 13.56 320 GLY A N 1
ATOM 2534 C CA . GLY A 1 320 ? 29.915 -13.424 34.743 1.00 12.29 320 GLY A CA 1
ATOM 2535 C C . GLY A 1 320 ? 29.196 -12.523 33.776 1.00 13.63 320 GLY A C 1
ATOM 2536 O O . GLY A 1 320 ? 27.976 -12.586 33.651 1.00 15.26 320 GLY A O 1
ATOM 2537 N N . LYS A 1 321 ? 29.959 -11.670 33.102 1.00 11.66 321 LYS A N 1
ATOM 2538 C CA . LYS A 1 321 ? 29.409 -10.785 32.087 1.00 15.84 321 LYS A CA 1
ATOM 2539 C C . LYS A 1 321 ? 30.231 -10.980 30.832 1.00 15.46 321 LYS A C 1
ATOM 2540 O O . LYS A 1 321 ? 31.455 -10.847 30.871 1.00 17.60 321 LYS A O 1
ATOM 2546 N N . VAL A 1 322 ? 29.566 -11.306 29.730 1.00 11.81 322 VAL A N 1
ATOM 2547 C CA . VAL A 1 322 ? 30.229 -11.385 28.436 1.00 9.08 322 VAL A CA 1
ATOM 2548 C C . VAL A 1 322 ? 29.661 -10.249 27.606 1.00 10.49 322 VAL A C 1
ATOM 2549 O O . VAL A 1 322 ? 28.467 -10.242 27.290 1.00 12.88 322 VAL A O 1
ATOM 2553 N N . VAL A 1 323 ? 30.502 -9.261 27.291 1.00 8.86 323 VAL A N 1
ATOM 2554 C CA . VAL A 1 323 ? 30.023 -8.025 26.682 1.00 13.23 323 VAL A CA 1
ATOM 2555 C C . VAL A 1 323 ? 30.923 -7.607 25.529 1.00 13.80 323 VAL A C 1
ATOM 2556 O O . VAL A 1 323 ? 32.060 -8.062 25.427 1.00 16.67 323 VAL A O 1
ATOM 2560 N N . SER A 1 324 ? 30.410 -6.744 24.659 1.00 14.25 324 SER A N 1
ATOM 2561 C CA . SER A 1 324 ? 31.146 -6.335 23.471 1.00 19.74 324 SER A CA 1
ATOM 2562 C C . SER A 1 324 ? 32.172 -5.252 23.777 1.00 22.06 324 SER A C 1
ATOM 2563 O O . SER A 1 324 ? 33.165 -5.114 23.062 1.00 25.33 324 SER A O 1
ATOM 2566 N N . TRP A 1 325 ? 31.928 -4.493 24.841 1.00 17.96 325 TRP A N 1
ATOM 2567 C CA . TRP A 1 325 ? 32.785 -3.366 25.204 1.00 22.02 325 TRP A CA 1
ATOM 2568 C C . TRP A 1 325 ? 32.732 -3.092 26.705 1.00 25.51 325 TRP A C 1
ATOM 2569 O O . TRP A 1 325 ? 31.684 -3.249 27.331 1.00 21.90 325 TRP A O 1
ATOM 2580 N N . VAL A 1 326 ? 33.866 -2.695 27.282 1.00 19.29 326 VAL A N 1
ATOM 2581 C CA . VAL A 1 326 ? 33.892 -2.202 28.655 1.00 15.21 326 VAL A CA 1
ATOM 2582 C C . VAL A 1 326 ? 34.696 -0.904 28.712 1.00 18.87 326 VAL A C 1
ATOM 2583 O O . VAL A 1 326 ? 35.562 -0.670 27.867 1.00 21.12 326 VAL A O 1
ATOM 2587 N N . PRO A 1 327 ? 34.403 -0.052 29.703 1.00 21.04 327 PRO A N 1
ATOM 2588 C CA . PRO A 1 327 ? 35.294 1.086 29.967 1.00 20.54 327 PRO A CA 1
ATOM 2589 C C . PRO A 1 327 ? 36.552 0.556 30.668 1.00 20.55 327 PRO A C 1
ATOM 2590 O O . PRO A 1 327 ? 36.613 0.507 31.903 1.00 20.56 327 PRO A O 1
ATOM 2594 N N . GLN A 1 328 ? 37.542 0.142 29.883 1.00 19.06 328 GLN A N 1
ATOM 2595 C CA . GLN A 1 328 ? 38.641 -0.658 30.427 1.00 19.39 328 GLN A CA 1
ATOM 2596 C C . GLN A 1 328 ? 39.439 0.060 31.511 1.00 19.77 328 GLN A C 1
ATOM 2597 O O . GLN A 1 328 ? 39.793 -0.551 32.511 1.00 16.18 328 GLN A O 1
ATOM 2603 N N . SER A 1 329 ? 39.687 1.359 31.318 1.00 17.71 329 SER A N 1
ATOM 2604 C CA . SER A 1 329 ? 40.405 2.171 32.298 1.00 17.90 329 SER A CA 1
ATOM 2605 C C . SER A 1 329 ? 39.734 2.073 33.653 1.00 23.32 329 SER A C 1
ATOM 2606 O O . SER A 1 329 ? 40.392 1.878 34.677 1.00 23.77 329 SER A O 1
ATOM 2609 N N . HIS A 1 330 ? 38.410 2.210 33.647 1.00 18.80 330 HIS A N 1
ATOM 2610 C CA . HIS A 1 330 ? 37.641 2.153 34.880 1.00 16.42 330 HIS A CA 1
ATOM 2611 C C . HIS A 1 330 ? 37.567 0.735 35.413 1.00 13.24 330 HIS A C 1
ATOM 2612 O O . HIS A 1 330 ? 37.579 0.526 36.631 1.00 17.82 330 HIS A O 1
ATOM 2619 N N . VAL A 1 331 ? 37.478 -0.242 34.513 1.00 15.27 331 VAL A N 1
ATOM 2620 C CA . VAL A 1 331 ? 37.439 -1.641 34.951 1.00 16.65 331 VAL A CA 1
ATOM 2621 C C . VAL A 1 331 ? 38.749 -2.037 35.613 1.00 15.15 331 VAL A C 1
ATOM 2622 O O . VAL A 1 331 ? 38.753 -2.614 36.700 1.00 15.48 331 VAL A O 1
ATOM 2626 N N . LEU A 1 332 ? 39.868 -1.695 34.981 1.00 13.71 332 LEU A N 1
ATOM 2627 C CA . LEU A 1 332 ? 41.172 -2.050 35.538 1.00 13.77 332 LEU A CA 1
ATOM 2628 C C . LEU A 1 332 ? 41.482 -1.286 36.828 1.00 13.79 332 LEU A C 1
ATOM 2629 O O . LEU A 1 332 ? 42.275 -1.741 37.653 1.00 14.33 332 LEU A O 1
ATOM 2634 N N . SER A 1 333 ? 40.828 -0.149 37.031 1.00 15.50 333 SER A N 1
ATOM 2635 C CA . SER A 1 333 ? 41.016 0.593 38.274 1.00 16.24 333 SER A CA 1
ATOM 2636 C C . SER A 1 333 ? 40.019 0.199 39.359 1.00 16.98 333 SER A C 1
ATOM 2637 O O . SER A 1 333 ? 40.036 0.769 40.453 1.00 19.26 333 SER A O 1
ATOM 2640 N N . HIS A 1 334 ? 39.162 -0.782 39.078 1.00 12.34 334 HIS A N 1
ATOM 2641 C CA . HIS A 1 334 ? 38.186 -1.222 40.078 1.00 14.49 334 HIS A CA 1
ATOM 2642 C C . HIS A 1 334 ? 38.792 -2.262 41.006 1.00 17.41 334 HIS A C 1
ATOM 2643 O O . HIS A 1 334 ? 39.391 -3.248 40.557 1.00 14.23 334 HIS A O 1
ATOM 2650 N N . GLY A 1 335 ? 38.625 -2.042 42.305 1.00 18.23 335 GLY A N 1
ATOM 2651 C CA . GLY A 1 335 ? 39.248 -2.883 43.311 1.00 19.74 335 GLY A CA 1
ATOM 2652 C C . GLY A 1 335 ? 38.798 -4.332 43.268 1.00 14.00 335 GLY A C 1
ATOM 2653 O O . GLY A 1 335 ? 39.491 -5.208 43.786 1.00 14.52 335 GLY A O 1
ATOM 2654 N N . SER A 1 336 ? 37.649 -4.589 42.647 1.00 13.38 336 SER A N 1
ATOM 2655 C CA . SER A 1 336 ? 37.121 -5.949 42.556 1.00 13.92 336 SER A CA 1
ATOM 2656 C C . SER A 1 336 ? 37.876 -6.828 41.564 1.00 15.84 336 SER A C 1
ATOM 2657 O O . SER A 1 336 ? 37.797 -8.058 41.637 1.00 14.18 336 SER A O 1
ATOM 2660 N N . VAL A 1 337 ? 38.599 -6.207 40.637 1.00 14.59 337 VAL A N 1
ATOM 2661 C CA . VAL A 1 337 ? 39.321 -6.970 39.611 1.00 12.40 337 VAL A CA 1
ATOM 2662 C C . VAL A 1 337 ? 40.619 -7.531 40.181 1.00 14.89 337 VAL A C 1
ATOM 2663 O O . VAL A 1 337 ? 41.466 -6.775 40.664 1.00 13.48 337 VAL A O 1
ATOM 2667 N N . GLY A 1 338 ? 40.770 -8.856 40.121 1.00 10.80 338 GLY A N 1
ATOM 2668 C CA . GLY A 1 338 ? 41.903 -9.518 40.740 1.00 9.61 338 GLY A CA 1
ATOM 2669 C C . GLY A 1 338 ? 42.917 -10.040 39.745 1.00 10.94 338 GLY A C 1
ATOM 2670 O O . GLY A 1 338 ? 44.054 -10.329 40.106 1.00 11.82 338 GLY A O 1
ATOM 2671 N N . VAL A 1 339 ? 42.520 -10.158 38.485 1.00 9.58 339 VAL A N 1
ATOM 2672 C CA . VAL A 1 339 ? 43.460 -10.586 37.452 1.00 8.34 339 VAL A CA 1
ATOM 2673 C C . VAL A 1 339 ? 42.987 -10.087 36.093 1.00 11.83 339 VAL A C 1
ATOM 2674 O O . VAL A 1 339 ? 41.782 -9.988 35.853 1.00 12.93 339 VAL A O 1
ATOM 2678 N N . PHE A 1 340 ? 43.944 -9.753 35.224 1.00 7.78 340 PHE A N 1
ATOM 2679 C CA . PHE A 1 340 ? 43.677 -9.286 33.872 1.00 8.47 340 PHE A CA 1
ATOM 2680 C C . PHE A 1 340 ? 44.255 -10.344 32.928 1.00 10.49 340 PHE A C 1
ATOM 2681 O O . PHE A 1 340 ? 45.459 -10.611 32.942 1.00 11.38 340 PHE A O 1
ATOM 2689 N N . VAL A 1 341 ? 43.382 -10.965 32.140 1.00 8.56 341 VAL A N 1
ATOM 2690 C CA . VAL A 1 341 ? 43.785 -11.993 31.191 1.00 6.70 341 VAL A CA 1
ATOM 2691 C C . VAL A 1 341 ? 43.879 -11.277 29.853 1.00 8.79 341 VAL A C 1
ATOM 2692 O O . VAL A 1 341 ? 42.876 -10.759 29.333 1.00 9.70 341 VAL A O 1
ATOM 2696 N N . THR A 1 342 ? 45.088 -11.223 29.303 1.00 10.59 342 THR A N 1
ATOM 2697 C CA . THR A 1 342 ? 45.391 -10.239 28.272 1.00 10.30 342 THR A CA 1
ATOM 2698 C C . THR A 1 342 ? 46.317 -10.772 27.184 1.00 13.87 342 THR A C 1
ATOM 2699 O O . THR A 1 342 ? 47.118 -11.685 27.415 1.00 11.39 342 THR A O 1
ATOM 2703 N N . HIS A 1 343 ? 46.209 -10.177 26.003 1.00 17.63 343 HIS A N 1
ATOM 2704 C CA . HIS A 1 343 ? 47.121 -10.460 24.898 1.00 15.19 343 HIS A CA 1
ATOM 2705 C C . HIS A 1 343 ? 48.437 -9.673 25.041 1.00 18.09 343 HIS A C 1
ATOM 2706 O O . HIS A 1 343 ? 49.368 -9.864 24.257 1.00 14.89 343 HIS A O 1
ATOM 2713 N N . CYS A 1 344 ? 48.497 -8.789 26.037 1.00 14.63 344 CYS A N 1
ATOM 2714 C CA . CYS A 1 344 ? 49.678 -7.964 26.325 1.00 14.71 344 CYS A CA 1
ATOM 2715 C C . CYS A 1 344 ? 49.952 -6.854 25.321 1.00 17.17 344 CYS A C 1
ATOM 2716 O O . CYS A 1 344 ? 51.118 -6.545 25.044 1.00 17.23 344 CYS A O 1
ATOM 2719 N N . GLY A 1 345 ? 48.895 -6.249 24.784 1.00 14.46 345 GLY A N 1
ATOM 2720 C CA . GLY A 1 345 ? 49.049 -5.009 24.037 1.00 18.25 345 GLY A CA 1
ATOM 2721 C C . GLY A 1 345 ? 49.620 -3.942 24.963 1.00 23.11 345 GLY A C 1
ATOM 2722 O O . GLY A 1 345 ? 49.356 -3.954 26.166 1.00 18.42 345 GLY A O 1
ATOM 2723 N N . ALA A 1 346 ? 50.406 -3.018 24.414 1.00 16.74 346 ALA A N 1
ATOM 2724 C CA . ALA A 1 346 ? 51.115 -2.044 25.246 1.00 18.61 346 ALA A CA 1
ATOM 2725 C C . ALA A 1 346 ? 50.216 -1.188 26.154 1.00 14.19 346 ALA A C 1
ATOM 2726 O O . ALA A 1 346 ? 50.535 -1.007 27.333 1.00 13.16 346 ALA A O 1
ATOM 2728 N N . ASN A 1 347 ? 49.126 -0.631 25.626 1.00 13.75 347 ASN A N 1
ATOM 2729 C CA . ASN A 1 347 ? 48.265 0.207 26.462 1.00 18.56 347 ASN A CA 1
ATOM 2730 C C . ASN A 1 347 ? 47.546 -0.585 27.554 1.00 15.24 347 ASN A C 1
ATOM 2731 O O . ASN A 1 347 ? 47.394 -0.096 28.678 1.00 17.21 347 ASN A O 1
ATOM 2736 N N . SER A 1 348 ? 47.109 -1.797 27.215 1.00 14.74 348 SER A N 1
ATOM 2737 C CA . SER A 1 348 ? 46.473 -2.688 28.175 1.00 15.86 348 SER A CA 1
ATOM 2738 C C . SER A 1 348 ? 47.418 -2.961 29.333 1.00 11.44 348 SER A C 1
ATOM 2739 O O . SER A 1 348 ? 47.020 -2.868 30.495 1.00 12.15 348 SER A O 1
ATOM 2742 N N . VAL A 1 349 ? 48.668 -3.292 29.013 1.00 11.81 349 VAL A N 1
ATOM 2743 C CA . VAL A 1 349 ? 49.664 -3.562 30.041 1.00 9.75 349 VAL A CA 1
ATOM 2744 C C . VAL A 1 349 ? 49.895 -2.328 30.909 1.00 10.22 349 VAL A C 1
ATOM 2745 O O . VAL A 1 349 ? 49.954 -2.429 32.141 1.00 11.83 349 VAL A O 1
ATOM 2749 N N . MET A 1 350 ? 50.033 -1.169 30.265 1.00 10.93 350 MET A N 1
ATOM 2750 C CA . MET A 1 350 ? 50.216 0.090 30.977 1.00 14.13 350 MET A CA 1
ATOM 2751 C C . MET A 1 350 ? 49.106 0.298 32.001 1.00 11.88 350 MET A C 1
ATOM 2752 O O . MET A 1 350 ? 49.373 0.644 33.153 1.00 12.98 350 MET A O 1
ATOM 2757 N N . GLU A 1 351 ? 47.862 0.078 31.574 1.00 11.52 351 GLU A N 1
ATOM 2758 C CA . GLU A 1 351 ? 46.709 0.271 32.443 1.00 10.24 351 GLU A CA 1
ATOM 2759 C C . GLU A 1 351 ? 46.718 -0.756 33.567 1.00 12.79 351 GLU A C 1
ATOM 2760 O O . GLU A 1 351 ? 46.367 -0.449 34.706 1.00 12.59 351 GLU A O 1
ATOM 2766 N N . SER A 1 352 ? 47.119 -1.978 33.251 1.00 9.46 352 SER A N 1
ATOM 2767 C CA . SER A 1 352 ? 47.120 -3.015 34.280 1.00 9.79 352 SER A CA 1
ATOM 2768 C C . SER A 1 352 ? 48.150 -2.720 35.372 1.00 11.45 352 SER A C 1
ATOM 2769 O O . SER A 1 352 ? 47.837 -2.771 36.568 1.00 10.51 352 SER A O 1
ATOM 2772 N N . VAL A 1 353 ? 49.377 -2.398 34.977 1.00 9.88 353 VAL A N 1
ATOM 2773 C CA . VAL A 1 353 ? 50.418 -2.206 35.987 1.00 11.06 353 VAL A CA 1
ATOM 2774 C C . VAL A 1 353 ? 50.198 -0.927 36.786 1.00 11.45 353 VAL A C 1
ATOM 2775 O O . VAL A 1 353 ? 50.541 -0.863 37.964 1.00 11.73 353 VAL A O 1
ATOM 2779 N N . SER A 1 354 ? 49.608 0.086 36.163 1.00 11.77 354 SER A N 1
ATOM 2780 C CA . SER A 1 354 ? 49.384 1.334 36.882 1.00 11.83 354 SER A CA 1
ATOM 2781 C C . SER A 1 354 ? 48.269 1.179 37.914 1.00 11.80 354 SER A C 1
ATOM 2782 O O . SER A 1 354 ? 48.147 1.986 38.830 1.00 13.26 354 SER A O 1
ATOM 2785 N N . ASN A 1 355 ? 47.474 0.118 37.781 1.00 10.98 355 ASN A N 1
ATOM 2786 C CA . ASN A 1 355 ? 46.381 -0.136 38.712 1.00 13.82 355 ASN A CA 1
ATOM 2787 C C . ASN A 1 355 ? 46.614 -1.299 39.677 1.00 14.47 355 ASN A C 1
ATOM 2788 O O . ASN A 1 355 ? 45.728 -1.643 40.463 1.00 15.70 355 ASN A O 1
ATOM 2793 N N . GLY A 1 356 ? 47.798 -1.902 39.620 1.00 10.29 356 GLY A N 1
ATOM 2794 C CA . GLY A 1 356 ? 48.143 -3.008 40.503 1.00 8.35 356 GLY A CA 1
ATOM 2795 C C . GLY A 1 356 ? 47.414 -4.311 40.193 1.00 13.40 356 GLY A C 1
ATOM 2796 O O . GLY A 1 356 ? 47.199 -5.137 41.077 1.00 11.94 356 GLY A O 1
ATOM 2797 N N . VAL A 1 357 ? 47.036 -4.514 38.938 1.00 11.72 357 VAL A N 1
ATOM 2798 C CA . VAL A 1 357 ? 46.334 -5.744 38.585 1.00 11.17 357 VAL A CA 1
ATOM 2799 C C . VAL A 1 357 ? 47.302 -6.732 37.948 1.00 9.38 357 VAL A C 1
ATOM 2800 O O . VAL A 1 357 ? 47.909 -6.431 36.915 1.00 9.78 357 VAL A O 1
ATOM 2804 N N . PRO A 1 358 ? 47.456 -7.915 38.562 1.00 10.93 358 PRO A N 1
ATOM 2805 C CA . PRO A 1 358 ? 48.366 -8.932 38.027 1.00 7.61 358 PRO A CA 1
ATOM 2806 C C . PRO A 1 358 ? 47.788 -9.551 36.757 1.00 9.36 358 PRO A C 1
ATOM 2807 O O . PRO A 1 358 ? 46.581 -9.445 36.526 1.00 8.20 358 PRO A O 1
ATOM 2811 N N . MET A 1 359 ? 48.628 -10.166 35.928 1.00 7.78 359 MET A N 1
ATOM 2812 C CA . MET A 1 359 ? 48.166 -10.598 34.608 1.00 9.38 359 MET A CA 1
ATOM 2813 C C . MET A 1 359 ? 48.383 -12.074 34.307 1.00 10.47 359 MET A C 1
ATOM 2814 O O . MET A 1 359 ? 49.305 -12.689 34.818 1.00 11.76 359 MET A O 1
ATOM 2819 N N . ILE A 1 360 ? 47.500 -12.629 33.477 1.00 11.18 360 ILE A N 1
ATOM 2820 C CA . ILE A 1 360 ? 47.718 -13.922 32.836 1.00 8.81 360 ILE A CA 1
ATOM 2821 C C . ILE A 1 360 ? 47.823 -13.607 31.360 1.00 8.03 360 ILE A C 1
ATOM 2822 O O . ILE A 1 360 ? 46.922 -12.980 30.791 1.00 10.71 360 ILE A O 1
ATOM 2827 N N . CYS A 1 361 ? 48.923 -14.028 30.742 1.00 10.54 361 CYS A N 1
ATOM 2828 C CA . CYS A 1 361 ? 49.316 -13.519 29.431 1.00 9.34 361 CYS A CA 1
ATOM 2829 C C . CYS A 1 361 ? 49.251 -14.587 28.358 1.00 10.10 361 CYS A C 1
ATOM 2830 O O . CYS A 1 361 ? 49.744 -15.693 28.547 1.00 11.47 361 CYS A O 1
ATOM 2833 N N . ARG A 1 362 ? 48.645 -14.243 27.230 1.00 11.14 362 ARG A N 1
ATOM 2834 C CA . ARG A 1 362 ? 48.721 -15.079 26.040 1.00 9.11 362 ARG A CA 1
ATOM 2835 C C . ARG A 1 362 ? 49.064 -14.161 24.876 1.00 13.70 362 ARG A C 1
ATOM 2836 O O . ARG A 1 362 ? 48.172 -13.659 24.194 1.00 13.62 362 ARG A O 1
ATOM 2844 N N . PRO A 1 363 ? 50.363 -13.954 24.631 1.00 10.50 363 PRO A N 1
ATOM 2845 C CA . PRO A 1 363 ? 50.761 -13.051 23.541 1.00 11.74 363 PRO A CA 1
ATOM 2846 C C . PRO A 1 363 ? 50.462 -13.674 22.174 1.00 17.33 363 PRO A C 1
ATOM 2847 O O . PRO A 1 363 ? 50.678 -14.878 21.989 1.00 17.72 363 PRO A O 1
ATOM 2851 N N . PHE A 1 364 ? 49.972 -12.867 21.236 1.00 12.56 364 PHE A N 1
ATOM 2852 C CA . PHE A 1 364 ? 49.551 -13.377 19.938 1.00 17.80 364 PHE A CA 1
ATOM 2853 C C . PHE A 1 364 ? 50.409 -12.863 18.790 1.00 20.32 364 PHE A C 1
ATOM 2854 O O . PHE A 1 364 ? 50.631 -13.570 17.812 1.00 26.13 364 PHE A O 1
ATOM 2862 N N . PHE A 1 365 ? 50.889 -11.631 18.914 1.00 22.79 365 PHE A N 1
ATOM 2863 C CA . PHE A 1 365 ? 51.306 -10.866 17.750 1.00 23.44 365 PHE A CA 1
ATOM 2864 C C . PHE A 1 365 ? 52.357 -9.815 18.122 1.00 23.95 365 PHE A C 1
ATOM 2865 O O . PHE A 1 365 ? 52.359 -9.316 19.239 1.00 17.78 365 PHE A O 1
ATOM 2873 N N . GLY A 1 366 ? 53.243 -9.476 17.188 1.00 17.64 366 GLY A N 1
ATOM 2874 C CA . GLY A 1 366 ? 54.151 -8.353 17.380 1.00 17.88 366 GLY A CA 1
ATOM 2875 C C . GLY A 1 366 ? 55.073 -8.475 18.577 1.00 17.17 366 GLY A C 1
ATOM 2876 O O . GLY A 1 366 ? 55.717 -9.513 18.764 1.00 19.12 366 GLY A O 1
ATOM 2877 N N . ASP A 1 367 ? 55.142 -7.421 19.391 1.00 16.85 367 ASP A N 1
ATOM 2878 C CA . ASP A 1 367 ? 55.989 -7.444 20.583 1.00 13.44 367 ASP A CA 1
ATOM 2879 C C . ASP A 1 367 ? 55.251 -7.853 21.856 1.00 9.94 367 ASP A C 1
ATOM 2880 O O . ASP A 1 367 ? 55.743 -7.628 22.961 1.00 11.39 367 ASP A O 1
ATOM 2885 N N . GLN A 1 368 ? 54.074 -8.447 21.708 1.00 10.84 368 GLN A N 1
ATOM 2886 C CA . GLN A 1 368 ? 53.319 -8.933 22.862 1.00 11.46 368 GLN A CA 1
ATOM 2887 C C . GLN A 1 368 ? 54.109 -9.981 23.632 1.00 13.05 368 GLN A C 1
ATOM 2888 O O . GLN A 1 368 ? 53.995 -10.085 24.856 1.00 11.81 368 GLN A O 1
ATOM 2894 N N . GLY A 1 369 ? 54.915 -10.753 22.913 1.00 13.60 369 GLY A N 1
ATOM 2895 C CA . GLY A 1 369 ? 55.747 -11.765 23.540 1.00 13.78 369 GLY A CA 1
ATOM 2896 C C . GLY A 1 369 ? 56.809 -11.175 24.443 1.00 12.59 369 GLY A C 1
ATOM 2897 O O . GLY A 1 369 ? 57.137 -11.740 25.499 1.00 10.28 369 GLY A O 1
ATOM 2898 N N . ILE A 1 370 ? 57.339 -10.019 24.043 1.00 11.01 370 ILE A N 1
ATOM 2899 C CA . ILE A 1 370 ? 58.307 -9.317 24.868 1.00 9.32 370 ILE A CA 1
ATOM 2900 C C . ILE A 1 370 ? 57.628 -8.841 26.146 1.00 12.69 370 ILE A C 1
ATOM 2901 O O . ILE A 1 370 ? 58.169 -8.997 27.244 1.00 11.60 370 ILE A O 1
ATOM 2906 N N . ALA A 1 371 ? 56.443 -8.250 25.996 1.00 8.71 371 ALA A N 1
ATOM 2907 C CA . ALA A 1 371 ? 55.678 -7.776 27.137 1.00 10.88 371 ALA A CA 1
ATOM 2908 C C . ALA A 1 371 ? 55.364 -8.908 28.103 1.00 8.96 371 ALA A C 1
ATOM 2909 O O . ALA A 1 371 ? 55.513 -8.749 29.323 1.00 10.54 371 ALA A O 1
ATOM 2911 N N . ALA A 1 372 ? 54.938 -10.050 27.560 1.00 9.92 372 ALA A N 1
ATOM 2912 C CA . ALA A 1 372 ? 54.574 -11.190 28.386 1.00 11.22 372 ALA A CA 1
ATOM 2913 C C . ALA A 1 372 ? 55.784 -11.652 29.198 1.00 11.15 372 ALA A C 1
ATOM 2914 O O . ALA A 1 372 ? 55.665 -11.953 30.388 1.00 9.06 372 ALA A O 1
ATOM 2916 N N . ARG A 1 373 ? 56.945 -11.715 28.556 1.00 13.42 373 ARG A N 1
ATOM 2917 C CA . ARG A 1 373 ? 58.170 -12.125 29.247 1.00 12.09 373 ARG A CA 1
ATOM 2918 C C . ARG A 1 373 ? 58.563 -11.133 30.345 1.00 9.25 373 ARG A C 1
ATOM 2919 O O . ARG A 1 373 ? 58.982 -11.538 31.432 1.00 11.88 373 ARG A O 1
ATOM 2927 N N . VAL A 1 374 ? 58.466 -9.835 30.054 1.00 9.67 374 VAL A N 1
ATOM 2928 C CA . VAL A 1 374 ? 58.793 -8.819 31.054 1.00 8.65 374 VAL A CA 1
ATOM 2929 C C . VAL A 1 374 ? 57.851 -8.969 32.248 1.00 11.01 374 VAL A C 1
ATOM 2930 O O . VAL A 1 374 ? 58.271 -8.962 33.412 1.00 10.69 374 VAL A O 1
ATOM 2934 N N . ILE A 1 375 ? 56.573 -9.155 31.948 1.00 9.73 375 ILE A N 1
ATOM 2935 C CA . ILE A 1 375 ? 55.569 -9.307 32.996 1.00 12.05 375 ILE A CA 1
ATOM 2936 C C . ILE A 1 375 ? 55.878 -10.504 33.906 1.00 11.35 375 ILE A C 1
ATOM 2937 O O . ILE A 1 375 ? 55.853 -10.398 35.132 1.00 10.98 375 ILE A O 1
ATOM 2942 N N . GLN A 1 376 ? 56.178 -11.650 33.309 1.00 9.56 376 GLN A N 1
ATOM 2943 C CA . GLN A 1 376 ? 56.403 -12.847 34.109 1.00 9.85 376 GLN A CA 1
ATOM 2944 C C . GLN A 1 376 ? 57.771 -12.889 34.794 1.00 15.38 376 GLN A C 1
ATOM 2945 O O . GLN A 1 376 ? 57.865 -13.261 35.965 1.00 15.01 376 GLN A O 1
ATOM 2951 N N . ASP A 1 377 ? 58.831 -12.545 34.065 1.00 12.42 377 ASP A N 1
ATOM 2952 C CA . ASP A 1 377 ? 60.194 -12.851 34.541 1.00 12.07 377 ASP A CA 1
ATOM 2953 C C . ASP A 1 377 ? 61.004 -11.661 35.046 1.00 16.17 377 ASP A C 1
ATOM 2954 O O . ASP A 1 377 ? 62.018 -11.832 35.730 1.00 15.42 377 ASP A O 1
ATOM 2959 N N . ILE A 1 378 ? 60.554 -10.458 34.722 1.00 13.59 378 ILE A N 1
ATOM 2960 C CA . ILE A 1 378 ? 61.252 -9.262 35.166 1.00 11.77 378 ILE A CA 1
ATOM 2961 C C . ILE A 1 378 ? 60.469 -8.553 36.277 1.00 15.24 378 ILE A C 1
ATOM 2962 O O . ILE A 1 378 ? 60.908 -8.532 37.431 1.00 15.94 378 ILE A O 1
ATOM 2967 N N . TRP A 1 379 ? 59.305 -8.001 35.942 1.00 14.05 379 TRP A N 1
ATOM 2968 C CA . TRP A 1 379 ? 58.426 -7.411 36.957 1.00 13.00 379 TRP A CA 1
ATOM 2969 C C . TRP A 1 379 ? 57.863 -8.451 37.916 1.00 14.56 379 TRP A C 1
ATOM 2970 O O . TRP A 1 379 ? 57.570 -8.137 39.077 1.00 15.05 379 TRP A O 1
ATOM 2981 N N . GLU A 1 380 ? 57.707 -9.681 37.422 1.00 12.94 380 GLU A N 1
ATOM 2982 C CA . GLU A 1 380 ? 57.034 -10.760 38.152 1.00 14.00 380 GLU A CA 1
ATOM 2983 C C . GLU A 1 380 ? 55.649 -10.355 38.678 1.00 11.81 380 GLU A C 1
ATOM 2984 O O . GLU A 1 380 ? 55.335 -10.568 39.855 1.00 11.82 380 GLU A O 1
ATOM 2990 N N . VAL A 1 381 ? 54.819 -9.808 37.789 1.00 9.50 381 VAL A N 1
ATOM 2991 C CA . VAL A 1 381 ? 53.474 -9.360 38.159 1.00 8.17 381 VAL A CA 1
ATOM 2992 C C . VAL A 1 381 ? 52.435 -10.164 37.398 1.00 9.37 381 VAL A C 1
ATOM 2993 O O . VAL A 1 381 ? 51.291 -9.745 37.243 1.00 10.71 381 VAL A O 1
ATOM 2997 N N . GLY A 1 382 ? 52.842 -11.333 36.928 1.00 10.07 382 GLY A N 1
ATOM 2998 C CA . GLY A 1 382 ? 51.925 -12.184 36.196 1.00 9.84 382 GLY A CA 1
ATOM 2999 C C . GLY A 1 382 ? 52.587 -13.440 35.683 1.00 10.06 382 GLY A C 1
ATOM 3000 O O . GLY A 1 382 ? 53.765 -13.688 35.967 1.00 10.76 382 GLY A O 1
ATOM 3001 N N . VAL A 1 383 ? 51.821 -14.232 34.935 1.00 11.93 383 VAL A N 1
ATOM 3002 C CA . VAL A 1 383 ? 52.330 -15.468 34.333 1.00 8.41 383 VAL A CA 1
ATOM 3003 C C . VAL A 1 383 ? 51.916 -15.531 32.872 1.00 11.49 383 VAL A C 1
ATOM 3004 O O . VAL A 1 383 ? 50.889 -14.972 32.471 1.00 12.87 383 VAL A O 1
ATOM 3008 N N . ILE A 1 384 ? 52.736 -16.186 32.066 1.00 11.27 384 ILE A N 1
ATOM 3009 C CA . ILE A 1 384 ? 52.300 -16.547 30.731 1.00 10.16 384 ILE A CA 1
ATOM 3010 C C . ILE A 1 384 ? 51.451 -17.794 30.928 1.00 13.68 384 ILE A C 1
ATOM 3011 O O . ILE A 1 384 ? 51.836 -18.686 31.693 1.00 16.58 384 ILE A O 1
ATOM 3016 N N . VAL A 1 385 ? 50.294 -17.852 30.270 1.00 13.59 385 VAL A N 1
ATOM 3017 C CA . VAL A 1 385 ? 49.316 -18.884 30.571 1.00 13.02 385 VAL A CA 1
ATOM 3018 C C . VAL A 1 385 ? 49.978 -20.239 30.421 1.00 16.32 385 VAL A C 1
ATOM 3019 O O . VAL A 1 385 ? 50.835 -20.431 29.556 1.00 13.33 385 VAL A O 1
ATOM 3023 N N . GLU A 1 386 ? 49.641 -21.150 31.327 1.00 21.20 386 GLU A N 1
ATOM 3024 C CA . GLU A 1 386 ? 50.262 -22.464 31.340 1.00 21.11 386 GLU A CA 1
ATOM 3025 C C . GLU A 1 386 ? 49.885 -23.157 30.042 1.00 26.23 386 GLU A C 1
ATOM 3026 O O . GLU A 1 386 ? 48.697 -23.312 29.744 1.00 28.33 386 GLU A O 1
ATOM 3032 N N . GLY A 1 387 ? 50.895 -23.524 29.256 1.00 18.68 387 GLY A N 1
ATOM 3033 C CA . GLY A 1 387 ? 50.681 -24.108 27.943 1.00 29.89 387 GLY A CA 1
ATOM 3034 C C . GLY A 1 387 ? 51.081 -23.194 26.792 1.00 26.30 387 GLY A C 1
ATOM 3035 O O . GLY A 1 387 ? 51.307 -23.663 25.672 1.00 23.19 387 GLY A O 1
ATOM 3036 N N . LYS A 1 388 ? 51.153 -21.892 27.076 1.00 17.85 388 LYS A N 1
ATOM 3037 C CA . LYS A 1 388 ? 51.491 -20.844 26.102 1.00 19.36 388 LYS A CA 1
ATOM 3038 C C . LYS A 1 388 ? 50.372 -20.547 25.104 1.00 19.52 388 LYS A C 1
ATOM 3039 O O . LYS A 1 388 ? 50.459 -19.614 24.302 1.00 19.34 388 LYS A O 1
ATOM 3045 N N . VAL A 1 389 ? 49.331 -21.370 25.146 1.00 14.17 389 VAL A N 1
ATOM 3046 C CA . VAL A 1 389 ? 48.106 -21.123 24.407 1.00 11.17 389 VAL A CA 1
ATOM 3047 C C . VAL A 1 389 ? 46.989 -21.419 25.392 1.00 14.46 389 VAL A C 1
ATOM 3048 O O . VAL A 1 389 ? 47.195 -22.156 26.363 1.00 16.18 389 VAL A O 1
ATOM 3052 N N . PHE A 1 390 ? 45.816 -20.837 25.177 1.00 11.92 390 PHE A N 1
ATOM 3053 C CA . PHE A 1 390 ? 44.714 -21.097 26.087 1.00 10.23 390 PHE A CA 1
ATOM 3054 C C . PHE A 1 390 ? 44.242 -22.529 25.943 1.00 13.93 390 PHE A C 1
ATOM 3055 O O . PHE A 1 390 ? 43.957 -22.992 24.840 1.00 15.85 390 PHE A O 1
ATOM 3063 N N . THR A 1 391 ? 44.189 -23.230 27.065 1.00 13.09 391 THR A N 1
ATOM 3064 C CA . THR A 1 391 ? 43.549 -24.537 27.135 1.00 15.14 391 THR A CA 1
ATOM 3065 C C . THR A 1 391 ? 42.687 -24.476 28.378 1.00 16.43 391 THR A C 1
ATOM 3066 O O . THR A 1 391 ? 42.934 -23.658 29.255 1.00 15.51 391 THR A O 1
ATOM 3070 N N . LYS A 1 392 ? 41.694 -25.343 28.487 1.00 13.84 392 LYS A N 1
ATOM 3071 C CA A LYS A 1 392 ? 40.832 -25.321 29.672 0.50 14.26 392 LYS A CA 1
ATOM 3072 C CA B LYS A 1 392 ? 40.832 -25.338 29.663 0.50 14.34 392 LYS A CA 1
ATOM 3073 C C . LYS A 1 392 ? 41.613 -25.592 30.953 1.00 12.74 392 LYS A C 1
ATOM 3074 O O . LYS A 1 392 ? 41.604 -24.785 31.874 1.00 14.69 392 LYS A O 1
ATOM 3085 N N . ASN A 1 393 ? 42.308 -26.719 31.016 1.00 14.21 393 ASN A N 1
ATOM 3086 C CA . ASN A 1 393 ? 43.019 -27.065 32.240 1.00 15.82 393 ASN A CA 1
ATOM 3087 C C . ASN A 1 393 ? 44.124 -26.088 32.606 1.00 14.88 393 ASN A C 1
ATOM 3088 O O . ASN A 1 393 ? 44.271 -25.727 33.767 1.00 17.30 393 ASN A O 1
ATOM 3093 N N . GLY A 1 394 ? 44.880 -25.637 31.610 1.00 14.29 394 GLY A N 1
ATOM 3094 C CA . GLY A 1 394 ? 45.986 -24.729 31.865 1.00 12.14 394 GLY A CA 1
ATOM 3095 C C . GLY A 1 394 ? 45.529 -23.375 32.369 1.00 14.89 394 GLY A C 1
ATOM 3096 O O . GLY A 1 394 ? 46.096 -22.827 33.310 1.00 13.90 394 GLY A O 1
ATOM 3097 N N . PHE A 1 395 ? 44.496 -22.834 31.734 1.00 13.22 395 PHE A N 1
ATOM 3098 C CA . PHE A 1 395 ? 43.969 -21.522 32.094 1.00 15.59 395 PHE A CA 1
ATOM 3099 C C . PHE A 1 395 ? 43.311 -21.566 33.480 1.00 14.08 395 PHE A C 1
ATOM 3100 O O . PHE A 1 395 ? 43.465 -20.629 34.266 1.00 14.97 395 PHE A O 1
ATOM 3108 N N . VAL A 1 396 ? 42.597 -22.649 33.786 1.00 11.14 396 VAL A N 1
ATOM 3109 C CA . VAL A 1 396 ? 42.031 -22.812 35.125 1.00 10.42 396 VAL A CA 1
ATOM 3110 C C . VAL A 1 396 ? 43.142 -22.755 36.168 1.00 13.27 396 VAL A C 1
ATOM 3111 O O . VAL A 1 396 ? 42.996 -22.107 37.204 1.00 14.23 396 VAL A O 1
ATOM 3115 N N . LYS A 1 397 ? 44.258 -23.433 35.895 1.00 12.38 397 LYS A N 1
ATOM 3116 C CA . LYS A 1 397 ? 45.382 -23.413 36.828 1.00 11.72 397 LYS A CA 1
ATOM 3117 C C . LYS A 1 397 ? 45.935 -22.003 37.010 1.00 15.04 397 LYS A C 1
ATOM 3118 O O . LYS A 1 397 ? 46.194 -21.595 38.133 1.00 14.54 397 LYS A O 1
ATOM 3124 N N . SER A 1 398 ? 46.078 -21.252 35.917 1.00 13.16 398 SER A N 1
ATOM 3125 C CA . SER A 1 398 ? 46.596 -19.882 36.014 1.00 12.17 398 SER A CA 1
ATOM 3126 C C . SER A 1 398 ? 45.643 -18.979 36.791 1.00 12.34 398 SER A C 1
ATOM 3127 O O . SER A 1 398 ? 46.083 -18.129 37.576 1.00 13.48 398 SER A O 1
ATOM 3130 N N . LEU A 1 399 ? 44.342 -19.156 36.565 1.00 14.04 399 LEU A N 1
ATOM 3131 C CA . LEU A 1 399 ? 43.333 -18.365 37.269 1.00 11.40 399 LEU A CA 1
ATOM 3132 C C . LEU A 1 399 ? 43.409 -18.634 38.761 1.00 14.13 399 LEU A C 1
ATOM 3133 O O . LEU A 1 399 ? 43.364 -17.705 39.564 1.00 12.82 399 LEU A O 1
ATOM 3138 N N . ASN A 1 400 ? 43.548 -19.904 39.143 1.00 11.87 400 ASN A N 1
ATOM 3139 C CA . ASN A 1 400 ? 43.637 -20.224 40.565 1.00 10.53 400 ASN A CA 1
ATOM 3140 C C . ASN A 1 400 ? 44.896 -19.679 41.218 1.00 12.85 400 ASN A C 1
ATOM 3141 O O . ASN A 1 400 ? 44.851 -19.162 42.338 1.00 11.83 400 ASN A O 1
ATOM 3146 N N . LEU A 1 401 ? 46.013 -19.804 40.510 1.00 12.53 401 LEU A N 1
ATOM 3147 C CA . LEU A 1 401 ? 47.301 -19.339 41.008 1.00 13.18 401 LEU A CA 1
ATOM 3148 C C . LEU A 1 401 ? 47.236 -17.873 41.405 1.00 17.33 401 LEU A C 1
ATOM 3149 O O . LEU A 1 401 ? 47.567 -17.519 42.538 1.00 12.55 401 LEU A O 1
ATOM 3154 N N . ILE A 1 402 ? 46.781 -17.029 40.480 1.00 15.65 402 ILE A N 1
ATOM 3155 C CA . ILE A 1 402 ? 46.758 -15.586 40.713 1.00 13.47 402 ILE A CA 1
ATOM 3156 C C . ILE A 1 402 ? 45.626 -15.143 41.648 1.00 14.19 402 ILE A C 1
ATOM 3157 O O . ILE A 1 402 ? 45.840 -14.324 42.541 1.00 14.61 402 ILE A O 1
ATOM 3162 N N . LEU A 1 403 ? 44.421 -15.668 41.453 1.00 12.52 403 LEU A N 1
ATOM 3163 C CA . LEU A 1 403 ? 43.275 -15.171 42.222 1.00 12.43 403 LEU A CA 1
ATOM 3164 C C . LEU A 1 403 ? 43.205 -15.639 43.677 1.00 15.38 403 LEU A C 1
ATOM 3165 O O . LEU A 1 403 ? 42.825 -14.859 44.547 1.00 17.65 403 LEU A O 1
ATOM 3170 N N . VAL A 1 404 ? 43.543 -16.901 43.941 1.00 15.48 404 VAL A N 1
ATOM 3171 C CA . VAL A 1 404 ? 43.255 -17.472 45.263 1.00 17.65 404 VAL A CA 1
ATOM 3172 C C . VAL A 1 404 ? 44.402 -18.195 45.985 1.00 24.62 404 VAL A C 1
ATOM 3173 O O . VAL A 1 404 ? 44.431 -18.210 47.210 1.00 31.75 404 VAL A O 1
ATOM 3177 N N . GLN A 1 405 ? 45.333 -18.794 45.247 1.00 18.43 405 GLN A N 1
ATOM 3178 C CA . GLN A 1 405 ? 46.349 -19.639 45.883 1.00 18.20 405 GLN A CA 1
ATOM 3179 C C . GLN A 1 405 ? 47.489 -18.865 46.551 1.00 22.79 405 GLN A C 1
ATOM 3180 O O . GLN A 1 405 ? 47.911 -17.807 46.063 1.00 18.47 405 GLN A O 1
ATOM 3186 N N . GLU A 1 406 ? 47.980 -19.398 47.673 1.00 20.28 406 GLU A N 1
ATOM 3187 C CA . GLU A 1 406 ? 49.076 -18.763 48.409 1.00 16.25 406 GLU A CA 1
ATOM 3188 C C . GLU A 1 406 ? 50.332 -18.719 47.539 1.00 18.87 406 GLU A C 1
ATOM 3189 O O . GLU A 1 406 ? 51.162 -17.827 47.683 1.00 20.15 406 GLU A O 1
ATOM 3195 N N . ASP A 1 407 ? 50.453 -19.675 46.620 1.00 19.03 407 ASP A N 1
ATOM 3196 C CA . ASP A 1 407 ? 51.559 -19.688 45.663 1.00 20.56 407 ASP A CA 1
ATOM 3197 C C . ASP A 1 407 ? 51.592 -18.467 44.735 1.00 22.58 407 ASP A C 1
ATOM 3198 O O . ASP A 1 407 ? 52.613 -18.193 44.098 1.00 20.03 407 ASP A O 1
ATOM 3203 N N . GLY A 1 408 ? 50.474 -17.755 44.635 1.00 21.05 408 GLY A N 1
ATOM 3204 C CA . GLY A 1 408 ? 50.411 -16.565 43.799 1.00 14.40 408 GLY A CA 1
ATOM 3205 C C . GLY A 1 408 ? 50.621 -15.289 44.594 1.00 16.05 408 GLY A C 1
ATOM 3206 O O . GLY A 1 408 ? 50.506 -14.181 44.062 1.00 14.49 408 GLY A O 1
ATOM 3207 N N . LYS A 1 409 ? 50.937 -15.429 45.874 1.00 18.11 409 LYS A N 1
ATOM 3208 C CA . LYS A 1 409 ? 51.052 -14.254 46.741 1.00 17.08 409 LYS A CA 1
ATOM 3209 C C . LYS A 1 409 ? 52.178 -13.309 46.327 1.00 16.46 409 LYS A C 1
ATOM 3210 O O . LYS A 1 409 ? 52.014 -12.079 46.355 1.00 18.93 409 LYS A O 1
ATOM 3216 N N . LYS A 1 410 ? 53.315 -13.874 45.932 1.00 15.54 410 LYS A N 1
ATOM 3217 C CA . LYS A 1 410 ? 54.435 -13.054 45.487 1.00 11.93 410 LYS A CA 1
ATOM 3218 C C . LYS A 1 410 ? 54.019 -12.171 44.312 1.00 13.58 410 LYS A C 1
ATOM 3219 O O . LYS A 1 410 ? 54.301 -10.975 44.281 1.00 13.87 410 LYS A O 1
ATOM 3225 N N . ILE A 1 411 ? 53.347 -12.771 43.336 1.00 16.36 411 ILE A N 1
ATOM 3226 C CA . ILE A 1 411 ? 52.879 -12.018 42.178 1.00 13.34 411 ILE A CA 1
ATOM 3227 C C . ILE A 1 411 ? 51.887 -10.919 42.563 1.00 14.38 411 ILE A C 1
ATOM 3228 O O . ILE A 1 411 ? 51.970 -9.778 42.074 1.00 10.79 411 ILE A O 1
ATOM 3233 N N . ARG A 1 412 ? 50.950 -11.250 43.443 1.00 14.14 412 ARG A N 1
ATOM 3234 C CA . ARG A 1 412 ? 49.983 -10.264 43.918 1.00 12.29 412 ARG A CA 1
ATOM 3235 C C . ARG A 1 412 ? 50.686 -9.128 44.654 1.00 14.31 412 ARG A C 1
ATOM 3236 O O . ARG A 1 412 ? 50.356 -7.955 44.458 1.00 15.47 412 ARG A O 1
ATOM 3244 N N . ASP A 1 413 ? 51.663 -9.475 45.490 1.00 12.92 413 ASP A N 1
ATOM 3245 C CA . ASP A 1 413 ? 52.406 -8.464 46.242 1.00 13.57 413 ASP A CA 1
ATOM 3246 C C . ASP A 1 413 ? 53.207 -7.581 45.301 1.00 13.29 413 ASP A C 1
ATOM 3247 O O . ASP A 1 413 ? 53.280 -6.353 45.480 1.00 12.56 413 ASP A O 1
ATOM 3252 N N . ASN A 1 414 ? 53.816 -8.205 44.297 1.00 13.73 414 ASN A N 1
ATOM 3253 C CA . ASN A 1 414 ? 54.608 -7.467 43.322 1.00 9.74 414 ASN A CA 1
ATOM 3254 C C . ASN A 1 414 ? 53.756 -6.488 42.530 1.00 13.10 414 ASN A C 1
ATOM 3255 O O . ASN A 1 414 ? 54.200 -5.392 42.212 1.00 11.82 414 ASN A O 1
ATOM 3260 N N . ALA A 1 415 ? 52.530 -6.881 42.213 1.00 11.83 415 ALA A N 1
ATOM 3261 C CA . ALA A 1 415 ? 51.646 -5.990 41.467 1.00 12.80 415 ALA A CA 1
ATOM 3262 C C . ALA A 1 415 ? 51.387 -4.713 42.264 1.00 10.58 415 ALA A C 1
ATOM 3263 O O . ALA A 1 415 ? 51.342 -3.614 41.698 1.00 11.09 415 ALA A O 1
ATOM 3265 N N . LEU A 1 416 ? 51.229 -4.850 43.577 1.00 14.60 416 LEU A N 1
ATOM 3266 C CA . LEU A 1 416 ? 50.997 -3.680 44.415 1.00 13.59 416 LEU A CA 1
ATOM 3267 C C . LEU A 1 416 ? 52.258 -2.821 44.493 1.00 12.27 416 LEU A C 1
ATOM 3268 O O . LEU A 1 416 ? 52.175 -1.596 44.475 1.00 12.86 416 LEU A O 1
ATOM 3273 N N . LYS A 1 417 ? 53.424 -3.457 44.578 1.00 10.93 417 LYS A N 1
ATOM 3274 C CA . LYS A 1 417 ? 54.675 -2.694 44.604 1.00 12.69 417 LYS A CA 1
ATOM 3275 C C . LYS A 1 417 ? 54.890 -1.915 43.319 1.00 12.99 417 LYS A C 1
ATOM 3276 O O . LYS A 1 417 ? 55.374 -0.781 43.341 1.00 13.90 417 LYS A O 1
ATOM 3282 N N . VAL A 1 418 ? 54.553 -2.531 42.195 1.00 11.65 418 VAL A N 1
ATOM 3283 C CA . VAL A 1 418 ? 54.734 -1.871 40.915 1.00 10.79 418 VAL A CA 1
ATOM 3284 C C . VAL A 1 418 ? 53.759 -0.697 40.784 1.00 14.35 418 VAL A C 1
ATOM 3285 O O . VAL A 1 418 ? 54.115 0.360 40.253 1.00 13.22 418 VAL A O 1
ATOM 3289 N N . LYS A 1 419 ? 52.545 -0.861 41.306 1.00 12.17 419 LYS A N 1
ATOM 3290 C CA . LYS A 1 419 ? 51.581 0.240 41.315 1.00 10.00 419 LYS A CA 1
ATOM 3291 C C . LYS A 1 419 ? 52.154 1.444 42.069 1.00 9.48 419 LYS A C 1
ATOM 3292 O O . LYS A 1 419 ? 52.058 2.588 41.615 1.00 11.16 419 LYS A O 1
ATOM 3298 N N . GLN A 1 420 ? 52.779 1.185 43.209 1.00 9.41 420 GLN A N 1
ATOM 3299 C CA . GLN A 1 420 ? 53.348 2.274 44.004 1.00 10.97 420 GLN A CA 1
ATOM 3300 C C . GLN A 1 420 ? 54.503 2.945 43.252 1.00 10.88 420 GLN A C 1
ATOM 3301 O O . GLN A 1 420 ? 54.656 4.164 43.279 1.00 13.95 420 GLN A O 1
ATOM 3307 N N . ILE A 1 421 ? 55.311 2.147 42.565 1.00 11.61 421 ILE A N 1
ATOM 3308 C CA . ILE A 1 421 ? 56.378 2.692 41.720 1.00 12.73 421 ILE A CA 1
ATOM 3309 C C . ILE A 1 421 ? 55.818 3.616 40.633 1.00 14.15 421 ILE A C 1
ATOM 3310 O O . ILE A 1 421 ? 56.338 4.718 40.416 1.00 14.11 421 ILE A O 1
ATOM 3315 N N . VAL A 1 422 ? 54.750 3.180 39.966 1.00 12.58 422 VAL A N 1
ATOM 3316 C C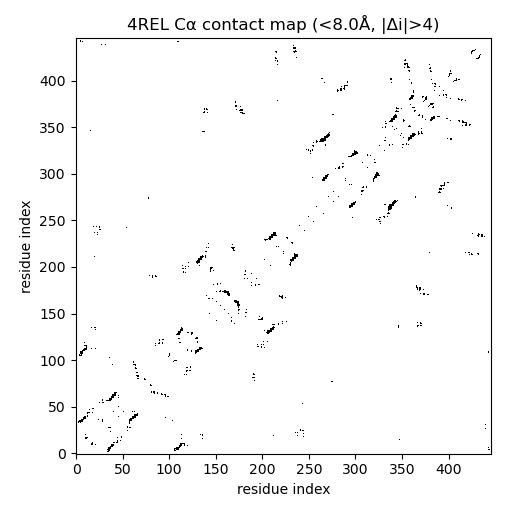A . VAL A 1 422 ? 54.111 4.015 38.951 1.00 15.80 422 VAL A CA 1
ATOM 3317 C C . VAL A 1 422 ? 53.579 5.304 39.582 1.00 18.67 422 VAL A C 1
ATOM 3318 O O . VAL A 1 422 ? 53.784 6.397 39.041 1.00 17.43 422 VAL A O 1
ATOM 3322 N N . GLN A 1 423 ? 52.930 5.193 40.740 1.00 13.02 423 GLN A N 1
ATOM 3323 C CA . GLN A 1 423 ? 52.374 6.387 41.387 1.00 17.17 423 GLN A CA 1
ATOM 3324 C C . GLN A 1 423 ? 53.470 7.402 41.678 1.00 20.05 423 GLN A C 1
ATOM 3325 O O . GLN A 1 423 ? 53.296 8.600 41.454 1.00 21.00 423 GLN A O 1
ATOM 3331 N N . ASP A 1 424 ? 54.619 6.924 42.137 1.00 17.44 424 ASP A N 1
ATOM 3332 C CA . ASP A 1 424 ? 55.742 7.830 42.382 1.00 24.27 424 ASP A CA 1
ATOM 3333 C C . ASP A 1 424 ? 56.418 8.320 41.081 1.00 22.88 424 ASP A C 1
ATOM 3334 O O . ASP A 1 424 ? 57.027 9.388 41.057 1.00 32.24 424 ASP A O 1
ATOM 3339 N N . ALA A 1 425 ? 56.283 7.554 40.002 1.00 18.84 425 ALA A N 1
ATOM 3340 C CA . ALA A 1 425 ? 56.870 7.913 38.701 1.00 19.42 425 ALA A CA 1
ATOM 3341 C C . ALA A 1 425 ? 56.117 9.069 38.029 1.00 28.25 425 ALA A C 1
ATOM 3342 O O . ALA A 1 425 ? 56.724 9.926 37.374 1.00 21.95 425 ALA A O 1
ATOM 3344 N N . VAL A 1 426 ? 54.793 9.078 38.182 1.00 23.73 426 VAL A N 1
ATOM 3345 C CA . VAL A 1 426 ? 53.958 10.118 37.574 1.00 24.22 426 VAL A CA 1
ATOM 3346 C C . VAL A 1 426 ? 53.895 11.353 38.457 1.00 27.43 426 VAL A C 1
ATOM 3347 O O . VAL A 1 426 ? 53.275 12.359 38.099 1.00 26.71 426 VAL A O 1
ATOM 3351 N N . GLY A 1 427 ? 54.541 11.269 39.615 1.00 29.12 427 GLY A N 1
ATOM 3352 C CA . GLY A 1 427 ? 54.638 12.402 40.515 1.00 29.70 427 GLY A CA 1
ATOM 3353 C C . GLY A 1 427 ? 55.454 13.534 39.928 1.00 32.30 427 GLY A C 1
ATOM 3354 O O . GLY A 1 427 ? 56.144 13.354 38.925 1.00 30.06 427 GLY A O 1
ATOM 3355 N N . PRO A 1 428 ? 55.400 14.709 40.571 1.00 37.01 428 PRO A N 1
ATOM 3356 C CA . PRO A 1 428 ? 56.027 15.957 40.115 1.00 39.47 428 PRO A CA 1
ATOM 3357 C C . PRO A 1 428 ? 57.550 15.889 40.098 1.00 43.43 428 PRO A C 1
ATOM 3358 O O . PRO A 1 428 ? 58.198 16.806 39.588 1.00 43.01 428 PRO A O 1
ATOM 3362 N N . HIS A 1 429 ? 58.108 14.819 40.657 1.00 45.07 429 HIS A N 1
ATOM 3363 C CA . HIS A 1 429 ? 59.554 14.640 40.718 1.00 50.79 429 HIS A CA 1
ATOM 3364 C C . HIS A 1 429 ? 60.030 13.411 39.956 1.00 44.85 429 HIS A C 1
ATOM 3365 O O . HIS A 1 429 ? 61.221 13.096 39.962 1.00 44.97 429 HIS A O 1
ATOM 3372 N N . GLY A 1 430 ? 59.102 12.706 39.317 1.00 36.39 430 GLY A N 1
ATOM 3373 C CA . GLY A 1 430 ? 59.465 11.563 38.500 1.00 32.69 430 GLY A CA 1
ATOM 3374 C C . GLY A 1 430 ? 60.368 12.012 37.369 1.00 35.01 430 GLY A C 1
ATOM 3375 O O . GLY A 1 430 ? 60.474 13.213 37.097 1.00 28.49 430 GLY A O 1
ATOM 3376 N N . GLN A 1 431 ? 61.027 11.060 36.718 1.00 41.78 431 GLN A N 1
ATOM 3377 C CA . GLN A 1 431 ? 61.914 11.393 35.611 1.00 42.27 431 GLN A CA 1
ATOM 3378 C C . GLN A 1 431 ? 61.117 12.086 34.524 1.00 27.91 431 GLN A C 1
ATOM 3379 O O . GLN A 1 431 ? 61.583 13.048 33.909 1.00 19.17 431 GLN A O 1
ATOM 3385 N N . ALA A 1 432 ? 59.900 11.589 34.318 1.00 21.26 432 ALA A N 1
ATOM 3386 C CA . ALA A 1 432 ? 59.060 12.020 33.219 1.00 23.32 432 ALA A CA 1
ATOM 3387 C C . ALA A 1 432 ? 58.720 13.497 33.286 1.00 13.76 432 ALA A C 1
ATOM 3388 O O . ALA A 1 432 ? 58.555 14.141 32.251 1.00 15.86 432 ALA A O 1
ATOM 3390 N N . ALA A 1 433 ? 58.603 14.047 34.493 1.00 16.11 433 ALA A N 1
ATOM 3391 C CA . ALA A 1 433 ? 58.289 15.472 34.589 1.00 14.96 433 ALA A CA 1
ATOM 3392 C C . ALA A 1 433 ? 59.432 16.276 33.984 1.00 14.84 433 ALA A C 1
ATOM 3393 O O . ALA A 1 433 ? 59.202 17.208 33.210 1.00 16.21 433 ALA A O 1
ATOM 3395 N N . GLU A 1 434 ? 60.666 15.894 34.310 1.00 14.63 434 GLU A N 1
ATOM 3396 C CA . GLU A 1 434 ? 61.833 16.546 33.727 1.00 19.14 434 GLU A CA 1
ATOM 3397 C C . GLU A 1 434 ? 61.912 16.274 32.224 1.00 14.87 434 GLU A C 1
ATOM 3398 O O . GLU A 1 434 ? 62.195 17.172 31.431 1.00 14.03 434 GLU A O 1
ATOM 3404 N N . ASP A 1 435 ? 61.661 15.030 31.831 1.00 9.81 435 ASP A N 1
ATOM 3405 C CA . ASP A 1 435 ? 61.758 14.657 30.428 1.00 8.68 435 ASP A CA 1
ATOM 3406 C C . ASP A 1 435 ? 60.723 15.381 29.579 1.00 12.59 435 ASP A C 1
ATOM 3407 O O . ASP A 1 435 ? 61.007 15.744 28.439 1.00 11.58 435 ASP A O 1
ATOM 3412 N N . PHE A 1 436 ? 59.534 15.595 30.136 1.00 9.15 436 PHE A N 1
ATOM 3413 C CA . PHE A 1 436 ? 58.501 16.334 29.425 1.00 14.57 436 PHE A CA 1
ATOM 3414 C C . PHE A 1 436 ? 58.962 17.767 29.204 1.00 11.82 436 PHE A C 1
ATOM 3415 O O . PHE A 1 436 ? 58.793 18.326 28.118 1.00 11.14 436 PHE A O 1
ATOM 3423 N N . ASN A 1 437 ? 59.551 18.376 30.227 1.00 12.80 437 ASN A N 1
ATOM 3424 C CA A ASN A 1 437 ? 60.062 19.734 30.089 0.50 11.36 437 ASN A CA 1
ATOM 3425 C CA B ASN A 1 437 ? 60.049 19.737 30.075 0.50 11.23 437 ASN A CA 1
ATOM 3426 C C . ASN A 1 437 ? 61.160 19.796 29.034 1.00 13.06 437 ASN A C 1
ATOM 3427 O O . ASN A 1 437 ? 61.236 20.740 28.260 1.00 13.14 437 ASN A O 1
ATOM 3436 N N . THR A 1 438 ? 62.000 18.765 28.994 1.00 11.15 438 THR A N 1
ATOM 3437 C CA . THR A 1 438 ? 63.062 18.706 27.998 1.00 12.46 438 THR A CA 1
ATOM 3438 C C . THR A 1 438 ? 62.480 18.692 26.590 1.00 12.47 438 THR A C 1
ATOM 3439 O O . THR A 1 438 ? 62.965 19.398 25.694 1.00 11.60 438 THR A O 1
ATOM 3443 N N . LEU A 1 439 ? 61.424 17.902 26.411 1.00 9.92 439 LEU A N 1
ATOM 3444 C CA . LEU A 1 439 ? 60.733 17.805 25.133 1.00 10.07 439 LEU A CA 1
ATOM 3445 C C . LEU A 1 439 ? 60.118 19.142 24.739 1.00 10.85 439 LEU A C 1
ATOM 3446 O O . LEU A 1 439 ? 60.253 19.583 23.599 1.00 9.61 439 LEU A O 1
ATOM 3451 N N . VAL A 1 440 ? 59.462 19.796 25.689 1.00 13.22 440 VAL A N 1
ATOM 3452 C CA . VAL A 1 440 ? 58.885 21.107 25.436 1.00 11.92 440 VAL A CA 1
ATOM 3453 C C . VAL A 1 440 ? 59.944 22.101 24.951 1.00 12.99 440 VAL A C 1
ATOM 3454 O O . VAL A 1 440 ? 59.708 22.867 24.014 1.00 12.37 440 VAL A O 1
ATOM 3458 N N . GLU A 1 441 ? 61.126 22.066 25.560 1.00 10.44 441 GLU A N 1
ATOM 3459 C CA A GLU A 1 441 ? 62.173 22.998 25.155 0.50 14.56 441 GLU A CA 1
ATOM 3460 C CA B GLU A 1 441 ? 62.219 22.958 25.182 0.50 14.85 441 GLU A CA 1
ATOM 3461 C C . GLU A 1 441 ? 62.766 22.638 23.791 1.00 13.74 441 GLU A C 1
ATOM 3462 O O . GLU A 1 441 ? 63.184 23.521 23.059 1.00 14.73 441 GLU A O 1
ATOM 3473 N N . VAL A 1 442 ? 62.778 21.358 23.427 1.00 15.35 442 VAL A N 1
ATOM 3474 C CA . VAL A 1 442 ? 63.221 21.007 22.072 1.00 14.68 442 VAL A CA 1
ATOM 3475 C C . VAL A 1 442 ? 62.313 21.696 21.048 1.00 18.18 442 VAL A C 1
ATOM 3476 O O . VAL A 1 442 ? 62.775 22.286 20.065 1.00 14.90 442 VAL A O 1
ATOM 3480 N N . ILE A 1 443 ? 61.014 21.639 21.308 1.00 15.85 443 ILE A N 1
ATOM 3481 C CA . ILE A 1 443 ? 60.027 22.246 20.429 1.00 13.57 443 ILE A CA 1
ATOM 3482 C C . ILE A 1 443 ? 60.143 23.773 20.420 1.00 17.12 443 ILE A C 1
ATOM 3483 O O . ILE A 1 443 ? 60.078 24.397 19.360 1.00 18.78 443 ILE A O 1
ATOM 3488 N N . SER A 1 444 ? 60.334 24.378 21.589 1.00 13.67 444 SER A N 1
ATOM 3489 C CA . SER A 1 444 ? 60.453 25.838 21.643 1.00 16.47 444 SER A CA 1
ATOM 3490 C C . SER A 1 444 ? 61.786 26.351 21.075 1.00 21.03 444 SER A C 1
ATOM 3491 O O . SER A 1 444 ? 61.876 27.501 20.642 1.00 26.24 444 SER A O 1
ATOM 3494 N N . SER A 1 445 ? 62.804 25.493 21.055 1.00 18.80 445 SER A N 1
ATOM 3495 C CA . SER A 1 445 ? 64.132 25.876 20.558 1.00 27.68 445 SER A CA 1
ATOM 3496 C C . SER A 1 445 ? 64.279 25.664 19.055 1.00 21.08 445 SER A C 1
ATOM 3497 O O . SER A 1 445 ? 65.206 26.201 18.436 1.00 22.93 445 SER A O 1
ATOM 3500 N N . SER A 1 446 ? 63.364 24.890 18.478 1.00 23.17 446 SER A N 1
ATOM 3501 C CA . SER A 1 446 ? 63.422 24.536 17.061 1.00 28.76 446 SER A CA 1
ATOM 3502 C C . SER A 1 446 ? 63.157 25.733 16.150 1.00 31.41 446 SER A C 1
ATOM 3503 O O . SER A 1 446 ? 62.671 26.785 16.582 1.00 29.35 446 SER A O 1
#

Solvent-accessible surface area: 19297 Å² total; per-residue (Å²): 239,157,43,135,28,0,0,0,0,2,1,4,6,47,36,79,20,1,44,14,0,0,3,4,0,3,40,2,1,152,88,16,98,93,5,11,0,0,0,2,1,2,143,69,2,15,47,124,2,31,94,168,41,138,39,26,138,17,5,79,49,23,56,5,58,48,15,42,89,185,73,82,124,29,65,165,69,55,25,37,104,18,32,39,8,22,73,34,16,33,104,18,4,76,84,0,13,108,58,0,52,68,106,21,184,27,82,10,20,0,0,0,0,0,0,14,3,22,28,0,9,90,0,0,92,90,72,138,22,36,4,0,0,1,2,12,22,16,6,1,1,0,0,0,13,37,18,25,117,95,0,65,69,50,14,95,164,66,57,138,94,18,51,0,97,58,1,50,28,0,51,112,0,66,7,60,10,13,7,114,34,3,40,18,99,43,170,143,45,40,67,11,3,119,13,14,29,40,0,16,113,16,0,43,79,1,101,1,0,0,0,25,16,1,16,78,13,4,16,99,109,0,14,148,36,0,106,87,81,16,109,36,6,8,0,6,25,7,55,58,19,120,64,21,81,69,135,126,149,40,91,44,26,0,50,78,39,0,103,87,53,83,90,86,28,0,0,2,0,24,11,22,96,91,50,83,9,41,77,126,10,0,45,10,0,0,66,0,0,41,113,21,44,26,26,0,0,0,14,5,101,128,89,28,81,102,57,16,34,200,28,0,63,141,124,1,66,122,66,8,54,27,16,69,88,9,20,35,50,98,0,0,66,32,40,5,0,4,0,0,0,0,26,0,16,31,69,13,7,10,23,0,4,17,27,6,2,5,0,0,0,32,29,47,63,28,28,19,13,0,4,0,7,2,0,49,36,47,31,59,2,1,22,26,2,89,54,119,63,6,58,84,97,6,0,24,118,5,0,36,43,0,17,89,82,132,116,0,104,122,21,68,56,23,3,116,130,11,54,92,70,4,87,92,3,56,16,124,177,9,63,7,38,106,5,32,75,52,0,20,91,24,4,65,98,51

Nearest PDB structures (foldseek):
  4whm-assembly1_A  TM=1.000E+00  e=4.369E-87  Clitoria ternatea
  2c1z-assembly1_A  TM=9.384E-01  e=1.168E-46  Vitis vinifera
  8i0e-assembly1_A  TM=9.281E-01  e=4.054E-45  Scutellaria baicalensis
  2c1x-assembly1_A  TM=9.370E-01  e=1.502E-44  Vitis vinifera
  3hbf-assembly1_A  TM=9.335E-01  e=8.152E-44  Medicago truncatula

B-factor: mean 19.46, std 11.52, range [4.58, 83.12]

Foldseek 3Di:
DQDQQEEEEAFLLDPPRQLLVVQLVLVLCVVCVSHAYEYEYAPVSCCVQPVQADGDPRYHYHHFHQQAPPPDDDDPAQCVSSQSNLVVALVRVVVSQVVRCVVSVHHHAEYEYALLSLSVLVVCVVSVHAYEYEYLFDPLCLQCLQCLVVLLVCLVPHDQAQFPPVQWQGRLDGNVLDFVLSNDDDPPHGSSSVSSSCSLVRAQSGCEYEYADFPLLGRPRNVVVVVVSHNYYAYAHSDGDPSSDDDDDQVQCLQVVLVVADFLQEEEEEEDDRDDADLQLVQLVLLQVQVLPTAYEYQDAPVSPVSHPPCSCVVCVVRYHYHNDGPLLVNLLRRSHNEYEYLQTSVSLRSNLLNLHAYAHQHDHDNSSVRQSCSCPPLNQAHDFQVSTRHNVRNSVRSCLRRPDPVNVVNSVSSVVSNVSSVVLNDCPHSNVVSSVVVSVSSSVD

Secondary structure (DSSP, 8-state):
-----EEEEE---SGGGHHHHHHHHHHHHHH-TTSEEEEEEEHHHHHHHHSS----TTEEEEEE--S--TT----SSTTHHHHHHHTTHHHHHHHHHHHHHHHH-----EEEEETT-THHHHHHHHHT--EEEEE-S-GGGGGGGG-HHHHHHHHHHS-TT-B-TTSTT-TT-BGGGS-GGGT--GGG--HHHHHHHTHHHHGGGSSEEEESS-GGGS-HHHHHHHHHHSS-EEE---SPPTTT------TT-HHHHHHTS-TT-EEEEE--SSSPPPHHHHHHHHHHHHHH---EEEE--GGGGGGSPTTHHHHTTTTEEEES---HHHHHT-TTEEEEEE---HHHHHHHHHTT--EEE---STTHHHHHHIIIIIS-SEEEPTTSS--HHHHHHHHHHHHT-GGGHHHHHHHHHHHHHHHHHSSTTSHHHHHHHHHHHHHHH-

Organism: Clitoria ternatea (NCBI:txid43366)

InterPro domains:
  IPR002213 UDP-glucuronosyl/UDP-glucosyltransferase [PF00201] (258-424)
  IPR002213 UDP-glucuronosyl/UDP-glucosyltransferase [cd03784] (6-419)
  IPR035595 UDP-glycosyltransferase family, conserved site [PS00375] (325-368)
  IPR050481 UDP-glycosyltransferase, plant-type [PTHR48049] (6-441)

CATH classification: 3.40.50.2000 (+1 more: 3.40.50.2000)

Sequence (446 aa):
MKNKQHVAIFPFPFGSHLPPLLNLVLKLAHHIAPNTSFSFIGTHSSNAFLFTKRHIPNNIRVFTISDGIPEGHVPANNPIEKLDLFLSTGPDNLRRKGIELAVAEETKQSVTCIIADAFVTSSLLVAQTLNVPWIAFWPNVSCSLSSLYFNIDLIRDKCSKDAKNATLDFLPGLSKLRVEDVPQDMLDVGEKETLFSRRTLNSLGVVLPQAKAVVVNFFAELDPPLFVKYMRRSKLQSLLYVVPLPCPQLLLPEIDSNGCLSWLDSKSSSRSVAYVCFGTVVSPPPQEVVAVAEALEEESGFPFVWALKESLLSILPKGFVERTSTRGKVVSWVPQSHVLSHGSVGVFVTHCGANSVMESVSNGVPMICRPFFGDQGIAARVIQDIWEVGVIVEGKVFTKKNGFVKSLNLILVQEDGKKIRDNALKVKQIVQDAVGPHGQAAEDFNNTLVEEVISSS

Radius of gyration: 22.01 Å; Cα contacts (8 Å, |Δi|>4): 825; chains: 1; bounding box: 51×66×54 Å